Protein AF-0000000077107992 (afdb_homodimer)

Foldseek 3Di:
DADDQFFEAAEFQLFWPRQFFFPQFPTDHNDLVRRLLLLALCQVLPGAAYEYEAFQDALQFPRSGRRDGDGFLVSLLVSLLSHAHHAGETEDALLADQLLVVLQSQQVSLVSNVRRYEYEYDLDQQQCRQVVVPRHDPPADPLSSLVSVLLSLVVSLCQQQDQFDADDDPNDTGDRDGDDDHHSYPPHHFYEYEDQDPSRLLSCLVRGQEYEYADPDLVSLLVSQVVSQVSNVVVPGDHAYEYEEEEQADQWLVVSVVVQVSRQVRRRLSSLLSVVVSVPDDDPRSNVVSVVAGSRNGHYFTTHLVRSLVVVVCSCPSSVGRYYHYTYSRSNVVSVSCSVRHVVVVCVVRVPPVD/DADDQFFEAAEFQLFWPRQFFFPQFPTDHNDLVRRLLLLALCQVLPGAAYEYEAFQDALQFPRSGRRDGDGFLVSLLVSLLSHAHHAGETEDALLADQLLVVLQSQQVSLVSNVARYEYEYDLDQQQCRQVVVPRHDPPADPLSSLVSVLLSLVVSLCQLQDQFDADDDPNDTGDRDGDDDHHSYPPHHFYEYEDQDPSRLLSCLVRGQEYEYADPDLVSLLVSLVVSQVSNVVVPGDHAYEYEEEEQADQWLVVSVVVQVSRQVRRRLSSLLSVVVSVPDDDPRSNVVSVVAGSRNGHYFTTHLVRSLVVVVCSCPSSVGRYYHYTYSRSNVVSVSCSVRHVVVVCVVRVVVVD

Structure (mmCIF, N/CA/C/O backbone):
data_AF-0000000077107992-model_v1
#
loop_
_entity.id
_entity.type
_entity.pdbx_description
1 polymer 'Luciferase-like monooxygenase'
#
loop_
_atom_site.group_PDB
_atom_site.id
_atom_site.type_symbol
_atom_site.label_atom_id
_atom_site.label_alt_id
_atom_site.label_comp_id
_atom_site.label_asym_id
_atom_site.label_entity_id
_atom_site.label_seq_id
_atom_site.pdbx_PDB_ins_code
_atom_site.Cartn_x
_atom_site.Cartn_y
_atom_site.Cartn_z
_atom_site.occupancy
_atom_site.B_iso_or_equiv
_atom_site.auth_seq_id
_atom_site.auth_comp_id
_atom_site.auth_asym_id
_atom_site.auth_atom_id
_atom_site.pdbx_PDB_model_num
ATOM 1 N N . MET A 1 1 ? 20.688 -7.887 -5.141 1 56.25 1 MET A N 1
ATOM 2 C CA . MET A 1 1 ? 21.344 -9.188 -5.262 1 56.25 1 MET A CA 1
ATOM 3 C C . MET A 1 1 ? 20.719 -10.016 -6.375 1 56.25 1 MET A C 1
ATOM 5 O O . MET A 1 1 ? 19.5 -9.977 -6.57 1 56.25 1 MET A O 1
ATOM 9 N N . SER A 1 2 ? 21.516 -10.578 -7.156 1 74.06 2 SER A N 1
ATOM 10 C CA . SER A 1 2 ? 21.062 -11.414 -8.266 1 74.06 2 SER A CA 1
ATOM 11 C C . SER A 1 2 ? 20.312 -12.641 -7.766 1 74.06 2 SER A C 1
ATOM 13 O O . SER A 1 2 ? 20.531 -13.102 -6.645 1 74.06 2 SER A O 1
ATOM 15 N N . LEU A 1 3 ? 19.281 -13.055 -8.484 1 84.12 3 LEU A N 1
ATOM 16 C CA . LEU A 1 3 ? 18.516 -14.258 -8.156 1 84.12 3 LEU A CA 1
ATOM 17 C C . LEU A 1 3 ? 19.422 -15.492 -8.18 1 84.12 3 LEU A C 1
ATOM 19 O O . LEU A 1 3 ? 20.312 -15.594 -9.023 1 84.12 3 LEU A O 1
ATOM 23 N N . PRO A 1 4 ? 19.219 -16.359 -7.254 1 87.31 4 PRO A N 1
ATOM 24 C CA . PRO A 1 4 ? 20.031 -17.578 -7.258 1 87.31 4 PRO A CA 1
ATOM 25 C C . PRO A 1 4 ? 19.75 -18.453 -8.477 1 87.31 4 PRO A C 1
ATOM 27 O O . PRO A 1 4 ? 18.781 -18.234 -9.203 1 87.31 4 PRO A O 1
ATOM 30 N N . ASP A 1 5 ? 20.625 -19.391 -8.711 1 90.12 5 ASP A N 1
ATOM 31 C CA . ASP A 1 5 ? 20.516 -20.281 -9.859 1 90.12 5 ASP A CA 1
ATOM 32 C C . ASP A 1 5 ? 19.203 -21.062 -9.836 1 90.12 5 ASP A C 1
ATOM 34 O O . ASP A 1 5 ? 18.516 -21.172 -10.859 1 90.12 5 ASP A O 1
ATOM 38 N N . LYS A 1 6 ? 18.891 -21.609 -8.672 1 97 6 LYS A N 1
ATOM 39 C CA . LYS A 1 6 ? 17.594 -22.234 -8.422 1 97 6 LYS A CA 1
ATOM 40 C C . LYS A 1 6 ? 16.891 -21.594 -7.234 1 97 6 LYS A C 1
ATOM 42 O O . LYS A 1 6 ? 17.438 -21.516 -6.137 1 97 6 LYS A O 1
ATOM 47 N N . MET A 1 7 ? 15.711 -21.094 -7.492 1 97.38 7 MET A N 1
ATOM 48 C CA . MET A 1 7 ? 14.992 -20.422 -6.418 1 97.38 7 MET A CA 1
ATOM 49 C C . MET A 1 7 ? 13.75 -21.188 -6.008 1 97.38 7 MET A C 1
ATOM 51 O O . MET A 1 7 ? 13.07 -21.781 -6.855 1 97.38 7 MET A O 1
ATOM 55 N N . PHE A 1 8 ? 13.516 -21.219 -4.793 1 98.62 8 PHE A N 1
ATOM 56 C CA . PHE A 1 8 ? 12.328 -21.812 -4.191 1 98.62 8 PHE A CA 1
ATOM 57 C C . PHE A 1 8 ? 11.578 -20.797 -3.34 1 98.62 8 PHE A C 1
ATOM 59 O O . PHE A 1 8 ? 12.164 -20.172 -2.449 1 98.62 8 PHE A O 1
ATOM 66 N N . GLY A 1 9 ? 10.383 -20.547 -3.621 1 98.75 9 GLY A N 1
ATOM 67 C CA . GLY A 1 9 ? 9.531 -19.625 -2.887 1 98.75 9 GLY A CA 1
ATOM 68 C C . GLY A 1 9 ? 8.133 -20.156 -2.652 1 98.75 9 GLY A C 1
ATOM 69 O O . GLY A 1 9 ? 7.867 -21.344 -2.883 1 98.75 9 GLY A O 1
ATOM 70 N N . VAL A 1 10 ? 7.301 -19.359 -2.121 1 98.94 10 VAL A N 1
ATOM 71 C CA . VAL A 1 10 ? 5.953 -19.828 -1.793 1 98.94 10 VAL A CA 1
ATOM 72 C C . VAL A 1 10 ? 4.926 -18.812 -2.289 1 98.94 10 VAL A C 1
ATOM 74 O O . VAL A 1 10 ? 5.141 -17.594 -2.189 1 98.94 10 VAL A O 1
ATOM 77 N N . PHE A 1 11 ? 3.869 -19.25 -2.932 1 98.88 11 PHE A N 1
ATOM 78 C CA . PHE A 1 11 ? 2.697 -18.453 -3.256 1 98.88 11 PHE A CA 1
ATOM 79 C C . PHE A 1 11 ? 1.767 -18.344 -2.055 1 98.88 11 PHE A C 1
ATOM 81 O O . PHE A 1 11 ? 1.166 -19.328 -1.635 1 98.88 11 PHE A O 1
ATOM 88 N N . LEU A 1 12 ? 1.612 -17.219 -1.513 1 98.94 12 LEU A N 1
ATOM 89 C CA . LEU A 1 12 ? 0.916 -17.016 -0.247 1 98.94 12 LEU A CA 1
ATOM 90 C C . LEU A 1 12 ? -0.585 -17.234 -0.412 1 98.94 12 LEU A C 1
ATOM 92 O O . LEU A 1 12 ? -1.131 -17.016 -1.497 1 98.94 12 LEU A O 1
ATOM 96 N N . PRO A 1 13 ? -1.229 -17.641 0.627 1 98.62 13 PRO A N 1
ATOM 97 C CA . PRO A 1 13 ? -2.682 -17.812 0.597 1 98.62 13 PRO A CA 1
ATOM 98 C C . PRO A 1 13 ? -3.438 -16.516 0.888 1 98.62 13 PRO A C 1
ATOM 100 O O . PRO A 1 13 ? -4.23 -16.469 1.83 1 98.62 13 PRO A O 1
ATOM 103 N N . ILE A 1 14 ? -3.277 -15.547 0.015 1 98.69 14 ILE A N 1
ATOM 104 C CA . ILE A 1 14 ? -3.762 -14.195 0.248 1 98.69 14 ILE A CA 1
ATOM 105 C C . ILE A 1 14 ? -5.27 -14.133 0.02 1 98.69 14 ILE A C 1
ATOM 107 O O . ILE A 1 14 ? -5.91 -13.117 0.3 1 98.69 14 ILE A O 1
ATOM 111 N N . ALA A 1 15 ? -5.891 -15.203 -0.455 1 98.62 15 ALA A N 1
ATOM 112 C CA . ALA A 1 15 ? -7.332 -15.32 -0.657 1 98.62 15 ALA A CA 1
ATOM 113 C C . ALA A 1 15 ? -7.867 -16.609 -0.041 1 98.62 15 ALA A C 1
ATOM 115 O O . ALA A 1 15 ? -7.156 -17.625 0.023 1 98.62 15 ALA A O 1
ATOM 116 N N . ASN A 1 16 ? -9.109 -16.562 0.343 1 98.5 16 ASN A N 1
ATOM 117 C CA . ASN A 1 16 ? -9.703 -17.75 0.951 1 98.5 16 ASN A CA 1
ATOM 118 C C . ASN A 1 16 ? -9.703 -18.938 -0.009 1 98.5 16 ASN A C 1
ATOM 120 O O . ASN A 1 16 ? -9.914 -18.766 -1.212 1 98.5 16 ASN A O 1
ATOM 124 N N . GLY A 1 17 ? -9.508 -20.094 0.564 1 97.56 17 GLY A N 1
ATOM 125 C CA . GLY A 1 17 ? -9.477 -21.328 -0.221 1 97.56 17 GLY A CA 1
ATOM 126 C C . GLY A 1 17 ? -8.109 -21.641 -0.787 1 97.56 17 GLY A C 1
ATOM 127 O O . GLY A 1 17 ? -7.844 -22.781 -1.197 1 97.56 17 GLY A O 1
ATOM 128 N N . GLY A 1 18 ? -7.23 -20.578 -0.814 1 97.62 18 GLY A N 1
ATOM 129 C CA . GLY A 1 18 ? -5.898 -20.797 -1.356 1 97.62 18 GLY A CA 1
ATOM 130 C C . GLY A 1 18 ? -5.906 -21.172 -2.824 1 97.62 18 GLY A C 1
ATOM 131 O O . GLY A 1 18 ? -6.57 -20.531 -3.637 1 97.62 18 GLY A O 1
ATOM 132 N N . TRP A 1 19 ? -5.141 -22.172 -3.191 1 97.62 19 TRP A N 1
ATOM 133 C CA . TRP A 1 19 ? -4.918 -22.469 -4.602 1 97.62 19 TRP A CA 1
ATOM 134 C C . TRP A 1 19 ? -5.512 -23.828 -4.973 1 97.62 19 TRP A C 1
ATOM 136 O O . TRP A 1 19 ? -5.258 -24.344 -6.062 1 97.62 19 TRP A O 1
ATOM 146 N N . ILE A 1 20 ? -6.176 -24.453 -4.066 1 97.75 20 ILE A N 1
ATOM 147 C CA . ILE A 1 20 ? -6.895 -25.703 -4.281 1 97.75 20 ILE A CA 1
ATOM 148 C C . ILE A 1 20 ? -8.398 -25.469 -4.148 1 97.75 20 ILE A C 1
ATOM 150 O O . ILE A 1 20 ? -8.867 -25 -3.105 1 97.75 20 ILE A O 1
ATOM 154 N N . ILE A 1 21 ? -9.188 -25.766 -5.156 1 98.12 21 ILE A N 1
ATOM 155 C CA . ILE A 1 21 ? -10.617 -25.453 -5.223 1 98.12 21 ILE A CA 1
ATOM 156 C C . ILE A 1 21 ? -11.43 -26.641 -4.738 1 98.12 21 ILE A C 1
ATOM 158 O O . ILE A 1 21 ? -11.922 -27.438 -5.547 1 98.12 21 ILE A O 1
ATOM 162 N N . SER A 1 22 ? -11.57 -26.688 -3.477 1 98.31 22 SER A N 1
ATOM 163 C CA . SER A 1 22 ? -12.242 -27.812 -2.836 1 98.31 22 SER A CA 1
ATOM 164 C C . SER A 1 22 ? -12.828 -27.422 -1.485 1 98.31 22 SER A C 1
ATOM 166 O O . SER A 1 22 ? -12.25 -26.594 -0.771 1 98.31 22 SER A O 1
ATOM 168 N N . ASN A 1 23 ? -13.953 -28 -1.12 1 97.69 23 ASN A N 1
ATOM 169 C CA . ASN A 1 23 ? -14.57 -27.719 0.172 1 97.69 23 ASN A CA 1
ATOM 170 C C . ASN A 1 23 ? -14.062 -28.656 1.253 1 97.69 23 ASN A C 1
ATOM 172 O O . ASN A 1 23 ? -14.531 -28.625 2.393 1 97.69 23 ASN A O 1
ATOM 176 N N . THR A 1 24 ? -13.086 -29.516 0.885 1 98 24 THR A N 1
ATOM 177 C CA . THR A 1 24 ? -12.609 -30.484 1.86 1 98 24 THR A CA 1
ATOM 178 C C . THR A 1 24 ? -11.156 -30.203 2.242 1 98 24 THR A C 1
ATOM 180 O O . THR A 1 24 ? -10.539 -30.984 2.967 1 98 24 THR A O 1
ATOM 183 N N . THR A 1 25 ? -10.562 -29.125 1.701 1 96.62 25 THR A N 1
ATOM 184 C CA . THR A 1 25 ? -9.227 -28.719 2.123 1 96.62 25 THR A CA 1
ATOM 185 C C . THR A 1 25 ? -9.289 -27.984 3.461 1 96.62 25 THR A C 1
ATOM 187 O O . THR A 1 25 ? -10.352 -27.516 3.871 1 96.62 25 THR A O 1
ATOM 190 N N . PRO A 1 26 ? -8.156 -27.953 4.195 1 96.06 26 PRO A N 1
ATOM 191 C CA . PRO A 1 26 ? -8.133 -27.094 5.375 1 96.06 26 PRO A CA 1
ATOM 192 C C . PRO A 1 26 ? -8.531 -25.656 5.059 1 96.06 26 PRO A C 1
ATOM 194 O O . PRO A 1 26 ? -8.305 -25.172 3.939 1 96.06 26 PRO A O 1
ATOM 197 N N . GLU A 1 27 ? -9.047 -25.031 6.043 1 96.12 27 GLU A N 1
ATOM 198 C CA . GLU A 1 27 ? -9.539 -23.672 5.84 1 96.12 27 GLU A CA 1
ATOM 199 C C . GLU A 1 27 ? -8.391 -22.688 5.707 1 96.12 27 GLU A C 1
ATOM 201 O O . GLU A 1 27 ? -7.523 -22.609 6.582 1 96.12 27 GLU A O 1
ATOM 206 N N . LEU A 1 28 ? -8.344 -22 4.668 1 97.94 28 LEU A N 1
ATOM 207 C CA . LEU A 1 28 ? -7.539 -20.812 4.445 1 97.94 28 LEU A CA 1
ATOM 208 C C . LEU A 1 28 ? -8.422 -19.578 4.312 1 97.94 28 LEU A C 1
ATOM 210 O O . LEU A 1 28 ? -9.242 -19.484 3.396 1 97.94 28 LEU A O 1
ATOM 214 N N . ASN A 1 29 ? -8.289 -18.594 5.207 1 98.06 29 ASN A N 1
ATOM 215 C CA . ASN A 1 29 ? -9.25 -17.5 5.277 1 98.06 29 ASN A CA 1
ATOM 216 C C . ASN A 1 29 ? -8.773 -16.281 4.477 1 98.06 29 ASN A C 1
ATOM 218 O O . ASN A 1 29 ? -9.539 -15.336 4.266 1 98.06 29 ASN A O 1
ATOM 222 N N . GLY A 1 30 ? -7.453 -16.297 4.074 1 98.31 30 GLY A N 1
ATOM 223 C CA . GLY A 1 30 ? -6.953 -15.234 3.217 1 98.31 30 GLY A CA 1
ATOM 224 C C . GLY A 1 30 ? -6.562 -13.984 3.984 1 98.31 30 GLY A C 1
ATOM 225 O O . GLY A 1 30 ? -6.098 -13.008 3.393 1 98.31 30 GLY A O 1
ATOM 226 N N . LEU A 1 31 ? -6.664 -13.977 5.32 1 98.62 31 LEU A N 1
ATOM 227 C CA . LEU A 1 31 ? -6.48 -12.766 6.117 1 98.62 31 LEU A CA 1
ATOM 228 C C . LEU A 1 31 ? -5.012 -12.586 6.492 1 98.62 31 LEU A C 1
ATOM 230 O O . LEU A 1 31 ? -4.199 -13.492 6.305 1 98.62 31 LEU A O 1
ATOM 234 N N . TYR A 1 32 ? -4.645 -11.477 6.996 1 98.81 32 TYR A N 1
ATOM 235 C CA . TYR A 1 32 ? -3.266 -11.047 7.184 1 98.81 32 TYR A CA 1
ATOM 236 C C . TYR A 1 32 ? -2.521 -12 8.109 1 98.81 32 TYR A C 1
ATOM 238 O O . TYR A 1 32 ? -1.389 -12.398 7.828 1 98.81 32 TYR A O 1
ATOM 246 N N . GLU A 1 33 ? -3.125 -12.352 9.18 1 98.44 33 GLU A N 1
ATOM 247 C CA . GLU A 1 33 ? -2.426 -13.148 10.18 1 98.44 33 GLU A CA 1
ATOM 248 C C . GLU A 1 33 ? -1.991 -14.5 9.609 1 98.44 33 GLU A C 1
ATOM 250 O O . GLU A 1 33 ? -0.897 -14.984 9.906 1 98.44 33 GLU A O 1
ATOM 255 N N . GLN A 1 34 ? -2.877 -15.109 8.852 1 98.38 34 GLN A N 1
ATOM 256 C CA . GLN A 1 34 ? -2.527 -16.375 8.227 1 98.38 34 GLN A CA 1
ATOM 257 C C . GLN A 1 34 ? -1.377 -16.203 7.234 1 98.38 34 GLN A C 1
ATOM 259 O O . GLN A 1 34 ? -0.472 -17.047 7.18 1 98.38 34 GLN A O 1
ATOM 264 N N . ASN A 1 35 ? -1.378 -15.188 6.492 1 98.94 35 ASN A N 1
ATOM 265 C CA . ASN A 1 35 ? -0.303 -14.898 5.547 1 98.94 35 ASN A CA 1
ATOM 266 C C . ASN A 1 35 ? 1 -14.562 6.266 1 98.94 35 ASN A C 1
ATOM 268 O O . ASN A 1 35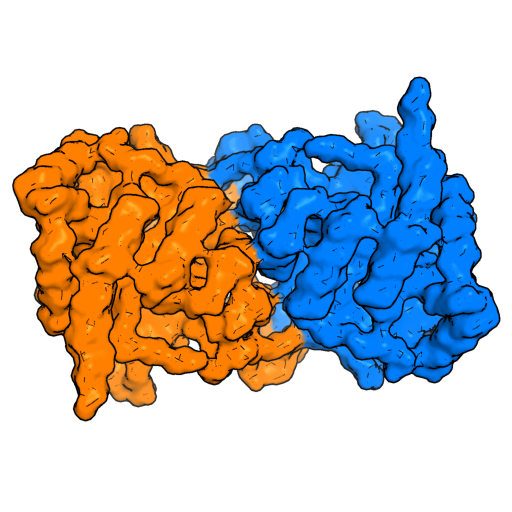 ? 2.08 -14.938 5.812 1 98.94 35 ASN A O 1
ATOM 272 N N . LYS A 1 36 ? 0.89 -13.797 7.34 1 98.94 36 LYS A N 1
ATOM 273 C CA . LYS A 1 36 ? 2.072 -13.438 8.125 1 98.94 36 LYS A CA 1
ATOM 274 C C . LYS A 1 36 ? 2.771 -14.688 8.656 1 98.94 36 LYS A C 1
ATOM 276 O O . LYS A 1 36 ? 3.992 -14.812 8.555 1 98.94 36 LYS A O 1
ATOM 281 N N . LYS A 1 37 ? 1.998 -15.633 9.203 1 98.88 37 LYS A N 1
ATOM 282 C CA . LYS A 1 37 ? 2.572 -16.875 9.711 1 98.88 37 LYS A CA 1
ATOM 283 C C . LYS A 1 37 ? 3.287 -17.641 8.594 1 98.88 37 LYS A C 1
ATOM 285 O O . LYS A 1 37 ? 4.406 -18.125 8.789 1 98.88 37 LYS A O 1
ATOM 290 N N . ALA A 1 38 ? 2.656 -17.703 7.461 1 98.94 38 ALA A N 1
ATOM 291 C CA . ALA A 1 38 ? 3.268 -18.375 6.32 1 98.94 38 ALA A CA 1
ATOM 292 C C . ALA A 1 38 ? 4.547 -17.672 5.887 1 98.94 38 ALA A C 1
ATOM 294 O O . ALA A 1 38 ? 5.559 -18.328 5.613 1 98.94 38 ALA A O 1
ATOM 295 N N . ALA A 1 39 ? 4.504 -16.375 5.824 1 99 39 ALA A N 1
ATOM 296 C CA . ALA A 1 39 ? 5.652 -15.586 5.387 1 99 39 ALA A CA 1
ATOM 297 C C . ALA A 1 39 ? 6.824 -15.734 6.355 1 99 39 ALA A C 1
ATOM 299 O O . ALA A 1 39 ? 7.969 -15.898 5.93 1 99 39 ALA A O 1
ATOM 300 N N . GLN A 1 40 ? 6.547 -15.641 7.617 1 98.94 40 GLN A N 1
ATOM 301 C CA . GLN A 1 40 ? 7.59 -15.758 8.633 1 98.94 40 GLN A CA 1
ATOM 302 C C . GLN A 1 40 ? 8.227 -17.156 8.602 1 98.94 40 GLN A C 1
ATOM 304 O O . GLN A 1 40 ? 9.438 -17.281 8.773 1 98.94 40 GLN A O 1
ATOM 309 N N . LEU A 1 41 ? 7.375 -18.188 8.43 1 98.94 41 LEU A N 1
ATOM 310 C CA . LEU A 1 41 ? 7.898 -19.547 8.336 1 98.94 41 LEU A CA 1
ATOM 311 C C . LEU A 1 41 ? 8.75 -19.703 7.082 1 98.94 41 LEU A C 1
ATOM 313 O O . LEU A 1 41 ? 9.82 -20.312 7.129 1 98.94 41 LEU A O 1
ATOM 317 N N . ALA A 1 42 ? 8.273 -19.172 5.961 1 98.94 42 ALA A N 1
ATOM 318 C CA . ALA A 1 42 ? 9.055 -19.188 4.727 1 98.94 42 ALA A CA 1
ATOM 319 C C . ALA A 1 42 ? 10.414 -18.531 4.934 1 98.94 42 ALA A C 1
ATOM 321 O O . ALA A 1 42 ? 11.438 -19.047 4.473 1 98.94 42 ALA A O 1
ATOM 322 N N . ASP A 1 43 ? 10.414 -17.422 5.605 1 98.88 43 ASP A N 1
ATOM 323 C CA . ASP A 1 43 ? 11.641 -16.703 5.934 1 98.88 43 ASP A CA 1
ATOM 324 C C . ASP A 1 43 ? 12.562 -17.547 6.809 1 98.88 43 ASP A C 1
ATOM 326 O O . ASP A 1 43 ? 13.758 -17.672 6.52 1 98.88 43 ASP A O 1
ATOM 330 N N . LYS A 1 44 ? 12.016 -18.125 7.82 1 98.75 44 LYS A N 1
ATOM 331 C CA . LYS A 1 44 ? 12.758 -18.906 8.805 1 98.75 44 LYS A CA 1
ATOM 332 C C . LYS A 1 44 ? 13.414 -20.125 8.164 1 98.75 44 LYS A C 1
ATOM 334 O O . LYS A 1 44 ? 14.57 -20.438 8.461 1 98.75 44 LYS A O 1
ATOM 339 N N . ILE A 1 45 ? 12.68 -20.812 7.258 1 98.75 45 ILE A N 1
ATOM 340 C CA . ILE A 1 45 ? 13.203 -22.062 6.727 1 98.75 45 ILE A CA 1
ATOM 341 C C . ILE A 1 45 ? 14.148 -21.766 5.566 1 98.75 45 ILE A C 1
ATOM 343 O O . ILE A 1 45 ? 14.812 -22.688 5.055 1 98.75 45 ILE A O 1
ATOM 347 N N . GLY A 1 46 ? 14.148 -20.484 5.043 1 98.31 46 GLY A N 1
ATOM 348 C CA . GLY A 1 46 ? 15.164 -20.094 4.078 1 98.31 46 GLY A CA 1
ATOM 349 C C . GLY A 1 46 ? 14.664 -20.109 2.645 1 98.31 46 GLY A C 1
ATOM 350 O O . GLY A 1 46 ? 15.445 -20.312 1.712 1 98.31 46 GLY A O 1
ATOM 351 N N . LEU A 1 47 ? 13.375 -19.953 2.428 1 98.75 47 LEU A N 1
ATOM 352 C CA . LEU A 1 47 ? 12.891 -19.797 1.061 1 98.75 47 LEU A CA 1
ATOM 353 C C . LEU A 1 47 ? 13.398 -18.5 0.45 1 98.75 47 LEU A C 1
ATOM 355 O O . LEU A 1 47 ? 13.758 -17.562 1.173 1 98.75 47 LEU A O 1
ATOM 359 N N . ASP A 1 48 ? 13.461 -18.453 -0.861 1 98.5 48 ASP A N 1
ATOM 360 C CA . ASP A 1 48 ? 14.07 -17.344 -1.571 1 98.5 48 ASP A CA 1
ATOM 361 C C . ASP A 1 48 ? 13.078 -16.188 -1.73 1 98.5 48 ASP A C 1
ATOM 363 O O . ASP A 1 48 ? 13.469 -15.023 -1.783 1 98.5 48 ASP A O 1
ATOM 367 N N . PHE A 1 49 ? 11.742 -16.516 -1.821 1 98.81 49 PHE A N 1
ATOM 368 C CA . PHE A 1 49 ? 10.773 -15.445 -2.02 1 98.81 49 PHE A CA 1
ATOM 369 C C . PHE A 1 49 ? 9.391 -15.859 -1.529 1 98.81 49 PHE A C 1
ATOM 371 O O . PHE A 1 49 ? 9.102 -17.047 -1.421 1 98.81 49 PHE A O 1
ATOM 378 N N . ILE A 1 50 ? 8.609 -14.938 -1.147 1 98.94 50 ILE A N 1
ATOM 379 C CA . ILE A 1 50 ? 7.16 -15.023 -1.005 1 98.94 50 ILE A CA 1
ATOM 380 C C . ILE A 1 50 ? 6.488 -14.141 -2.051 1 98.94 50 ILE A C 1
ATOM 382 O O . ILE A 1 50 ? 7.016 -13.078 -2.412 1 98.94 50 ILE A O 1
ATOM 386 N N . MET A 1 51 ? 5.363 -14.562 -2.582 1 98.88 51 MET A N 1
ATOM 387 C CA . MET A 1 51 ? 4.664 -13.773 -3.592 1 98.88 51 MET A CA 1
ATOM 388 C C . MET A 1 51 ? 3.16 -13.766 -3.328 1 98.88 51 MET A C 1
ATOM 390 O O . MET A 1 51 ? 2.592 -14.773 -2.914 1 98.88 51 MET A O 1
ATOM 394 N N . SER A 1 52 ? 2.58 -12.656 -3.525 1 98.75 52 SER A N 1
ATOM 395 C CA . SER A 1 52 ? 1.127 -12.539 -3.469 1 98.75 52 SER A CA 1
ATOM 396 C C . SER A 1 52 ? 0.525 -12.43 -4.867 1 98.75 52 SER A C 1
ATOM 398 O O . SER A 1 52 ? 1.183 -11.961 -5.797 1 98.75 52 SER A O 1
ATOM 400 N N . MET A 1 53 ? -0.689 -12.898 -5.016 1 97.88 53 MET A N 1
ATOM 401 C CA . MET A 1 53 ? -1.477 -12.508 -6.184 1 97.88 53 MET A CA 1
ATOM 402 C C . MET A 1 53 ? -2.213 -11.203 -5.926 1 97.88 53 MET A C 1
ATOM 404 O O . MET A 1 53 ? -2.115 -10.633 -4.84 1 97.88 53 MET A O 1
ATOM 408 N N . SER A 1 54 ? -2.836 -10.625 -6.867 1 98.06 54 SER A N 1
ATOM 409 C CA . SER A 1 54 ? -3.748 -9.492 -6.754 1 98.06 54 SER A CA 1
ATOM 410 C C . SER A 1 54 ? -5.133 -9.844 -7.285 1 98.06 54 SER A C 1
ATOM 412 O O . SER A 1 54 ? -5.277 -10.242 -8.445 1 98.06 54 SER A O 1
ATOM 414 N N . LYS A 1 55 ? -6.117 -9.766 -6.398 1 97.25 55 LYS A N 1
ATOM 415 C CA . LYS A 1 55 ? -7.48 -10.164 -6.734 1 97.25 55 LYS A CA 1
ATOM 416 C C . LYS A 1 55 ? -8.5 -9.195 -6.141 1 97.25 55 LYS A C 1
ATOM 418 O O . LYS A 1 55 ? -8.344 -8.742 -5 1 97.25 55 LYS A O 1
ATOM 423 N N . PHE A 1 56 ? -9.594 -8.945 -6.914 1 97.5 56 PHE A N 1
ATOM 424 C CA . PHE A 1 56 ? -10.609 -8.016 -6.441 1 97.5 56 PHE A CA 1
ATOM 425 C C . PHE A 1 56 ? -12 -8.641 -6.535 1 97.5 56 PHE A C 1
ATOM 427 O O . PHE A 1 56 ? -12.977 -8.078 -6.043 1 97.5 56 PHE A O 1
ATOM 434 N N . ARG A 1 57 ? -12.07 -9.812 -7.199 1 97.25 57 ARG A N 1
ATOM 435 C CA . ARG A 1 57 ? -13.328 -10.547 -7.309 1 97.25 57 ARG A CA 1
ATOM 436 C C . ARG A 1 57 ? -13.078 -12.055 -7.316 1 97.25 57 ARG A C 1
ATOM 438 O O . ARG A 1 57 ? -12.188 -12.539 -8.023 1 97.25 57 ARG A O 1
ATOM 445 N N . GLY A 1 58 ? -13.805 -12.766 -6.516 1 97 58 GLY A N 1
ATOM 446 C CA . GLY A 1 58 ? -13.68 -14.211 -6.469 1 97 58 GLY A CA 1
ATOM 447 C C . GLY A 1 58 ? -14.477 -14.914 -7.547 1 97 58 GLY A C 1
ATOM 448 O O . GLY A 1 58 ? -14.992 -14.273 -8.461 1 97 58 GLY A O 1
ATOM 449 N N . PHE A 1 59 ? -14.531 -16.234 -7.402 1 96.88 59 PHE A N 1
ATOM 450 C CA . PHE A 1 59 ? -15.195 -17.047 -8.406 1 96.88 59 PHE A CA 1
ATOM 451 C C . PHE A 1 59 ? -16.5 -17.609 -7.871 1 96.88 59 PHE A C 1
ATOM 453 O O . PHE A 1 59 ? -17.203 -18.344 -8.57 1 96.88 59 PHE A O 1
ATOM 460 N N . GLY A 1 60 ? -16.781 -17.328 -6.617 1 96.81 60 GLY A N 1
ATOM 461 C CA . GLY A 1 60 ? -18 -17.844 -6.008 1 96.81 60 GLY A CA 1
ATOM 462 C C . GLY A 1 60 ? -17.953 -19.344 -5.75 1 96.81 60 GLY A C 1
ATOM 463 O O . GLY A 1 60 ? -16.984 -19.844 -5.168 1 96.81 60 GLY A O 1
ATOM 464 N N . GLY A 1 61 ? -19.047 -20.031 -6.195 1 97.12 61 GLY A N 1
ATOM 465 C CA . GLY A 1 61 ? -19.141 -21.453 -5.902 1 97.12 61 GLY A CA 1
ATOM 466 C C . GLY A 1 61 ? -19.438 -21.75 -4.445 1 97.12 61 GLY A C 1
ATOM 467 O O . GLY A 1 61 ? -19.625 -20.828 -3.648 1 97.12 61 GLY A O 1
ATOM 468 N N . GLU A 1 62 ? -19.453 -23.062 -4.164 1 97.06 62 GLU A N 1
ATOM 469 C CA . GLU A 1 62 ? -19.797 -23.5 -2.818 1 97.06 62 GLU A CA 1
ATOM 470 C C . GLU A 1 62 ? -18.781 -23 -1.798 1 97.06 62 GLU A C 1
ATOM 472 O O . GLU A 1 62 ? -19.125 -22.719 -0.65 1 97.06 62 GLU A O 1
ATOM 477 N N . THR A 1 63 ? -17.547 -22.812 -2.188 1 97.81 63 THR A N 1
ATOM 478 C CA . THR A 1 63 ? -16.469 -22.438 -1.274 1 97.81 63 THR A CA 1
ATOM 479 C C . THR A 1 63 ? -16.281 -20.922 -1.272 1 97.81 63 THR A C 1
ATOM 481 O O . THR A 1 63 ? -15.445 -20.391 -0.534 1 97.81 63 THR A O 1
ATOM 484 N N . ASN A 1 64 ? -17.047 -20.141 -2.127 1 97.81 64 ASN A N 1
ATOM 485 C CA . ASN A 1 64 ? -16.766 -18.719 -2.336 1 97.81 64 ASN A CA 1
ATOM 486 C C . ASN A 1 64 ? -15.289 -18.484 -2.621 1 97.81 64 ASN A C 1
ATOM 488 O O . ASN A 1 64 ? -14.648 -17.656 -1.977 1 97.81 64 ASN A O 1
ATOM 492 N N . HIS A 1 65 ? -14.82 -19.281 -3.594 1 97.94 65 HIS A N 1
ATOM 493 C CA . HIS A 1 65 ? -13.383 -19.359 -3.834 1 97.94 65 HIS A CA 1
ATOM 494 C C . HIS A 1 65 ? -12.82 -17.984 -4.172 1 97.94 65 HIS A C 1
ATOM 496 O O . HIS A 1 65 ? -13.266 -17.344 -5.125 1 97.94 65 HIS A O 1
ATOM 502 N N . TRP A 1 66 ? -11.898 -17.469 -3.414 1 98.25 66 TRP A N 1
ATOM 503 C CA . TRP A 1 66 ? -11.18 -16.219 -3.553 1 98.25 66 TRP A CA 1
ATOM 504 C C . TRP A 1 66 ? -12.117 -15.023 -3.365 1 98.25 66 TRP A C 1
ATOM 506 O O . TRP A 1 66 ? -11.805 -13.906 -3.77 1 98.25 66 TRP A O 1
ATOM 516 N N . GLY A 1 67 ? -13.32 -15.219 -2.734 1 97.94 67 GLY A N 1
ATOM 517 C CA . GLY A 1 67 ? -14.25 -14.141 -2.439 1 97.94 67 GLY A CA 1
ATOM 518 C C . GLY A 1 67 ? -13.742 -13.195 -1.37 1 97.94 67 GLY A C 1
ATOM 519 O O . GLY A 1 67 ? -14.227 -12.062 -1.252 1 97.94 67 GLY A O 1
ATOM 520 N N . VAL A 1 68 ? -12.82 -13.719 -0.578 1 98.5 68 VAL A N 1
ATOM 521 C CA . VAL A 1 68 ? -12.109 -12.938 0.425 1 98.5 68 VAL A CA 1
ATOM 522 C C . VAL A 1 68 ? -10.625 -12.875 0.068 1 98.5 68 VAL A C 1
ATOM 524 O O . VAL A 1 68 ? -9.969 -13.906 -0.068 1 98.5 68 VAL A O 1
ATOM 527 N N . SER A 1 69 ? -10.148 -11.672 -0.144 1 98.62 69 SER A N 1
ATOM 528 C CA . SER A 1 69 ? -8.727 -11.531 -0.448 1 98.62 69 SER A CA 1
ATOM 529 C C . SER A 1 69 ? -8.18 -10.211 0.089 1 98.62 69 SER A C 1
ATOM 531 O O . SER A 1 69 ? -8.883 -9.195 0.097 1 98.62 69 SER A O 1
ATOM 533 N N . MET A 1 70 ? -6.973 -10.188 0.564 1 98.81 70 MET A N 1
ATOM 534 C CA . MET A 1 70 ? -6.258 -8.969 0.924 1 98.81 70 MET A CA 1
ATOM 535 C C . MET A 1 70 ? -5.734 -8.258 -0.32 1 98.81 70 MET A C 1
ATOM 537 O O . MET A 1 70 ? -5.715 -8.836 -1.407 1 98.81 70 MET A O 1
ATOM 541 N N . GLU A 1 71 ? -5.418 -6.984 -0.161 1 98.88 71 GLU A N 1
ATOM 542 C CA . GLU A 1 71 ? -4.781 -6.242 -1.245 1 98.88 71 GLU A CA 1
ATOM 543 C C . GLU A 1 71 ? -3.277 -6.5 -1.284 1 98.88 71 GLU A C 1
ATOM 545 O O . GLU A 1 71 ? -2.615 -6.504 -0.244 1 98.88 71 GLU A O 1
ATOM 550 N N . SER A 1 72 ? -2.74 -6.73 -2.385 1 98.88 72 SER A N 1
ATOM 551 C CA . SER A 1 72 ? -1.414 -7.305 -2.584 1 98.88 72 SER A CA 1
ATOM 552 C C . SER A 1 72 ? -0.323 -6.383 -2.051 1 98.88 72 SER A C 1
ATOM 554 O O . SER A 1 72 ? 0.451 -6.77 -1.173 1 98.88 72 SER A O 1
ATOM 556 N N . MET A 1 73 ? -0.208 -5.148 -2.514 1 98.94 73 MET A N 1
ATOM 557 C CA . MET A 1 73 ? 0.88 -4.242 -2.16 1 98.94 73 MET A CA 1
ATOM 558 C C . MET A 1 73 ? 0.858 -3.922 -0.67 1 98.94 73 MET A C 1
ATOM 560 O O . MET A 1 73 ? 1.89 -3.996 0.001 1 98.94 73 MET A O 1
ATOM 564 N N . THR A 1 74 ? -0.33 -3.59 -0.159 1 98.94 74 THR A N 1
ATOM 565 C CA . THR A 1 74 ? -0.471 -3.236 1.249 1 98.94 74 THR A CA 1
ATOM 566 C C . THR A 1 74 ? -0.085 -4.41 2.145 1 98.94 74 THR A C 1
ATOM 568 O O . THR A 1 74 ? 0.694 -4.25 3.086 1 98.94 74 THR A O 1
ATOM 571 N N . MET A 1 75 ? -0.55 -5.598 1.815 1 98.94 75 MET A N 1
ATOM 572 C CA . MET A 1 75 ? -0.227 -6.781 2.609 1 98.94 75 MET A CA 1
ATOM 573 C C . MET A 1 75 ? 1.268 -7.082 2.555 1 98.94 75 MET A C 1
ATOM 575 O O . MET A 1 75 ? 1.89 -7.344 3.586 1 98.94 75 MET A O 1
ATOM 579 N N . MET A 1 76 ? 1.822 -6.988 1.353 1 98.94 76 MET A N 1
ATOM 580 C CA . MET A 1 76 ? 3.229 -7.348 1.191 1 98.94 76 MET A CA 1
ATOM 581 C C . MET A 1 76 ? 4.133 -6.34 1.888 1 98.94 76 MET A C 1
ATOM 583 O O . MET A 1 76 ? 5.211 -6.691 2.369 1 98.94 76 MET A O 1
ATOM 587 N N . ALA A 1 77 ? 3.695 -5.07 1.972 1 99 77 ALA A N 1
ATOM 588 C CA . ALA A 1 77 ? 4.449 -4.09 2.748 1 99 77 ALA A CA 1
ATOM 589 C C . ALA A 1 77 ? 4.492 -4.473 4.223 1 99 77 ALA A C 1
ATOM 591 O O . ALA A 1 77 ? 5.535 -4.367 4.867 1 99 77 ALA A O 1
ATOM 592 N N . GLY A 1 78 ? 3.354 -4.871 4.797 1 98.94 78 GLY A N 1
ATOM 593 C CA . GLY A 1 78 ? 3.348 -5.398 6.152 1 98.94 78 GLY A CA 1
ATOM 594 C C . GLY A 1 78 ? 4.258 -6.602 6.328 1 98.94 78 GLY A C 1
ATOM 595 O O . GLY A 1 78 ? 5.016 -6.676 7.301 1 98.94 78 GLY A O 1
ATOM 596 N N . LEU A 1 79 ? 4.254 -7.523 5.332 1 99 79 LEU A N 1
ATOM 597 C CA . LEU A 1 79 ? 5.039 -8.75 5.43 1 99 79 LEU A CA 1
ATOM 598 C C . LEU A 1 79 ? 6.527 -8.453 5.262 1 99 79 LEU A C 1
ATOM 600 O O . LEU A 1 79 ? 7.371 -9.141 5.836 1 99 79 LEU A O 1
ATOM 604 N N . ALA A 1 80 ? 6.848 -7.418 4.434 1 98.94 80 ALA A N 1
ATOM 605 C CA . ALA A 1 80 ? 8.234 -6.988 4.324 1 98.94 80 ALA A CA 1
ATOM 606 C C . ALA A 1 80 ? 8.805 -6.609 5.688 1 98.94 80 ALA A C 1
ATOM 608 O O . ALA A 1 80 ? 9.953 -6.934 6 1 98.94 80 ALA A O 1
ATOM 609 N N . GLU A 1 81 ? 8 -5.891 6.488 1 98.94 81 GLU A N 1
ATOM 610 C CA . GLU A 1 81 ? 8.398 -5.504 7.84 1 98.94 81 GLU A CA 1
ATOM 611 C C . GLU A 1 81 ? 8.438 -6.715 8.766 1 98.94 81 GLU A C 1
ATOM 613 O O . GLU A 1 81 ? 9.25 -6.766 9.695 1 98.94 81 GLU A O 1
ATOM 618 N N . ALA A 1 82 ? 7.66 -7.762 8.516 1 98.94 82 ALA A N 1
ATOM 619 C CA . ALA A 1 82 ? 7.5 -8.914 9.398 1 98.94 82 ALA A CA 1
ATOM 620 C C . ALA A 1 82 ? 8.539 -9.992 9.086 1 98.94 82 ALA A C 1
ATOM 622 O O . ALA A 1 82 ? 8.602 -11.016 9.766 1 98.94 82 ALA A O 1
ATOM 623 N N . THR A 1 83 ? 9.32 -9.836 7.992 1 98.94 83 THR A N 1
ATOM 624 C CA . THR A 1 83 ? 10.32 -10.812 7.574 1 98.94 83 THR A CA 1
ATOM 625 C C . THR A 1 83 ? 11.688 -10.148 7.422 1 98.94 83 THR A C 1
ATOM 627 O O . THR A 1 83 ? 11.797 -8.922 7.43 1 98.94 83 THR A O 1
ATOM 630 N N . GLU A 1 84 ? 12.75 -10.984 7.207 1 98.56 84 GLU A N 1
ATOM 631 C CA . GLU A 1 84 ? 14.094 -10.422 7.27 1 98.56 84 GLU A CA 1
ATOM 632 C C . GLU A 1 84 ? 14.898 -10.773 6.023 1 98.56 84 GLU A C 1
ATOM 634 O O . GLU A 1 84 ? 15.773 -10.008 5.605 1 98.56 84 GLU A O 1
ATOM 639 N N . ASN A 1 85 ? 14.664 -11.953 5.426 1 98.25 85 ASN A N 1
ATOM 640 C CA . ASN A 1 85 ? 15.602 -12.445 4.422 1 98.25 85 ASN A CA 1
ATOM 641 C C . ASN A 1 85 ? 14.906 -12.727 3.092 1 98.25 85 ASN A C 1
ATOM 643 O O . ASN A 1 85 ? 15.461 -12.453 2.027 1 98.25 85 ASN A O 1
ATOM 647 N N . VAL A 1 86 ? 13.695 -13.25 3.156 1 98.56 86 VAL A N 1
ATOM 648 C CA . VAL A 1 86 ? 12.992 -13.688 1.961 1 98.56 86 VAL A CA 1
ATOM 649 C C . VAL A 1 86 ? 12.68 -12.492 1.064 1 98.56 86 VAL A C 1
ATOM 651 O O . VAL A 1 86 ? 12.359 -11.406 1.557 1 98.56 86 VAL A O 1
ATOM 654 N N . LYS A 1 87 ? 12.828 -12.641 -0.204 1 98.69 87 LYS A N 1
ATOM 655 C CA . LYS A 1 87 ? 12.344 -11.609 -1.119 1 98.69 87 LYS A CA 1
ATOM 656 C C . LYS A 1 87 ? 10.82 -11.484 -1.045 1 98.69 87 LYS A C 1
ATOM 658 O O . LYS A 1 87 ? 10.117 -12.484 -0.871 1 98.69 87 LYS A O 1
ATOM 663 N N . VAL A 1 88 ? 10.344 -10.297 -1.172 1 98.94 88 VAL A N 1
ATOM 664 C CA . VAL A 1 88 ? 8.922 -9.984 -1.021 1 98.94 88 VAL A CA 1
ATOM 665 C C . VAL A 1 88 ? 8.367 -9.477 -2.348 1 98.94 88 VAL A C 1
ATOM 667 O O . VAL A 1 88 ? 8.539 -8.305 -2.695 1 98.94 88 VAL A O 1
ATOM 670 N N . TRP A 1 89 ? 7.668 -10.32 -3.1 1 98.88 89 TRP A N 1
ATOM 671 C CA . TRP A 1 89 ? 7.188 -10.008 -4.438 1 98.88 89 TRP A CA 1
ATOM 672 C C . TRP A 1 89 ? 5.695 -9.688 -4.418 1 98.88 89 TRP A C 1
ATOM 674 O O . TRP A 1 89 ? 4.875 -10.539 -4.078 1 98.88 89 TRP A O 1
ATOM 684 N N . THR A 1 90 ? 5.359 -8.461 -4.75 1 98.94 90 THR A N 1
ATOM 685 C CA . THR A 1 90 ? 3.975 -8.016 -4.84 1 98.94 90 THR A CA 1
ATOM 686 C C . THR A 1 90 ? 3.467 -8.117 -6.277 1 98.94 90 THR A C 1
ATOM 688 O O . THR A 1 90 ? 4.254 -8.055 -7.223 1 98.94 90 THR A O 1
ATOM 691 N N . THR A 1 91 ? 2.17 -8.312 -6.434 1 98.88 91 THR A N 1
ATOM 692 C CA . THR A 1 91 ? 1.559 -8.367 -7.758 1 98.88 91 THR A CA 1
ATOM 693 C C . THR A 1 91 ? 0.718 -7.121 -8.023 1 98.88 91 THR A C 1
ATOM 695 O O . THR A 1 91 ? -0.046 -6.688 -7.156 1 98.88 91 THR A O 1
ATOM 698 N N . MET A 1 92 ? 0.907 -6.523 -9.141 1 98.56 92 MET A N 1
ATOM 699 C CA . MET A 1 92 ? 0.131 -5.355 -9.539 1 98.56 92 MET A CA 1
ATOM 700 C C . MET A 1 92 ? -0.409 -5.52 -10.953 1 98.56 92 MET A C 1
ATOM 702 O O . MET A 1 92 ? 0.275 -6.062 -11.828 1 98.56 92 MET A O 1
ATOM 706 N N . HIS A 1 93 ? -1.624 -5.035 -11.188 1 97.69 93 HIS A N 1
ATOM 707 C CA . HIS A 1 93 ? -2.25 -5.02 -12.508 1 97.69 93 HIS A CA 1
ATOM 708 C C . HIS A 1 93 ? -1.876 -3.762 -13.281 1 97.69 93 HIS A C 1
ATOM 710 O O . HIS A 1 93 ? -2.219 -2.65 -12.867 1 97.69 93 HIS A O 1
ATOM 716 N N . SER A 1 94 ? -1.282 -3.908 -14.438 1 96.56 94 SER A N 1
ATOM 717 C CA . SER A 1 94 ? -0.886 -2.758 -15.242 1 96.56 94 SER A CA 1
ATOM 718 C C . SER A 1 94 ? -2.104 -1.98 -15.727 1 96.56 94 SER A C 1
ATOM 720 O O . SER A 1 94 ? -2.023 -0.773 -15.961 1 96.56 94 SER A O 1
ATOM 722 N N . LEU A 1 95 ? -3.273 -2.658 -15.82 1 92.69 95 LEU A N 1
ATOM 723 C CA . LEU A 1 95 ? -4.492 -2.037 -16.328 1 92.69 95 LEU A CA 1
ATOM 724 C C . LEU A 1 95 ? -5.121 -1.139 -15.266 1 92.69 95 LEU A C 1
ATOM 726 O O . LEU A 1 95 ? -5.957 -0.288 -15.586 1 92.69 95 LEU A O 1
ATOM 730 N N . LEU A 1 96 ? -4.738 -1.325 -14.07 1 94.19 96 LEU A N 1
ATOM 731 C CA . LEU A 1 96 ? -5.5 -0.755 -12.969 1 94.19 96 LEU A CA 1
ATOM 732 C C . LEU A 1 96 ? -4.758 0.43 -12.352 1 94.19 96 LEU A C 1
ATOM 734 O O . LEU A 1 96 ? -5.383 1.344 -11.812 1 94.19 96 LEU A O 1
ATOM 738 N N . HIS A 1 97 ? -3.42 0.515 -12.477 1 96.38 97 HIS A N 1
ATOM 739 C CA . HIS A 1 97 ? -2.65 1.441 -11.648 1 96.38 97 HIS A CA 1
ATOM 740 C C . HIS A 1 97 ? -1.82 2.385 -12.516 1 96.38 97 HIS A C 1
ATOM 742 O O . HIS A 1 97 ? -1.271 1.975 -13.539 1 96.38 97 HIS A O 1
ATOM 748 N N . ASN A 1 98 ? -1.73 3.666 -12.07 1 97.81 98 ASN A N 1
ATOM 749 C CA . ASN A 1 98 ? -0.784 4.609 -12.656 1 97.81 98 ASN A CA 1
ATOM 750 C C . ASN A 1 98 ? 0.659 4.156 -12.453 1 97.81 98 ASN A C 1
ATOM 752 O O . ASN A 1 98 ? 1.069 3.873 -11.328 1 97.81 98 ASN A O 1
ATOM 756 N N . PRO A 1 99 ? 1.426 4.082 -13.555 1 98.62 99 PRO A N 1
ATOM 757 C CA . PRO A 1 99 ? 2.766 3.506 -13.406 1 98.62 99 PRO A CA 1
ATOM 758 C C . PRO A 1 99 ? 3.672 4.344 -12.508 1 98.62 99 PRO A C 1
ATOM 760 O O . PRO A 1 99 ? 4.539 3.799 -11.82 1 98.62 99 PRO A O 1
ATOM 763 N N . ALA A 1 100 ? 3.51 5.68 -12.461 1 98.69 100 ALA A N 1
ATOM 764 C CA . ALA A 1 100 ? 4.336 6.508 -11.586 1 98.69 100 ALA A CA 1
ATOM 765 C C . ALA A 1 100 ? 4.023 6.234 -10.117 1 98.69 100 ALA A C 1
ATOM 767 O O . ALA A 1 100 ? 4.93 6.207 -9.281 1 98.69 100 ALA A O 1
ATOM 768 N N . VAL A 1 101 ? 2.773 6 -9.828 1 98.69 101 VAL A N 1
ATOM 769 C CA . VAL A 1 101 ? 2.361 5.652 -8.469 1 98.69 101 VAL A CA 1
ATOM 770 C C . VAL A 1 101 ? 2.965 4.305 -8.078 1 98.69 101 VAL A C 1
ATOM 772 O O . VAL A 1 101 ? 3.545 4.172 -6.996 1 98.69 101 VAL A O 1
ATOM 775 N N . VAL A 1 102 ? 2.91 3.34 -9.008 1 98.88 102 VAL A N 1
ATOM 776 C CA . VAL A 1 102 ? 3.408 1.999 -8.711 1 98.88 102 VAL A CA 1
ATOM 777 C C . VAL A 1 102 ? 4.926 2.033 -8.555 1 98.88 102 VAL A C 1
ATOM 779 O O . VAL A 1 102 ? 5.484 1.329 -7.707 1 98.88 102 VAL A O 1
ATOM 782 N N . ALA A 1 103 ? 5.59 2.867 -9.391 1 98.88 103 ALA A N 1
ATOM 783 C CA . ALA A 1 103 ? 7.035 3.021 -9.227 1 98.88 103 ALA A CA 1
ATOM 784 C C . ALA A 1 103 ? 7.387 3.41 -7.793 1 98.88 103 ALA A C 1
ATOM 786 O O . ALA A 1 103 ? 8.312 2.85 -7.199 1 98.88 103 ALA A O 1
ATOM 787 N N . LYS A 1 104 ? 6.664 4.312 -7.219 1 98.81 104 LYS A N 1
ATOM 788 C CA . LYS A 1 104 ? 6.945 4.793 -5.867 1 98.81 104 LYS A CA 1
ATOM 789 C C . LYS A 1 104 ? 6.531 3.758 -4.824 1 98.81 104 LYS A C 1
ATOM 791 O O . LYS A 1 104 ? 7.207 3.594 -3.805 1 98.81 104 LYS A O 1
ATOM 796 N N . MET A 1 105 ? 5.418 3.066 -5.066 1 98.94 105 MET A N 1
ATOM 797 C CA . MET A 1 105 ? 4.992 2.008 -4.156 1 98.94 105 MET A CA 1
ATOM 798 C C . MET A 1 105 ? 6.059 0.924 -4.039 1 98.94 105 MET A C 1
ATOM 800 O O . MET A 1 105 ? 6.434 0.531 -2.934 1 98.94 105 MET A O 1
ATOM 804 N N . VAL A 1 106 ? 6.559 0.505 -5.168 1 98.94 106 VAL A N 1
ATOM 805 C CA . VAL A 1 106 ? 7.539 -0.575 -5.168 1 98.94 106 VAL A CA 1
ATOM 806 C C . VAL A 1 106 ? 8.859 -0.079 -4.574 1 98.94 106 VAL A C 1
ATOM 808 O O . VAL A 1 106 ? 9.547 -0.82 -3.871 1 98.94 106 VAL A O 1
ATOM 811 N N . THR A 1 107 ? 9.234 1.157 -4.871 1 98.94 107 THR A N 1
ATOM 812 C CA . THR A 1 107 ? 10.406 1.74 -4.238 1 98.94 107 THR A CA 1
ATOM 813 C C . THR A 1 107 ? 10.25 1.766 -2.721 1 98.94 107 THR A C 1
ATOM 815 O O . THR A 1 107 ? 11.18 1.427 -1.987 1 98.94 107 THR A O 1
ATOM 818 N N . THR A 1 108 ? 9.086 2.174 -2.252 1 98.94 108 THR A N 1
ATOM 819 C CA . THR A 1 108 ? 8.82 2.199 -0.818 1 98.94 108 THR A CA 1
ATOM 820 C C . THR A 1 108 ? 8.891 0.793 -0.23 1 98.94 108 THR A C 1
ATOM 822 O O . THR A 1 108 ? 9.508 0.583 0.817 1 98.94 108 THR A O 1
ATOM 825 N N . LEU A 1 109 ? 8.305 -0.193 -0.938 1 98.94 109 LEU A N 1
ATOM 826 C CA . LEU A 1 109 ? 8.398 -1.59 -0.529 1 98.94 109 LEU A CA 1
ATOM 827 C C . LEU A 1 109 ? 9.859 -2.025 -0.431 1 98.94 109 LEU A C 1
ATOM 829 O O . LEU A 1 109 ? 10.234 -2.744 0.498 1 98.94 109 LEU A O 1
ATOM 833 N N . ASP A 1 110 ? 10.648 -1.609 -1.367 1 98.94 110 ASP A N 1
ATOM 834 C CA . ASP A 1 110 ? 12.07 -1.936 -1.412 1 98.94 110 ASP A CA 1
ATOM 835 C C . ASP A 1 110 ? 12.812 -1.351 -0.209 1 98.94 110 ASP A C 1
ATOM 837 O O . ASP A 1 110 ? 13.68 -2.002 0.37 1 98.94 110 ASP A O 1
ATOM 841 N N . HIS A 1 111 ? 12.438 -0.155 0.187 1 98.94 111 HIS A N 1
ATOM 842 C CA . HIS A 1 111 ? 13.039 0.468 1.361 1 98.94 111 HIS A CA 1
ATOM 843 C C . HIS A 1 111 ? 12.578 -0.216 2.645 1 98.94 111 HIS A C 1
ATOM 845 O O . HIS A 1 111 ? 13.375 -0.427 3.561 1 98.94 111 HIS A O 1
ATOM 851 N N . ILE A 1 112 ? 11.328 -0.585 2.729 1 98.94 112 ILE A N 1
ATOM 852 C CA . ILE A 1 112 ? 10.82 -1.292 3.898 1 98.94 112 ILE A CA 1
ATOM 853 C C . ILE A 1 112 ? 11.555 -2.619 4.059 1 98.94 112 ILE A C 1
ATOM 855 O O . ILE A 1 112 ? 11.914 -3.006 5.176 1 98.94 112 ILE A O 1
ATOM 859 N N . SER A 1 113 ? 11.812 -3.316 2.953 1 98.75 113 SER A N 1
ATOM 860 C CA . SER A 1 113 ? 12.359 -4.672 2.965 1 98.75 113 SER A CA 1
ATOM 861 C C . SER A 1 113 ? 13.883 -4.652 2.914 1 98.75 113 SER A C 1
ATOM 863 O O . SER A 1 113 ? 14.523 -5.703 2.955 1 98.75 113 SER A O 1
ATOM 865 N N . ASN A 1 114 ? 14.469 -3.426 2.783 1 98.31 114 ASN A N 1
ATOM 866 C CA . ASN A 1 114 ? 15.914 -3.248 2.68 1 98.31 114 ASN A CA 1
ATOM 867 C C . ASN A 1 114 ? 16.484 -3.992 1.477 1 98.31 114 ASN A C 1
ATOM 869 O O . ASN A 1 114 ? 17.438 -4.766 1.613 1 98.31 114 ASN A O 1
ATOM 873 N N . GLY A 1 115 ? 15.805 -3.832 0.328 1 98.38 115 GLY A N 1
ATOM 874 C CA . GLY A 1 115 ? 16.344 -4.305 -0.936 1 98.38 115 GLY A CA 1
ATOM 875 C C . GLY A 1 115 ? 15.836 -5.676 -1.332 1 98.38 115 GLY A C 1
ATOM 876 O O . GLY A 1 115 ? 16.484 -6.391 -2.098 1 98.38 115 GLY A O 1
ATOM 877 N N . ARG A 1 116 ? 14.656 -6.129 -0.843 1 98.44 116 ARG A N 1
ATOM 878 C CA . ARG A 1 116 ? 14.172 -7.48 -1.108 1 98.44 116 ARG A CA 1
ATOM 879 C C . ARG A 1 116 ? 12.914 -7.457 -1.972 1 98.44 116 ARG A C 1
ATOM 881 O O . ARG A 1 116 ? 12.266 -8.484 -2.16 1 98.44 116 ARG A O 1
ATOM 888 N N . ALA A 1 117 ? 12.539 -6.289 -2.527 1 98.81 117 ALA A N 1
ATOM 889 C CA . ALA A 1 117 ? 11.25 -6.121 -3.186 1 98.81 117 ALA A CA 1
ATOM 890 C C . ALA A 1 117 ? 11.273 -6.688 -4.602 1 98.81 117 ALA A C 1
ATOM 892 O O . ALA A 1 117 ? 12.312 -6.66 -5.266 1 98.81 117 ALA A O 1
ATOM 893 N N . GLY A 1 118 ? 10.148 -7.137 -5.055 1 98.75 118 GLY A N 1
ATOM 894 C CA . GLY A 1 118 ? 9.898 -7.488 -6.445 1 98.75 118 GLY A CA 1
ATOM 895 C C . GLY A 1 118 ? 8.5 -7.137 -6.91 1 98.75 118 GLY A C 1
ATOM 896 O O . GLY A 1 118 ? 7.594 -6.961 -6.09 1 98.75 118 GLY A O 1
ATOM 897 N N . LEU A 1 119 ? 8.367 -7.004 -8.188 1 98.94 119 LEU A N 1
ATOM 898 C CA . LEU A 1 119 ? 7.098 -6.652 -8.82 1 98.94 119 LEU A CA 1
ATOM 899 C C . LEU A 1 119 ? 6.676 -7.73 -9.82 1 98.94 119 LEU A C 1
ATOM 901 O O . LEU A 1 119 ? 7.332 -7.922 -10.844 1 98.94 119 LEU A O 1
ATOM 905 N N . ASN A 1 120 ? 5.629 -8.461 -9.461 1 98.81 120 ASN A N 1
ATOM 906 C CA . ASN A 1 120 ? 4.938 -9.312 -10.422 1 98.81 120 ASN A CA 1
ATOM 907 C C . ASN A 1 120 ? 3.896 -8.539 -11.219 1 98.81 120 ASN A C 1
ATOM 909 O O . ASN A 1 120 ? 2.975 -7.957 -10.648 1 98.81 120 ASN A O 1
ATOM 913 N N . ILE A 1 121 ? 4.051 -8.523 -12.539 1 98.56 121 ILE A N 1
ATOM 914 C CA . ILE A 1 121 ? 3.176 -7.742 -13.406 1 98.56 121 ILE A CA 1
ATOM 915 C C . ILE A 1 121 ? 2.123 -8.648 -14.039 1 98.56 121 ILE A C 1
ATOM 917 O O . ILE A 1 121 ? 2.461 -9.648 -14.672 1 98.56 121 ILE A O 1
ATOM 921 N N . VAL A 1 122 ? 0.929 -8.273 -13.836 1 96.38 122 VAL A N 1
ATOM 922 C CA . VAL A 1 122 ? -0.157 -8.977 -14.508 1 96.38 122 VAL A CA 1
ATOM 923 C C . VAL A 1 122 ? -0.971 -7.992 -15.344 1 96.38 122 VAL A C 1
ATOM 925 O O . VAL A 1 122 ? -1.271 -6.887 -14.891 1 96.38 122 VAL A O 1
ATOM 928 N N . SER A 1 123 ? -1.345 -8.297 -16.547 1 91.25 123 SER A N 1
ATOM 929 C CA . SER A 1 123 ? -2.012 -7.387 -17.484 1 91.25 123 SER A CA 1
ATOM 930 C C . SER A 1 123 ? -3.518 -7.359 -17.25 1 91.25 123 SER A C 1
ATOM 932 O O . SER A 1 123 ? -4.203 -6.426 -17.656 1 91.25 123 SER A O 1
ATOM 934 N N . GLY A 1 124 ? -4.055 -8.305 -16.469 1 84.19 124 GLY A N 1
ATOM 935 C CA . GLY A 1 124 ? -5.484 -8.367 -16.234 1 84.19 124 GLY A CA 1
ATOM 936 C C . GLY A 1 124 ? -6.242 -9.109 -17.312 1 84.19 124 GLY A C 1
ATOM 937 O O . GLY A 1 124 ? -6.121 -8.789 -18.5 1 84.19 124 GLY A O 1
ATOM 938 N N . ALA A 1 125 ? -6.922 -10.258 -16.969 1 78.5 125 ALA A N 1
ATOM 939 C CA . ALA A 1 125 ? -7.641 -11.039 -17.969 1 78.5 125 ALA A CA 1
ATOM 940 C C . ALA A 1 125 ? -9.078 -11.305 -17.531 1 78.5 125 ALA A C 1
ATOM 942 O O . ALA A 1 125 ? -9.93 -11.656 -18.359 1 78.5 125 ALA A O 1
ATOM 943 N N . TYR A 1 126 ? -9.32 -11.156 -16.297 1 88.69 126 TYR A N 1
ATOM 944 C CA . TYR A 1 126 ? -10.648 -11.43 -15.766 1 88.69 126 TYR A CA 1
ATOM 945 C C . TYR A 1 126 ? -11.531 -10.188 -15.852 1 88.69 126 TYR A C 1
ATOM 947 O O . TYR A 1 126 ? -11.57 -9.383 -14.914 1 88.69 126 TYR A O 1
ATOM 955 N N . ILE A 1 127 ? -12.328 -10.078 -16.844 1 91.94 127 ILE A N 1
ATOM 956 C CA . ILE A 1 127 ? -13.07 -8.875 -17.203 1 91.94 127 ILE A CA 1
ATOM 957 C C . ILE A 1 127 ? -13.938 -8.43 -16.031 1 91.94 127 ILE A C 1
ATOM 959 O O . ILE A 1 127 ? -13.93 -7.258 -15.648 1 91.94 127 ILE A O 1
ATOM 963 N N . ASP A 1 128 ? -14.633 -9.367 -15.422 1 93.06 128 ASP A N 1
ATOM 964 C CA . ASP A 1 128 ? -15.602 -9.023 -14.383 1 93.06 128 ASP A CA 1
ATOM 965 C C . ASP A 1 128 ? -14.906 -8.406 -13.164 1 93.06 128 ASP A C 1
ATOM 967 O O . ASP A 1 128 ? -15.516 -7.625 -12.43 1 93.06 128 ASP A O 1
ATOM 971 N N . GLU A 1 129 ? -13.703 -8.797 -12.984 1 95.06 129 GLU A N 1
ATOM 972 C CA . GLU A 1 129 ? -12.914 -8.273 -11.883 1 95.06 129 GLU A CA 1
ATOM 973 C C . GLU A 1 129 ? -12.703 -6.766 -12.016 1 95.06 129 GLU A C 1
ATOM 975 O O . GLU A 1 129 ? -12.773 -6.035 -11.023 1 95.06 129 GLU A O 1
ATOM 980 N N . PHE A 1 130 ? -12.578 -6.242 -13.188 1 96.19 130 PHE A N 1
ATOM 981 C CA . PHE A 1 130 ? -12.273 -4.836 -13.422 1 96.19 130 PHE A CA 1
ATOM 982 C C . PHE A 1 130 ? -13.531 -4.062 -13.797 1 96.19 130 PHE A C 1
ATOM 984 O O . PHE A 1 130 ? -13.68 -2.896 -13.422 1 96.19 130 PHE A O 1
ATOM 991 N N . LYS A 1 131 ? -14.445 -4.719 -14.477 1 96.25 131 LYS A N 1
ATOM 992 C CA . LYS A 1 131 ? -15.695 -4.07 -14.883 1 96.25 131 LYS A CA 1
ATOM 993 C C . LYS A 1 131 ? -16.516 -3.654 -13.664 1 96.25 131 LYS A C 1
ATOM 995 O O . LYS A 1 131 ? -17.141 -2.594 -13.664 1 96.25 131 LYS A O 1
ATOM 1000 N N . GLN A 1 132 ? -16.438 -4.469 -12.625 1 97.75 132 GLN A N 1
ATOM 1001 C CA . GLN A 1 132 ? -17.266 -4.195 -11.445 1 97.75 132 GLN A CA 1
ATOM 1002 C C . GLN A 1 132 ? -16.891 -2.857 -10.812 1 97.75 132 GLN A C 1
ATOM 1004 O O . GLN A 1 132 ? -17.703 -2.256 -10.102 1 97.75 132 GLN A O 1
ATOM 1009 N N . MET A 1 133 ? -15.672 -2.373 -11.102 1 97.88 133 MET A N 1
ATOM 1010 C CA . MET A 1 133 ? -15.203 -1.148 -10.461 1 97.88 133 MET A CA 1
ATOM 1011 C C . MET A 1 133 ? -14.875 -0.08 -11.5 1 97.88 133 MET A C 1
ATOM 1013 O O . MET A 1 133 ? -14.055 0.801 -11.25 1 97.88 133 MET A O 1
ATOM 1017 N N . GLY A 1 134 ? -15.414 -0.247 -12.664 1 96 134 GLY A N 1
ATOM 1018 C CA . GLY A 1 134 ? -15.281 0.741 -13.727 1 96 134 GLY A CA 1
ATOM 1019 C C . GLY A 1 134 ? -13.867 0.831 -14.281 1 96 134 GLY A C 1
ATOM 1020 O O . GLY A 1 134 ? -13.469 1.874 -14.797 1 96 134 GLY A O 1
ATOM 1021 N N . ALA A 1 135 ? -13.117 -0.214 -14.133 1 94.81 135 ALA A N 1
ATOM 1022 C CA . ALA A 1 135 ? -11.695 -0.129 -14.445 1 94.81 135 ALA A CA 1
ATOM 1023 C C . ALA A 1 135 ? -11.359 -0.929 -15.695 1 94.81 135 ALA A C 1
ATOM 1025 O O . ALA A 1 135 ? -10.203 -0.95 -16.141 1 94.81 135 ALA A O 1
ATOM 1026 N N . TRP A 1 136 ? -12.352 -1.639 -16.25 1 93.94 136 TRP A N 1
ATOM 1027 C CA . TRP A 1 136 ? -12.086 -2.389 -17.469 1 93.94 136 TRP A CA 1
ATOM 1028 C C . TRP A 1 136 ? -11.977 -1.453 -18.672 1 93.94 136 TRP A C 1
ATOM 1030 O O . TRP A 1 136 ? -12.781 -0.53 -18.828 1 93.94 136 TRP A O 1
ATOM 1040 N N . ARG A 1 137 ? -10.938 -1.704 -19.484 1 89.94 137 ARG A N 1
ATOM 1041 C CA . ARG A 1 137 ? -10.719 -0.918 -20.703 1 89.94 137 ARG A CA 1
ATOM 1042 C C . ARG A 1 137 ? -11.266 -1.636 -21.922 1 89.94 137 ARG A C 1
ATOM 1044 O O . ARG A 1 137 ? -10.625 -2.537 -22.469 1 89.94 137 ARG A O 1
ATOM 1051 N N . GLU A 1 138 ? -12.297 -1.137 -22.391 1 88.75 138 GLU A N 1
ATOM 1052 C CA . GLU A 1 138 ? -12.938 -1.759 -23.547 1 88.75 138 GLU A CA 1
ATOM 1053 C C . GLU A 1 138 ? -12.164 -1.479 -24.828 1 88.75 138 GLU A C 1
ATOM 1055 O O . GLU A 1 138 ? -12.305 -2.201 -25.812 1 88.75 138 GLU A O 1
ATOM 1060 N N . ASP A 1 139 ? -11.328 -0.498 -24.812 1 88.44 139 ASP A N 1
ATOM 1061 C CA . ASP A 1 139 ? -10.625 -0.049 -26 1 88.44 139 ASP A CA 1
ATOM 1062 C C . ASP A 1 139 ? -9.312 -0.814 -26.188 1 88.44 139 ASP A C 1
ATOM 1064 O O . ASP A 1 139 ? -8.578 -0.575 -27.141 1 88.44 139 ASP A O 1
ATOM 1068 N N . VAL A 1 140 ? -9.008 -1.702 -25.281 1 90.06 140 VAL A N 1
ATOM 1069 C CA . VAL A 1 140 ? -7.758 -2.447 -25.344 1 90.06 140 VAL A CA 1
ATOM 1070 C C . VAL A 1 140 ? -8.047 -3.939 -25.484 1 90.06 140 VAL A C 1
ATOM 1072 O O . VAL A 1 140 ? -8.641 -4.551 -24.594 1 90.06 140 VAL A O 1
ATOM 1075 N N . ASN A 1 141 ? -7.723 -4.547 -26.578 1 88.5 141 ASN A N 1
ATOM 1076 C CA . ASN A 1 141 ? -7.918 -5.98 -26.75 1 88.5 141 ASN A CA 1
ATOM 1077 C C . ASN A 1 141 ? -6.809 -6.781 -26.062 1 88.5 141 ASN A C 1
ATOM 1079 O O . ASN A 1 141 ? -5.961 -6.211 -25.391 1 88.5 141 ASN A O 1
ATOM 1083 N N . HIS A 1 142 ? -6.797 -8.062 -26.234 1 84.94 142 HIS A N 1
ATOM 1084 C CA . HIS A 1 142 ? -5.879 -8.945 -25.516 1 84.94 142 HIS A CA 1
ATOM 1085 C C . HIS A 1 142 ? -4.43 -8.578 -25.812 1 84.94 142 HIS A C 1
ATOM 1087 O O . HIS A 1 142 ? -3.627 -8.422 -24.875 1 84.94 142 HIS A O 1
ATOM 1093 N N . ASP A 1 143 ? -4.074 -8.43 -27.016 1 86.81 143 ASP A N 1
ATOM 1094 C CA . ASP A 1 143 ? -2.709 -8.086 -27.406 1 86.81 143 ASP A CA 1
ATOM 1095 C C . ASP A 1 143 ? -2.338 -6.684 -26.938 1 86.81 143 ASP A C 1
ATOM 1097 O O . ASP A 1 143 ? -1.21 -6.449 -26.5 1 86.81 143 ASP A O 1
ATOM 1101 N N . GLU A 1 144 ? -3.293 -5.832 -26.984 1 91.31 144 GLU A N 1
ATOM 1102 C CA . GLU A 1 144 ? -3.055 -4.441 -26.609 1 91.31 144 GLU A CA 1
ATOM 1103 C C . GLU A 1 144 ? -2.84 -4.309 -25.094 1 91.31 144 GLU A C 1
ATOM 1105 O O . GLU A 1 144 ? -2.213 -3.354 -24.641 1 91.31 144 GLU A O 1
ATOM 1110 N N . ARG A 1 145 ? -3.354 -5.273 -24.391 1 92.31 145 ARG A N 1
ATOM 1111 C CA . ARG A 1 145 ? -3.088 -5.262 -22.953 1 92.31 145 ARG A CA 1
ATOM 1112 C C . ARG A 1 145 ? -1.601 -5.445 -22.672 1 92.31 145 ARG A C 1
ATOM 1114 O O . ARG A 1 145 ? -1.065 -4.859 -21.719 1 92.31 145 ARG A O 1
ATOM 1121 N N . TYR A 1 146 ? -0.947 -6.238 -23.516 1 92.62 146 TYR A N 1
ATOM 1122 C CA . TYR A 1 146 ? 0.496 -6.395 -23.375 1 92.62 146 TYR A CA 1
ATOM 1123 C C . TYR A 1 146 ? 1.23 -5.137 -23.812 1 92.62 146 TYR A C 1
ATOM 1125 O O . TYR A 1 146 ? 2.275 -4.789 -23.266 1 92.62 146 TYR A O 1
ATOM 1133 N N . ASP A 1 147 ? 0.677 -4.438 -24.859 1 95.44 147 ASP A N 1
ATOM 1134 C CA . ASP A 1 147 ? 1.258 -3.168 -25.281 1 95.44 147 ASP A CA 1
ATOM 1135 C C . ASP A 1 147 ? 1.172 -2.129 -24.156 1 95.44 147 ASP A C 1
ATOM 1137 O O . ASP A 1 147 ? 2.135 -1.4 -23.906 1 95.44 147 ASP A O 1
ATOM 1141 N N . LEU A 1 148 ? 0.053 -2.143 -23.578 1 96.75 148 LEU A N 1
ATOM 1142 C CA . LEU A 1 148 ? -0.14 -1.242 -22.438 1 96.75 148 LEU A CA 1
ATOM 1143 C C . LEU A 1 148 ? 0.825 -1.577 -21.312 1 96.75 148 LEU A C 1
ATOM 1145 O O . LEU A 1 148 ? 1.484 -0.688 -20.766 1 96.75 148 LEU A O 1
ATOM 1149 N N . ALA A 1 149 ? 0.941 -2.865 -20.984 1 97.38 149 ALA A N 1
ATOM 1150 C CA . ALA A 1 149 ? 1.849 -3.307 -19.938 1 97.38 149 ALA A CA 1
ATOM 1151 C C . ALA A 1 149 ? 3.297 -2.963 -20.281 1 97.38 149 ALA A C 1
ATOM 1153 O O . ALA A 1 149 ? 4.09 -2.635 -19.391 1 97.38 149 ALA A O 1
ATOM 1154 N N . ASP A 1 150 ? 3.631 -3.055 -21.516 1 97.69 150 ASP A N 1
ATOM 1155 C CA . ASP A 1 150 ? 4.973 -2.721 -21.969 1 97.69 150 ASP A CA 1
ATOM 1156 C C . ASP A 1 150 ? 5.309 -1.259 -21.688 1 97.69 150 ASP A C 1
ATOM 1158 O O . ASP A 1 150 ? 6.348 -0.96 -21.094 1 97.69 150 ASP A O 1
ATOM 1162 N N . GLU A 1 151 ? 4.387 -0.309 -22.078 1 98.25 151 GLU A N 1
ATOM 1163 C CA . GLU A 1 151 ? 4.594 1.102 -21.766 1 98.25 151 GLU A CA 1
ATOM 1164 C C . GLU A 1 151 ? 4.652 1.326 -20.25 1 98.25 151 GLU A C 1
ATOM 1166 O O . GLU A 1 151 ? 5.488 2.09 -19.766 1 98.25 151 GLU A O 1
ATOM 1171 N N . TRP A 1 152 ? 3.773 0.618 -19.625 1 98.62 152 TRP A N 1
ATOM 1172 C CA . TRP A 1 152 ? 3.613 0.747 -18.172 1 98.62 152 TRP A CA 1
ATOM 1173 C C . TRP A 1 152 ? 4.914 0.418 -17.453 1 98.62 152 TRP A C 1
ATOM 1175 O O . TRP A 1 152 ? 5.418 1.228 -16.672 1 98.62 152 TRP A O 1
ATOM 1185 N N . ILE A 1 153 ? 5.539 -0.67 -17.75 1 98.81 153 ILE A N 1
ATOM 1186 C CA . ILE A 1 153 ? 6.754 -1.11 -17.078 1 98.81 153 ILE A CA 1
ATOM 1187 C C . ILE A 1 153 ? 7.945 -0.299 -17.578 1 98.81 153 ILE A C 1
ATOM 1189 O O . ILE A 1 153 ? 8.875 -0.02 -16.812 1 98.81 153 ILE A O 1
ATOM 1193 N N . THR A 1 154 ? 7.93 0.164 -18.781 1 98.75 154 THR A N 1
ATOM 1194 C CA . THR A 1 154 ? 8.984 1.037 -19.297 1 98.75 154 THR A CA 1
ATOM 1195 C C . THR A 1 154 ? 9.055 2.328 -18.484 1 98.75 154 THR A C 1
ATOM 1197 O O . THR A 1 154 ? 10.141 2.756 -18.078 1 98.75 154 THR A O 1
ATOM 1200 N N . VAL A 1 155 ? 7.906 2.904 -18.219 1 98.88 155 VAL A N 1
ATOM 1201 C CA . VAL A 1 155 ? 7.832 4.117 -17.422 1 98.88 155 VAL A CA 1
ATOM 1202 C C . VAL A 1 155 ? 8.398 3.85 -16.031 1 98.88 155 VAL A C 1
ATOM 1204 O O . VAL A 1 155 ? 9.219 4.621 -15.523 1 98.88 155 VAL A O 1
ATOM 1207 N N . ILE A 1 156 ? 8.023 2.762 -15.422 1 98.94 156 ILE A N 1
ATOM 1208 C CA . ILE A 1 156 ? 8.453 2.418 -14.07 1 98.94 156 ILE A CA 1
ATOM 1209 C C . ILE A 1 156 ? 9.969 2.252 -14.031 1 98.94 156 ILE A C 1
ATOM 1211 O O . ILE A 1 156 ? 10.641 2.824 -13.172 1 98.94 156 ILE A O 1
ATOM 1215 N N . LYS A 1 157 ? 10.531 1.498 -14.961 1 98.75 157 LYS A N 1
ATOM 1216 C CA . LYS A 1 157 ? 11.977 1.266 -15 1 98.75 157 LYS A CA 1
ATOM 1217 C C . LYS A 1 157 ? 12.734 2.574 -15.188 1 98.75 157 LYS A C 1
ATOM 1219 O O . LYS A 1 157 ? 13.781 2.783 -14.578 1 98.75 157 LYS A O 1
ATOM 1224 N N . LYS A 1 158 ? 12.188 3.475 -16.031 1 98.75 158 LYS A N 1
ATOM 1225 C CA . LYS A 1 158 ? 12.82 4.777 -16.219 1 98.75 158 LYS A CA 1
ATOM 1226 C C . LYS A 1 158 ? 12.812 5.586 -14.93 1 98.75 158 LYS A C 1
ATOM 1228 O O . LYS A 1 158 ? 13.82 6.191 -14.562 1 98.75 158 LYS A O 1
ATOM 1233 N N . LEU A 1 159 ? 11.719 5.57 -14.25 1 98.81 159 LEU A N 1
ATOM 1234 C CA . LEU A 1 159 ? 11.594 6.328 -13.008 1 98.81 159 LEU A CA 1
ATOM 1235 C C . LEU A 1 159 ? 12.531 5.781 -11.938 1 98.81 159 LEU A C 1
ATOM 1237 O O . LEU A 1 159 ? 13.016 6.531 -11.086 1 98.81 159 LEU A O 1
ATOM 1241 N N . TRP A 1 160 ? 12.828 4.465 -11.961 1 98.75 160 TRP A N 1
ATOM 1242 C CA . TRP A 1 160 ? 13.719 3.842 -10.984 1 98.75 160 TRP A CA 1
ATOM 1243 C C . TRP A 1 160 ? 15.172 4.207 -11.258 1 98.75 160 TRP A C 1
ATOM 1245 O O . TRP A 1 160 ? 16.031 4.086 -10.383 1 98.75 160 TRP A O 1
ATOM 1255 N N . SER A 1 161 ? 15.5 4.652 -12.453 1 97.94 161 SER A N 1
ATOM 1256 C CA . SER A 1 161 ? 16.906 4.809 -12.805 1 97.94 161 SER A CA 1
ATOM 1257 C C . SER A 1 161 ? 17.234 6.266 -13.102 1 97.94 161 SER A C 1
ATOM 1259 O O . SER A 1 161 ? 18.406 6.672 -13 1 97.94 161 SER A O 1
ATOM 1261 N N . GLU A 1 162 ? 16.172 7.062 -13.5 1 97.88 162 GLU A N 1
ATOM 1262 C CA . GLU A 1 162 ? 16.391 8.453 -13.891 1 97.88 162 GLU A CA 1
ATOM 1263 C C . GLU A 1 162 ? 15.711 9.414 -12.914 1 97.88 162 GLU A C 1
ATOM 1265 O O . GLU A 1 162 ? 14.703 9.07 -12.297 1 97.88 162 GLU A O 1
ATOM 1270 N N . ASP A 1 163 ? 16.219 10.586 -12.781 1 95.25 163 ASP A N 1
ATOM 1271 C CA . ASP A 1 163 ? 15.68 11.555 -11.836 1 95.25 163 ASP A CA 1
ATOM 1272 C C . ASP A 1 163 ? 14.383 12.172 -12.344 1 95.25 163 ASP A C 1
ATOM 1274 O O . ASP A 1 163 ? 13.469 12.445 -11.57 1 95.25 163 ASP A O 1
ATOM 1278 N N . HIS A 1 164 ? 14.359 12.508 -13.648 1 95.62 164 HIS A N 1
ATOM 1279 C CA . HIS A 1 164 ? 13.188 13.016 -14.359 1 95.62 164 HIS A CA 1
ATOM 1280 C C . HIS A 1 164 ? 13 12.297 -15.688 1 95.62 164 HIS A C 1
ATOM 1282 O O . HIS A 1 164 ? 13.977 11.984 -16.375 1 95.62 164 HIS A O 1
ATOM 1288 N N . ILE A 1 165 ? 11.758 12.094 -15.953 1 98.38 165 ILE A N 1
ATOM 1289 C CA . ILE A 1 165 ? 11.555 11.445 -17.234 1 98.38 165 ILE A CA 1
ATOM 1290 C C . ILE A 1 165 ? 10.453 12.164 -18.016 1 98.38 165 ILE A C 1
ATOM 1292 O O . ILE A 1 165 ? 9.57 12.789 -17.422 1 98.38 165 ILE A O 1
ATOM 1296 N N . ASP A 1 166 ? 10.539 12.156 -19.312 1 98.69 166 ASP A N 1
ATOM 1297 C CA . ASP A 1 166 ? 9.445 12.383 -20.266 1 98.69 166 ASP A CA 1
ATOM 1298 C C . ASP A 1 166 ? 9.078 11.094 -20.984 1 98.69 166 ASP A C 1
ATOM 1300 O O . ASP A 1 166 ? 9.945 10.289 -21.312 1 98.69 166 ASP A O 1
ATOM 1304 N N . PHE A 1 167 ? 7.914 10.867 -21.156 1 98.69 167 PHE A N 1
ATOM 1305 C CA . PHE A 1 167 ? 7.406 9.711 -21.891 1 98.69 167 PHE A CA 1
ATOM 1306 C C . PHE A 1 167 ? 6.113 10.055 -22.609 1 98.69 167 PHE A C 1
ATOM 1308 O O . PHE A 1 167 ? 5.176 10.578 -22.016 1 98.69 167 PHE A O 1
ATOM 1315 N N . ASP A 1 168 ? 6.055 9.836 -23.844 1 98.38 168 ASP A N 1
ATOM 1316 C CA . ASP A 1 168 ? 4.883 10.109 -24.672 1 98.38 168 ASP A CA 1
ATOM 1317 C C . ASP A 1 168 ? 4.453 8.852 -25.438 1 98.38 168 ASP A C 1
ATOM 1319 O O . ASP A 1 168 ? 4.754 8.711 -26.625 1 98.38 168 ASP A O 1
ATOM 1323 N N . GLY A 1 169 ? 3.721 7.969 -24.703 1 97.94 169 GLY A N 1
ATOM 1324 C CA . GLY A 1 169 ? 3.246 6.73 -25.297 1 97.94 169 GLY A CA 1
ATOM 1325 C C . GLY A 1 169 ? 1.79 6.793 -25.719 1 97.94 169 GLY A C 1
ATOM 1326 O O . GLY A 1 169 ? 1.151 7.844 -25.609 1 97.94 169 GLY A O 1
ATOM 1327 N N . LYS A 1 170 ? 1.276 5.664 -26.25 1 96.69 170 LYS A N 1
ATOM 1328 C CA . LYS A 1 170 ? -0.128 5.539 -26.625 1 96.69 170 LYS A CA 1
ATOM 1329 C C . LYS A 1 170 ? -1.031 5.551 -25.391 1 96.69 170 LYS A C 1
ATOM 1331 O O . LYS A 1 170 ? -2.131 6.109 -25.438 1 96.69 170 LYS A O 1
ATOM 1336 N N . TYR A 1 171 ? -0.512 4.969 -24.312 1 96.56 171 TYR A N 1
ATOM 1337 C CA . TYR A 1 171 ? -1.371 4.738 -23.156 1 96.56 171 TYR A CA 1
ATOM 1338 C C . TYR A 1 171 ? -0.971 5.637 -21.984 1 96.56 171 TYR A C 1
ATOM 1340 O O . TYR A 1 171 ? -1.795 5.953 -21.125 1 96.56 171 TYR A O 1
ATOM 1348 N N . PHE A 1 172 ? 0.299 6.043 -21.938 1 97.5 172 PHE A N 1
ATOM 1349 C CA . PHE A 1 172 ? 0.794 6.824 -20.812 1 97.5 172 PHE A CA 1
ATOM 1350 C C . PHE A 1 172 ? 1.615 8.016 -21.297 1 97.5 172 PHE A C 1
ATOM 1352 O O . PHE A 1 172 ? 2.34 7.914 -22.281 1 97.5 172 PHE A O 1
ATOM 1359 N N . LYS A 1 173 ? 1.466 9.125 -20.562 1 97.88 173 LYS A N 1
ATOM 1360 C CA . LYS A 1 173 ? 2.242 10.344 -20.797 1 97.88 173 LYS A CA 1
ATOM 1361 C C . LYS A 1 173 ? 2.842 10.867 -19.5 1 97.88 173 LYS A C 1
ATOM 1363 O O . LYS A 1 173 ? 2.143 10.992 -18.484 1 97.88 173 LYS A O 1
ATOM 1368 N N . MET A 1 174 ? 4.086 11 -19.453 1 98.62 174 MET A N 1
ATOM 1369 C CA . MET A 1 174 ? 4.828 11.609 -18.359 1 98.62 174 MET A CA 1
ATOM 1370 C C . MET A 1 174 ? 5.484 12.914 -18.797 1 98.62 174 MET A C 1
ATOM 1372 O O . MET A 1 174 ? 6.043 12.992 -19.906 1 98.62 174 MET A O 1
ATOM 1376 N N . GLU A 1 175 ? 5.367 13.945 -17.969 1 98.44 175 GLU A N 1
ATOM 1377 C CA . GLU A 1 175 ? 5.98 15.242 -18.25 1 98.44 175 GLU A CA 1
ATOM 1378 C C . GLU A 1 175 ? 6.859 15.695 -17.094 1 98.44 175 GLU A C 1
ATOM 1380 O O . GLU A 1 175 ? 6.348 16.078 -16.031 1 98.44 175 GLU A O 1
ATOM 1385 N N . ASP A 1 176 ? 8.086 15.703 -17.266 1 98.19 176 ASP A N 1
ATOM 1386 C CA . ASP A 1 176 ? 9.039 16.047 -16.219 1 98.19 176 ASP A CA 1
ATOM 1387 C C . ASP A 1 176 ? 8.703 15.32 -14.922 1 98.19 176 ASP A C 1
ATOM 1389 O O . ASP A 1 176 ? 8.586 15.953 -13.867 1 98.19 176 ASP A O 1
ATOM 1393 N N . CYS A 1 177 ? 8.438 14.055 -15.102 1 98.5 177 CYS A N 1
ATOM 1394 C CA . CYS A 1 177 ? 7.988 13.273 -13.961 1 98.5 177 CYS A CA 1
ATOM 1395 C C . CYS A 1 177 ? 9.164 12.883 -13.07 1 98.5 177 CYS A C 1
ATOM 1397 O O . CYS A 1 177 ? 10.133 12.281 -13.539 1 98.5 177 CYS A O 1
ATOM 1399 N N . GLU A 1 178 ? 9.031 13.312 -11.828 1 97.69 178 GLU A N 1
ATOM 1400 C CA . GLU A 1 178 ? 10.125 13.055 -10.898 1 97.69 178 GLU A CA 1
ATOM 1401 C C . GLU A 1 178 ? 9.82 11.867 -9.992 1 97.69 178 GLU A C 1
ATOM 1403 O O . GLU A 1 178 ? 8.656 11.531 -9.773 1 97.69 178 GLU A O 1
ATOM 1408 N N . HIS A 1 179 ? 10.898 11.25 -9.531 1 97.44 179 HIS A N 1
ATOM 1409 C CA . HIS A 1 179 ? 10.789 10.109 -8.633 1 97.44 179 HIS A CA 1
ATOM 1410 C C . HIS A 1 179 ? 12.008 10.008 -7.719 1 97.44 179 HIS A C 1
ATOM 1412 O O . HIS A 1 179 ? 13.133 9.852 -8.195 1 97.44 179 HIS A O 1
ATOM 1418 N N . ALA A 1 180 ? 11.82 10.18 -6.523 1 98.31 180 ALA A N 1
ATOM 1419 C CA . ALA A 1 180 ? 12.812 9.961 -5.473 1 98.31 180 ALA A CA 1
ATOM 1420 C C . ALA A 1 180 ? 12.148 9.578 -4.156 1 98.31 180 ALA A C 1
ATOM 1422 O O . ALA A 1 180 ? 11.062 10.07 -3.832 1 98.31 180 ALA A O 1
ATOM 1423 N N . PRO A 1 181 ? 12.773 8.695 -3.441 1 98.31 181 PRO A N 1
ATOM 1424 C CA . PRO A 1 181 ? 14.102 8.117 -3.645 1 98.31 181 PRO A CA 1
ATOM 1425 C C . PRO A 1 181 ? 14.125 7.051 -4.734 1 98.31 181 PRO A C 1
ATOM 1427 O O . PRO A 1 181 ? 13.078 6.703 -5.289 1 98.31 181 PRO A O 1
ATOM 1430 N N . LYS A 1 182 ? 15.266 6.602 -5.102 1 98.5 182 LYS A N 1
ATOM 1431 C CA . LYS A 1 182 ? 15.438 5.434 -5.957 1 98.5 182 LYS A CA 1
ATOM 1432 C C . LYS A 1 182 ? 15.391 4.145 -5.141 1 98.5 182 LYS A C 1
ATOM 1434 O O . LYS A 1 182 ? 15.578 4.168 -3.922 1 98.5 182 LYS A O 1
ATOM 1439 N N . PRO A 1 183 ? 15.102 3.021 -5.777 1 98.38 183 PRO A N 1
ATOM 1440 C CA . PRO A 1 183 ? 15.18 1.751 -5.051 1 98.38 183 PRO A CA 1
ATOM 1441 C C . PRO A 1 183 ? 16.578 1.469 -4.512 1 98.38 183 PRO A C 1
ATOM 1443 O O . PRO A 1 183 ? 17.562 1.951 -5.066 1 98.38 183 PRO A O 1
ATOM 1446 N N . ILE A 1 184 ? 16.625 0.685 -3.424 1 97.44 184 ILE A N 1
ATOM 1447 C CA . ILE A 1 184 ? 17.859 0.192 -2.822 1 97.44 184 ILE A CA 1
ATOM 1448 C C . ILE A 1 184 ? 18.453 -0.913 -3.693 1 97.44 184 ILE A C 1
ATOM 1450 O O . ILE A 1 184 ? 19.672 -0.976 -3.883 1 97.44 184 ILE A O 1
ATOM 1454 N N . SER A 1 185 ? 17.578 -1.683 -4.23 1 96.88 185 SER A N 1
ATOM 1455 C CA . SER A 1 185 ? 17.984 -2.822 -5.051 1 96.88 185 SER A CA 1
ATOM 1456 C C . SER A 1 185 ? 18.734 -2.369 -6.293 1 96.88 185 SER A C 1
ATOM 1458 O O . SER A 1 185 ? 18.375 -1.363 -6.91 1 96.88 185 SER A O 1
ATOM 1460 N N . ARG A 1 186 ? 19.719 -3.119 -6.562 1 94.75 186 ARG A N 1
ATOM 1461 C CA . ARG A 1 186 ? 20.469 -2.887 -7.793 1 94.75 186 ARG A CA 1
ATOM 1462 C C . ARG A 1 186 ? 20.344 -4.078 -8.734 1 94.75 186 ARG A C 1
ATOM 1464 O O . ARG A 1 186 ? 20.5 -5.227 -8.312 1 94.75 186 ARG A O 1
ATOM 1471 N N . PRO A 1 187 ? 20.297 -3.891 -9.953 1 95.56 187 PRO A N 1
ATOM 1472 C CA . PRO A 1 187 ? 20.047 -2.602 -10.609 1 95.56 187 PRO A CA 1
ATOM 1473 C C . PRO A 1 187 ? 18.672 -2.033 -10.297 1 95.56 187 PRO A C 1
ATOM 1475 O O . PRO A 1 187 ? 18.406 -0.85 -10.547 1 95.56 187 PRO A O 1
ATOM 1478 N N . ARG A 1 188 ? 17.703 -2.811 -9.906 1 97.75 188 ARG A N 1
ATOM 1479 C CA . ARG A 1 188 ? 16.328 -2.459 -9.57 1 97.75 188 ARG A CA 1
ATOM 1480 C C . ARG A 1 188 ? 15.625 -3.613 -8.859 1 97.75 188 ARG A C 1
ATOM 1482 O O . ARG A 1 188 ? 16.156 -4.723 -8.789 1 97.75 188 ARG A O 1
ATOM 1489 N N . PRO A 1 189 ? 14.422 -3.371 -8.281 1 98.62 189 PRO A N 1
ATOM 1490 C CA . PRO A 1 189 ? 13.625 -4.496 -7.777 1 98.62 189 PRO A CA 1
ATOM 1491 C C . PRO A 1 189 ? 13.367 -5.555 -8.844 1 98.62 189 PRO A C 1
ATOM 1493 O O . PRO A 1 189 ? 13.273 -5.234 -10.031 1 98.62 189 PRO A O 1
ATOM 1496 N N . ASP A 1 190 ? 13.258 -6.832 -8.398 1 98.38 190 ASP A N 1
ATOM 1497 C CA . ASP A 1 190 ? 13.008 -7.926 -9.336 1 98.38 190 ASP A CA 1
ATOM 1498 C C . ASP A 1 190 ? 11.695 -7.723 -10.086 1 98.38 190 ASP A C 1
ATOM 1500 O O . ASP A 1 190 ? 10.711 -7.246 -9.508 1 98.38 190 ASP A O 1
ATOM 1504 N N . ILE A 1 191 ? 11.695 -8.039 -11.312 1 98.62 191 ILE A N 1
ATOM 1505 C CA . ILE A 1 191 ? 10.469 -8.016 -12.109 1 98.62 191 ILE A CA 1
ATOM 1506 C C . ILE A 1 191 ? 10.109 -9.43 -12.547 1 98.62 191 ILE A C 1
ATOM 1508 O O . ILE A 1 191 ? 10.961 -10.156 -13.07 1 98.62 191 ILE A O 1
ATOM 1512 N N . ILE A 1 192 ? 8.867 -9.812 -12.234 1 98.38 192 ILE A N 1
ATOM 1513 C CA . ILE A 1 192 ? 8.32 -11.133 -12.539 1 98.38 192 ILE A CA 1
ATOM 1514 C C . ILE A 1 192 ? 7.086 -10.984 -13.43 1 98.38 192 ILE A C 1
ATOM 1516 O O . ILE A 1 192 ? 6.344 -10.008 -13.312 1 98.38 192 ILE A O 1
ATOM 1520 N N . SER A 1 193 ? 6.898 -11.836 -14.297 1 97.56 193 SER A N 1
ATOM 1521 C CA . SER A 1 193 ? 5.68 -11.922 -15.094 1 97.56 193 SER A CA 1
ATOM 1522 C C . SER A 1 193 ? 5.375 -13.359 -15.484 1 97.56 193 SER A C 1
ATOM 1524 O O . SER A 1 193 ? 6.266 -14.211 -15.469 1 97.56 193 SER A O 1
ATOM 1526 N N . ALA A 1 194 ? 4.133 -13.625 -15.695 1 94.06 194 ALA A N 1
ATOM 1527 C CA . ALA A 1 194 ? 3.719 -14.945 -16.172 1 94.06 194 ALA A CA 1
ATOM 1528 C C . ALA A 1 194 ? 3.273 -14.898 -17.625 1 94.06 194 ALA A C 1
ATOM 1530 O O . ALA A 1 194 ? 2.744 -13.883 -18.078 1 94.06 194 ALA A O 1
ATOM 1531 N N . GLY A 1 195 ? 3.557 -15.938 -18.406 1 86.69 195 GLY A N 1
ATOM 1532 C CA . GLY A 1 195 ? 3.127 -16.031 -19.797 1 86.69 195 GLY A CA 1
ATOM 1533 C C . GLY A 1 195 ? 3.43 -17.375 -20.422 1 86.69 195 GLY A C 1
ATOM 1534 O O . GLY A 1 195 ? 4.43 -18.016 -20.078 1 86.69 195 GLY A O 1
ATOM 1535 N N . GLN A 1 196 ? 2.518 -17.75 -21.312 1 83.38 196 GLN A N 1
ATOM 1536 C CA . GLN A 1 196 ? 2.764 -18.984 -22.047 1 83.38 196 GLN A CA 1
ATOM 1537 C C . GLN A 1 196 ? 2.553 -18.781 -23.547 1 83.38 196 GLN A C 1
ATOM 1539 O O . GLN A 1 196 ? 3.008 -19.578 -24.359 1 83.38 196 GLN A O 1
ATOM 1544 N N . SER A 1 197 ? 1.873 -17.672 -23.891 1 86.75 197 SER A N 1
ATOM 1545 C CA . SER A 1 197 ? 1.766 -17.312 -25.297 1 86.75 197 SER A CA 1
ATOM 1546 C C . SER A 1 197 ? 3.035 -16.641 -25.797 1 86.75 197 SER A C 1
ATOM 1548 O O . SER A 1 197 ? 3.824 -16.125 -25 1 86.75 197 SER A O 1
ATOM 1550 N N . ASP A 1 198 ? 3.193 -16.562 -27.047 1 89 198 ASP A N 1
ATOM 1551 C CA . ASP A 1 198 ? 4.363 -15.875 -27.594 1 89 198 ASP A CA 1
ATOM 1552 C C . ASP A 1 198 ? 4.387 -14.414 -27.156 1 89 198 ASP A C 1
ATOM 1554 O O . ASP A 1 198 ? 5.449 -13.867 -26.844 1 89 198 ASP A O 1
ATOM 1558 N N . ARG A 1 199 ? 3.275 -13.82 -27.188 1 91.12 199 ARG A N 1
ATOM 1559 C CA . ARG A 1 199 ? 3.207 -12.43 -26.766 1 91.12 199 ARG A CA 1
ATOM 1560 C C . ARG A 1 199 ? 3.594 -12.281 -25.297 1 91.12 199 ARG A C 1
ATOM 1562 O O . ARG A 1 199 ? 4.328 -11.359 -24.938 1 91.12 199 ARG A O 1
ATOM 1569 N N . GLY A 1 200 ? 3.035 -13.164 -24.484 1 92.56 200 GLY A N 1
ATOM 1570 C CA . GLY A 1 200 ? 3.371 -13.148 -23.062 1 92.56 200 GLY A CA 1
ATOM 1571 C C . GLY A 1 200 ? 4.84 -13.43 -22.797 1 92.56 200 GLY A C 1
ATOM 1572 O O . GLY A 1 200 ? 5.461 -12.758 -21.969 1 92.56 200 GLY A O 1
ATOM 1573 N N . LEU A 1 201 ? 5.383 -14.383 -23.547 1 94.12 201 LEU A N 1
ATOM 1574 C CA . LEU A 1 201 ? 6.785 -14.734 -23.359 1 94.12 201 LEU A CA 1
ATOM 1575 C C . LEU A 1 201 ? 7.695 -13.609 -23.859 1 94.12 201 LEU A C 1
ATOM 1577 O O . LEU A 1 201 ? 8.734 -13.336 -23.25 1 94.12 201 LEU A O 1
ATOM 1581 N N . ASN A 1 202 ? 7.328 -12.953 -24.938 1 94.69 202 ASN A N 1
ATOM 1582 C CA . ASN A 1 202 ? 8.094 -11.805 -25.422 1 94.69 202 ASN A CA 1
ATOM 1583 C C . ASN A 1 202 ? 8.117 -10.68 -24.391 1 94.69 202 ASN A C 1
ATOM 1585 O O . ASN A 1 202 ? 9.164 -10.078 -24.156 1 94.69 202 ASN A O 1
ATOM 1589 N N . PHE A 1 203 ? 6.996 -10.438 -23.828 1 96.25 203 PHE A N 1
ATOM 1590 C CA . PHE A 1 203 ? 6.918 -9.422 -22.781 1 96.25 203 PHE A CA 1
ATOM 1591 C C . PHE A 1 203 ? 7.828 -9.789 -21.609 1 96.25 203 PHE A C 1
ATOM 1593 O O . PHE A 1 203 ? 8.617 -8.961 -21.156 1 96.25 203 PHE A O 1
ATOM 1600 N N . ALA A 1 204 ? 7.664 -10.992 -21.109 1 96.38 204 ALA A N 1
ATOM 1601 C CA . ALA A 1 204 ? 8.445 -11.445 -19.969 1 96.38 204 ALA A CA 1
ATOM 1602 C C . ALA A 1 204 ? 9.938 -11.367 -20.25 1 96.38 204 ALA A C 1
ATOM 1604 O O . ALA A 1 204 ? 10.711 -10.852 -19.438 1 96.38 204 ALA A O 1
ATOM 1605 N N . THR A 1 205 ? 10.414 -11.812 -21.391 1 95.56 205 THR A N 1
ATOM 1606 C CA . THR A 1 205 ? 11.836 -11.875 -21.719 1 95.56 205 THR A CA 1
ATOM 1607 C C . THR A 1 205 ? 12.398 -10.477 -21.938 1 95.56 205 THR A C 1
ATOM 1609 O O . THR A 1 205 ? 13.586 -10.234 -21.672 1 95.56 205 THR A O 1
ATOM 1612 N N . LYS A 1 206 ? 11.555 -9.617 -22.312 1 95.69 206 LYS A N 1
ATOM 1613 C CA . LYS A 1 206 ? 11.977 -8.234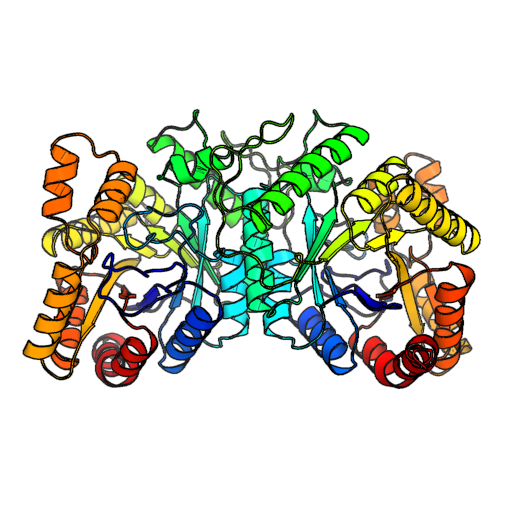 -22.547 1 95.69 206 LYS A CA 1
ATOM 1614 C C . LYS A 1 206 ? 12.133 -7.48 -21.234 1 95.69 206 LYS A C 1
ATOM 1616 O O . LYS A 1 206 ? 13.016 -6.633 -21.094 1 95.69 206 LYS A O 1
ATOM 1621 N N . HIS A 1 207 ? 11.305 -7.816 -20.25 1 96.69 207 HIS A N 1
ATOM 1622 C CA . HIS A 1 207 ? 11.211 -6.887 -19.125 1 96.69 207 HIS A CA 1
ATOM 1623 C C . HIS A 1 207 ? 11.531 -7.582 -17.812 1 96.69 207 HIS A C 1
ATOM 1625 O O . HIS A 1 207 ? 11.953 -6.934 -16.844 1 96.69 207 HIS A O 1
ATOM 1631 N N . ALA A 1 208 ? 11.305 -8.867 -17.688 1 97.19 208 ALA A N 1
ATOM 1632 C CA . ALA A 1 208 ? 11.289 -9.523 -16.391 1 97.19 208 ALA A CA 1
ATOM 1633 C C . ALA A 1 208 ? 12.602 -10.25 -16.125 1 97.19 208 ALA A C 1
ATOM 1635 O O . ALA A 1 208 ? 13.375 -10.508 -17.047 1 97.19 208 ALA A O 1
ATOM 1636 N N . ASP A 1 209 ? 12.867 -10.477 -14.883 1 97.19 209 ASP A N 1
ATOM 1637 C CA . ASP A 1 209 ? 13.992 -11.297 -14.453 1 97.19 209 ASP A CA 1
ATOM 1638 C C . ASP A 1 209 ? 13.625 -12.773 -14.445 1 97.19 209 ASP A C 1
ATOM 1640 O O . ASP A 1 209 ? 14.484 -13.641 -14.602 1 97.19 209 ASP A O 1
ATOM 1644 N N . ALA A 1 210 ? 12.344 -13.039 -14.242 1 97.56 210 ALA A N 1
ATOM 1645 C CA . ALA A 1 210 ? 11.836 -14.406 -14.242 1 97.56 210 ALA A CA 1
ATOM 1646 C C . ALA A 1 210 ? 10.445 -14.477 -14.859 1 97.56 210 ALA A C 1
ATOM 1648 O O . ALA A 1 210 ? 9.633 -13.555 -14.688 1 97.56 210 ALA A O 1
ATOM 1649 N N . CYS A 1 211 ? 10.211 -15.508 -15.547 1 97.12 211 CYS A N 1
ATOM 1650 C CA . CYS A 1 211 ? 8.914 -15.797 -16.141 1 97.12 211 CYS A CA 1
ATOM 1651 C C . CYS A 1 211 ? 8.312 -17.062 -15.539 1 97.12 211 CYS A C 1
ATOM 1653 O O . CYS A 1 211 ? 8.992 -18.078 -15.406 1 97.12 211 CYS A O 1
ATOM 1655 N N . PHE A 1 212 ? 7.117 -17 -15.148 1 97.31 212 PHE A N 1
ATOM 1656 C CA . PHE A 1 212 ? 6.402 -18.172 -14.664 1 97.31 212 PHE A CA 1
ATOM 1657 C C . PHE A 1 212 ? 5.59 -18.812 -15.781 1 97.31 212 PHE A C 1
ATOM 1659 O O . PHE A 1 212 ? 4.762 -18.156 -16.406 1 97.31 212 PHE A O 1
ATOM 1666 N N . ILE A 1 213 ? 5.809 -20.062 -15.984 1 95.75 213 ILE A N 1
ATOM 1667 C CA . ILE A 1 213 ? 5.121 -20.797 -17.047 1 95.75 213 ILE A CA 1
ATOM 1668 C C . ILE A 1 213 ? 4.156 -21.797 -16.438 1 95.75 213 ILE A C 1
ATOM 1670 O O . ILE A 1 213 ? 4.316 -22.203 -15.281 1 95.75 213 ILE A O 1
ATOM 1674 N N . ALA A 1 214 ? 3.232 -22.047 -17.219 1 89.56 214 ALA A N 1
ATOM 1675 C CA . ALA A 1 214 ? 2.311 -23.141 -16.891 1 89.56 214 ALA A CA 1
ATOM 1676 C C . ALA A 1 214 ? 2.561 -24.359 -17.766 1 89.56 214 ALA A C 1
ATOM 1678 O O . ALA A 1 214 ? 3.707 -24.656 -18.109 1 89.56 214 ALA A O 1
ATOM 1679 N N . GLY A 1 215 ? 1.637 -25.109 -18.172 1 89.88 215 GLY A N 1
ATOM 1680 C CA . GLY A 1 215 ? 1.686 -26.312 -18.984 1 89.88 215 GLY A CA 1
ATOM 1681 C C . GLY A 1 215 ? 0.817 -27.438 -18.453 1 89.88 215 GLY A C 1
ATOM 1682 O O . GLY A 1 215 ? 0.725 -27.625 -17.234 1 89.88 215 GLY A O 1
ATOM 1683 N N . ARG A 1 216 ? 0.362 -28.141 -19.297 1 89.31 216 ARG A N 1
ATOM 1684 C CA . ARG A 1 216 ? -0.56 -29.219 -18.922 1 89.31 216 ARG A CA 1
ATOM 1685 C C . ARG A 1 216 ? 0.197 -30.438 -18.422 1 89.31 216 ARG A C 1
ATOM 1687 O O . ARG A 1 216 ? -0.365 -31.266 -17.703 1 89.31 216 ARG A O 1
ATOM 1694 N N . ASP A 1 217 ? 1.38 -30.578 -18.922 1 93.5 217 ASP A N 1
ATOM 1695 C CA . ASP A 1 217 ? 2.244 -31.672 -18.531 1 93.5 217 ASP A CA 1
ATOM 1696 C C . ASP A 1 217 ? 3.717 -31.281 -18.609 1 93.5 217 ASP A C 1
ATOM 1698 O O . ASP A 1 217 ? 4.043 -30.156 -18.984 1 93.5 217 ASP A O 1
ATOM 1702 N N . MET A 1 218 ? 4.566 -32.188 -18.219 1 96.19 218 MET A N 1
ATOM 1703 C CA . MET A 1 218 ? 5.996 -31.922 -18.141 1 96.19 218 MET A CA 1
ATOM 1704 C C . MET A 1 218 ? 6.562 -31.578 -19.516 1 96.19 218 MET A C 1
ATOM 1706 O O . MET A 1 218 ? 7.434 -30.703 -19.625 1 96.19 218 MET A O 1
ATOM 1710 N N . ASP A 1 219 ? 6.062 -32.219 -20.547 1 97.19 219 ASP A N 1
ATOM 1711 C CA . ASP A 1 219 ? 6.566 -31.969 -21.891 1 97.19 219 ASP A CA 1
ATOM 1712 C C . ASP A 1 219 ? 6.223 -30.562 -22.359 1 97.19 219 ASP A C 1
ATOM 1714 O O . ASP A 1 219 ? 7.059 -29.875 -22.953 1 97.19 219 ASP A O 1
ATOM 1718 N N . GLN A 1 220 ? 5.016 -30.219 -22.125 1 96.75 220 GLN A N 1
ATOM 1719 C CA . GLN A 1 220 ? 4.617 -28.859 -22.5 1 96.75 220 GLN A CA 1
ATOM 1720 C C . GLN A 1 220 ? 5.355 -27.812 -21.672 1 96.75 220 GLN A C 1
ATOM 1722 O O . GLN A 1 220 ? 5.738 -26.766 -22.203 1 96.75 220 GLN A O 1
ATOM 1727 N N . ARG A 1 221 ? 5.547 -28.062 -20.406 1 96.88 221 ARG A N 1
ATOM 1728 C CA . ARG A 1 221 ? 6.316 -27.156 -19.562 1 96.88 221 ARG A CA 1
ATOM 1729 C C . ARG A 1 221 ? 7.746 -27 -20.078 1 96.88 221 ARG A C 1
ATOM 1731 O O . ARG A 1 221 ? 8.289 -25.906 -20.109 1 96.88 221 ARG A O 1
ATOM 1738 N N . LEU A 1 222 ? 8.328 -28.156 -20.453 1 97.94 222 LEU A N 1
ATOM 1739 C CA . LEU A 1 222 ? 9.664 -28.125 -21.047 1 97.94 222 LEU A CA 1
ATOM 1740 C C . LEU A 1 222 ? 9.672 -27.281 -22.312 1 97.94 222 LEU A C 1
ATOM 1742 O O . LEU A 1 222 ? 10.594 -26.484 -22.531 1 97.94 222 LEU A O 1
ATOM 1746 N N . SER A 1 223 ? 8.664 -27.516 -23.125 1 97.44 223 SER A N 1
ATOM 1747 C CA . SER A 1 223 ? 8.57 -26.766 -24.375 1 97.44 223 SER A CA 1
ATOM 1748 C C . SER A 1 223 ? 8.5 -25.266 -24.109 1 97.44 223 SER A C 1
ATOM 1750 O O . SER A 1 223 ? 9.133 -24.469 -24.812 1 97.44 223 SER A O 1
ATOM 1752 N N . TYR A 1 224 ? 7.68 -24.828 -23.125 1 96.94 224 TYR A N 1
ATOM 1753 C CA . TYR A 1 224 ? 7.57 -23.422 -22.781 1 96.94 224 TYR A CA 1
ATOM 1754 C C . TYR A 1 224 ? 8.883 -22.891 -22.219 1 96.94 224 TYR A C 1
ATOM 1756 O O . TYR A 1 224 ? 9.281 -21.75 -22.5 1 96.94 224 TYR A O 1
ATOM 1764 N N . SER A 1 225 ? 9.523 -23.688 -21.359 1 97.44 225 SER A N 1
ATOM 1765 C CA . SER A 1 225 ? 10.812 -23.297 -20.781 1 97.44 225 SER A CA 1
ATOM 1766 C C . SER A 1 225 ? 11.836 -23.016 -21.875 1 97.44 225 SER A C 1
ATOM 1768 O O . SER A 1 225 ? 12.484 -21.969 -21.875 1 97.44 225 SER A O 1
ATOM 1770 N N . ARG A 1 226 ? 11.938 -23.906 -22.828 1 97.5 226 ARG A N 1
ATOM 1771 C CA . ARG A 1 226 ? 12.898 -23.75 -23.922 1 97.5 226 ARG A CA 1
ATOM 1772 C C . ARG A 1 226 ? 12.516 -22.594 -24.828 1 97.5 226 ARG A C 1
ATOM 1774 O O . ARG A 1 226 ? 13.383 -21.859 -25.312 1 97.5 226 ARG A O 1
ATOM 1781 N N . ARG A 1 227 ? 11.242 -22.469 -25.078 1 97.19 227 ARG A N 1
ATOM 1782 C CA . ARG A 1 227 ? 10.781 -21.375 -25.922 1 97.19 227 ARG A CA 1
ATOM 1783 C C . ARG A 1 227 ? 11.117 -20.016 -25.297 1 97.19 227 ARG A C 1
ATOM 1785 O O . ARG A 1 227 ? 11.547 -19.109 -26 1 97.19 227 ARG A O 1
ATOM 1792 N N . ALA A 1 228 ? 10.883 -19.875 -23.984 1 96.88 228 ALA A N 1
ATOM 1793 C CA . ALA A 1 228 ? 11.219 -18.641 -23.281 1 96.88 228 ALA A CA 1
ATOM 1794 C C . ALA A 1 228 ? 12.703 -18.312 -23.438 1 96.88 228 ALA A C 1
ATOM 1796 O O . ALA A 1 228 ? 13.062 -17.156 -23.688 1 96.88 228 ALA A O 1
ATOM 1797 N N . ARG A 1 229 ? 13.531 -19.281 -23.375 1 96.69 229 ARG A N 1
ATOM 1798 C CA . ARG A 1 229 ? 14.977 -19.078 -23.469 1 96.69 229 ARG A CA 1
ATOM 1799 C C . ARG A 1 229 ? 15.391 -18.75 -24.906 1 96.69 229 ARG A C 1
ATOM 1801 O O . ARG A 1 229 ? 16.312 -17.953 -25.109 1 96.69 229 ARG A O 1
ATOM 1808 N N . GLU A 1 230 ? 14.727 -19.375 -25.812 1 97.12 230 GLU A N 1
ATOM 1809 C CA . GLU A 1 230 ? 14.977 -19.047 -27.219 1 97.12 230 GLU A CA 1
ATOM 1810 C C . GLU A 1 230 ? 14.672 -17.594 -27.5 1 97.12 230 GLU A C 1
ATOM 1812 O O . GLU A 1 230 ? 15.469 -16.891 -28.141 1 97.12 230 GLU A O 1
ATOM 1817 N N . ILE A 1 231 ? 13.562 -17.172 -27.062 1 96.38 231 ILE A N 1
ATOM 1818 C CA . ILE A 1 231 ? 13.141 -15.797 -27.281 1 96.38 231 ILE A CA 1
ATOM 1819 C C . ILE A 1 231 ? 14.109 -14.844 -26.562 1 96.38 231 ILE A C 1
ATOM 1821 O O . ILE A 1 231 ? 14.477 -13.805 -27.109 1 96.38 231 ILE A O 1
ATOM 1825 N N . ALA A 1 232 ? 14.484 -15.195 -25.328 1 95.56 232 ALA A N 1
ATOM 1826 C CA . ALA A 1 232 ? 15.445 -14.383 -24.594 1 95.56 232 ALA A CA 1
ATOM 1827 C C . ALA A 1 232 ? 16.75 -14.242 -25.359 1 95.56 232 ALA A C 1
ATOM 1829 O O . ALA A 1 232 ? 17.297 -13.148 -25.469 1 95.56 232 ALA A O 1
ATOM 1830 N N . ASP A 1 233 ? 17.188 -15.312 -25.891 1 95.31 233 ASP A N 1
ATOM 1831 C CA . ASP A 1 233 ? 18.422 -15.328 -26.656 1 95.31 233 ASP A CA 1
ATOM 1832 C C . ASP A 1 233 ? 18.312 -14.422 -27.875 1 95.31 233 ASP A C 1
ATOM 1834 O O . ASP A 1 233 ? 19.266 -13.711 -28.219 1 95.31 233 ASP A O 1
ATOM 1838 N N . GLU A 1 234 ? 17.219 -14.516 -28.484 1 94.5 234 GLU A N 1
ATOM 1839 C CA . GLU A 1 234 ? 16.969 -13.68 -29.656 1 94.5 234 GLU A CA 1
ATOM 1840 C C . GLU A 1 234 ? 17.047 -12.195 -29.312 1 94.5 234 GLU A C 1
ATOM 1842 O O . GLU A 1 234 ? 17.391 -11.367 -30.156 1 94.5 234 GLU A O 1
ATOM 1847 N N . ASN A 1 235 ? 16.797 -11.891 -28.094 1 90.62 235 ASN A N 1
ATOM 1848 C CA . ASN A 1 235 ? 16.797 -10.508 -27.656 1 90.62 235 ASN A CA 1
ATOM 1849 C C . ASN A 1 235 ? 18.047 -10.18 -26.844 1 90.62 235 ASN A C 1
ATOM 1851 O O . ASN A 1 235 ? 18.109 -9.141 -26.172 1 90.62 235 ASN A O 1
ATOM 1855 N N . GLU A 1 236 ? 19 -11.117 -26.75 1 94.44 236 GLU A N 1
ATOM 1856 C CA . GLU A 1 236 ? 20.266 -10.961 -26.047 1 94.44 236 GLU A CA 1
ATOM 1857 C C . GLU A 1 236 ? 20.047 -10.703 -24.562 1 94.44 236 GLU A C 1
ATOM 1859 O O . GLU A 1 236 ? 20.641 -9.797 -23.984 1 94.44 236 GLU A O 1
ATOM 1864 N N . ARG A 1 237 ? 19.125 -11.414 -24.078 1 94.81 237 ARG A N 1
ATOM 1865 C CA . ARG A 1 237 ? 18.781 -11.359 -22.656 1 94.81 237 ARG A CA 1
ATOM 1866 C C . ARG A 1 237 ? 18.781 -12.758 -22.031 1 94.81 237 ARG A C 1
ATOM 1868 O O . ARG A 1 237 ? 18.922 -13.75 -22.75 1 94.81 237 ARG A O 1
ATOM 1875 N N . THR A 1 238 ? 18.828 -12.781 -20.734 1 94.5 238 THR A N 1
ATOM 1876 C CA . THR A 1 238 ? 18.625 -14.016 -19.984 1 94.5 238 THR A CA 1
ATOM 1877 C C . THR A 1 238 ? 17.328 -13.945 -19.172 1 94.5 238 THR A C 1
ATOM 1879 O O . THR A 1 238 ? 16.891 -12.852 -18.812 1 94.5 238 THR A O 1
ATOM 1882 N N . ILE A 1 239 ? 16.719 -15.023 -18.969 1 96.44 239 ILE A N 1
ATOM 1883 C CA . ILE A 1 239 ? 15.5 -15.086 -18.188 1 96.44 239 ILE A CA 1
ATOM 1884 C C . ILE A 1 239 ? 15.5 -16.344 -17.328 1 96.44 239 ILE A C 1
ATOM 1886 O O . ILE A 1 239 ? 15.961 -17.406 -17.766 1 96.44 239 ILE A O 1
ATOM 1890 N N . LYS A 1 240 ? 15.109 -16.172 -16.109 1 97.5 240 LYS A N 1
ATOM 1891 C CA . LYS A 1 240 ? 14.812 -17.359 -15.305 1 97.5 240 LYS A CA 1
ATOM 1892 C C . LYS A 1 240 ? 13.398 -17.859 -15.57 1 97.5 240 LYS A C 1
ATOM 1894 O O . LYS A 1 240 ? 12.477 -17.078 -15.789 1 97.5 240 LYS A O 1
ATOM 1899 N N . VAL A 1 241 ? 13.258 -19.125 -15.594 1 97.81 241 VAL A N 1
ATOM 1900 C CA . VAL A 1 241 ? 11.953 -19.75 -15.82 1 97.81 241 VAL A CA 1
ATOM 1901 C C . VAL A 1 241 ? 11.516 -20.516 -14.57 1 97.81 241 VAL A C 1
ATOM 1903 O O . VAL A 1 241 ? 12.273 -21.312 -14.023 1 97.81 241 VAL A O 1
ATOM 1906 N N . CYS A 1 242 ? 10.328 -20.219 -14.117 1 98.06 242 CYS A N 1
ATOM 1907 C CA . CYS A 1 242 ? 9.797 -20.781 -12.883 1 98.06 242 CYS A CA 1
ATOM 1908 C C . CYS A 1 242 ? 8.453 -21.469 -13.125 1 98.06 242 CYS A C 1
ATOM 1910 O O . CYS A 1 242 ? 7.805 -21.219 -14.141 1 98.06 242 CYS A O 1
ATOM 1912 N N . SER A 1 243 ? 8.047 -22.328 -12.219 1 97.69 243 SER A N 1
ATOM 1913 C CA . SER A 1 243 ? 6.754 -23 -12.242 1 97.69 243 SER A CA 1
ATOM 1914 C C . SER A 1 243 ? 6.16 -23.109 -10.844 1 97.69 243 SER A C 1
ATOM 1916 O O . SER A 1 243 ? 6.895 -23.109 -9.852 1 97.69 243 SER A O 1
ATOM 1918 N N . MET A 1 244 ? 4.879 -23.156 -10.812 1 97.94 244 MET A N 1
ATOM 1919 C CA . MET A 1 244 ? 4.191 -23.453 -9.555 1 97.94 244 MET A CA 1
ATOM 1920 C C . MET A 1 244 ? 4.195 -24.953 -9.273 1 97.94 244 MET A C 1
ATOM 1922 O O . MET A 1 244 ? 4.238 -25.766 -10.195 1 97.94 244 MET A O 1
ATOM 1926 N N . CYS A 1 245 ? 4.117 -25.234 -8.062 1 98.62 245 CYS A N 1
ATOM 1927 C CA . CYS A 1 245 ? 4.035 -26.641 -7.637 1 98.62 245 CYS A CA 1
ATOM 1928 C C . CYS A 1 245 ? 3.23 -26.766 -6.352 1 98.62 245 CYS A C 1
ATOM 1930 O O . CYS A 1 245 ? 3.652 -26.297 -5.297 1 98.62 245 CYS A O 1
ATOM 1932 N N . THR A 1 246 ? 2.094 -27.422 -6.422 1 98.69 246 THR A N 1
ATOM 1933 C CA . THR A 1 246 ? 1.323 -27.75 -5.23 1 98.69 246 THR A CA 1
ATOM 1934 C C . THR A 1 246 ? 1.862 -29.031 -4.578 1 98.69 246 THR A C 1
ATOM 1936 O O . THR A 1 246 ? 2.062 -30.031 -5.25 1 98.69 246 THR A O 1
ATOM 1939 N N . VAL A 1 247 ? 2.111 -28.938 -3.326 1 98.88 247 VAL A N 1
ATOM 1940 C CA . VAL A 1 247 ? 2.645 -30.094 -2.59 1 98.88 247 VAL A CA 1
ATOM 1941 C C . VAL A 1 247 ? 1.577 -30.641 -1.647 1 98.88 247 VAL A C 1
ATOM 1943 O O . VAL A 1 247 ? 1.188 -29.969 -0.684 1 98.88 247 VAL A O 1
ATOM 1946 N N . ILE A 1 248 ? 1.104 -31.812 -1.917 1 98.75 248 ILE A N 1
ATOM 1947 C CA . ILE A 1 248 ? 0.207 -32.562 -1.034 1 98.75 248 ILE A CA 1
ATOM 1948 C C . ILE A 1 248 ? 0.953 -33.719 -0.409 1 98.75 248 ILE A C 1
ATOM 1950 O O . ILE A 1 248 ? 1.164 -34.75 -1.06 1 98.75 248 ILE A O 1
ATOM 1954 N N . HIS A 1 249 ? 1.344 -33.531 0.841 1 98.56 249 HIS A N 1
ATOM 1955 C CA . HIS A 1 249 ? 2.178 -34.531 1.501 1 98.56 249 HIS A CA 1
ATOM 1956 C C . HIS A 1 249 ? 1.455 -35.156 2.688 1 98.56 249 HIS A C 1
ATOM 1958 O O . HIS A 1 249 ? 0.464 -34.625 3.176 1 98.56 249 HIS A O 1
ATOM 1964 N N . ASP A 1 250 ? 1.853 -36.312 3.064 1 98.44 250 ASP A N 1
ATOM 1965 C CA . ASP A 1 250 ? 1.553 -37 4.32 1 98.44 250 ASP A CA 1
ATOM 1966 C C . ASP A 1 250 ? 2.693 -37.938 4.723 1 98.44 250 ASP A C 1
ATOM 1968 O O . ASP A 1 250 ? 3.73 -37.969 4.059 1 98.44 250 ASP A O 1
ATOM 1972 N N . ASP A 1 251 ? 2.531 -38.656 5.797 1 98.06 251 ASP A N 1
ATOM 1973 C CA . ASP A 1 251 ? 3.586 -39.531 6.324 1 98.06 251 ASP A CA 1
ATOM 1974 C C . ASP A 1 251 ? 3.994 -40.594 5.301 1 98.06 251 ASP A C 1
ATOM 1976 O O . ASP A 1 251 ? 5.148 -41 5.266 1 98.06 251 ASP A O 1
ATOM 1980 N N . THR A 1 252 ? 3.012 -41.031 4.484 1 98.56 252 THR A N 1
ATOM 1981 C CA . THR A 1 252 ? 3.275 -42.031 3.457 1 98.56 252 THR A CA 1
ATOM 1982 C C . THR A 1 252 ? 2.635 -41.625 2.133 1 98.56 252 THR A C 1
ATOM 1984 O O . THR A 1 252 ? 1.739 -40.781 2.1 1 98.56 252 THR A O 1
ATOM 1987 N N . ASP A 1 253 ? 3.143 -42.281 1.071 1 98.75 253 ASP A N 1
ATOM 1988 C CA . ASP A 1 253 ? 2.572 -42.031 -0.25 1 98.75 253 ASP A CA 1
ATOM 1989 C C . ASP A 1 253 ? 1.08 -42.375 -0.273 1 98.75 253 ASP A C 1
ATOM 1991 O O . ASP A 1 253 ? 0.286 -41.625 -0.855 1 98.75 253 ASP A O 1
ATOM 1995 N N . GLU A 1 254 ? 0.708 -43.438 0.389 1 98.69 254 GLU A N 1
ATOM 1996 C CA . GLU A 1 254 ? -0.681 -43.875 0.411 1 98.69 254 GLU A CA 1
ATOM 1997 C C . GLU A 1 254 ? -1.577 -42.875 1.114 1 98.69 254 GLU A C 1
ATOM 1999 O O . GLU A 1 254 ? -2.67 -42.562 0.635 1 98.69 254 GLU A O 1
ATOM 2004 N N . LYS A 1 255 ? -1.098 -42.406 2.238 1 98.69 255 LYS A N 1
ATOM 2005 C CA . LYS A 1 255 ? -1.873 -41.438 2.984 1 98.69 255 LYS A CA 1
ATOM 2006 C C . LYS A 1 255 ? -2.018 -40.125 2.195 1 98.69 255 LYS A C 1
ATOM 2008 O O . LYS A 1 255 ? -3.07 -39.5 2.229 1 98.69 255 LYS A O 1
ATOM 2013 N N . ALA A 1 256 ? -0.955 -39.688 1.537 1 98.75 256 ALA A N 1
ATOM 2014 C CA . ALA A 1 256 ? -0.993 -38.469 0.72 1 98.75 256 ALA A CA 1
ATOM 2015 C C . ALA A 1 256 ? -1.998 -38.625 -0.42 1 98.75 256 ALA A C 1
ATOM 2017 O O . ALA A 1 256 ? -2.723 -37.688 -0.736 1 98.75 256 ALA A O 1
ATOM 2018 N N . LEU A 1 257 ? -1.986 -39.812 -1.063 1 98.56 257 LEU A N 1
ATOM 2019 C CA . LEU A 1 257 ? -2.93 -40.062 -2.146 1 98.56 257 LEU A CA 1
ATOM 2020 C C . LEU A 1 257 ? -4.367 -40 -1.641 1 98.56 257 LEU A C 1
ATOM 2022 O O . LEU A 1 257 ? -5.258 -39.531 -2.34 1 98.56 257 LEU A O 1
ATOM 2026 N N . LYS A 1 258 ? -4.605 -40.531 -0.454 1 98.5 258 LYS A N 1
ATOM 2027 C CA . LYS A 1 258 ? -5.93 -40.469 0.158 1 98.5 258 LYS A CA 1
ATOM 2028 C C . LYS A 1 258 ? -6.344 -39.031 0.399 1 98.5 258 LYS A C 1
ATOM 2030 O O . LYS A 1 258 ? -7.512 -38.656 0.23 1 98.5 258 LYS A O 1
ATOM 2035 N N . ARG A 1 259 ? -5.395 -38.219 0.806 1 98.12 259 ARG A N 1
ATOM 2036 C CA . ARG A 1 259 ? -5.66 -36.812 1.002 1 98.12 259 ARG A CA 1
ATOM 2037 C C . ARG A 1 259 ? -6.055 -36.125 -0.31 1 98.12 259 ARG A C 1
ATOM 2039 O O . ARG A 1 259 ? -7.012 -35.375 -0.353 1 98.12 259 ARG A O 1
ATOM 2046 N N . LEU A 1 260 ? -5.309 -36.406 -1.329 1 98.31 260 LEU A N 1
ATOM 2047 C CA . LEU A 1 260 ? -5.652 -35.875 -2.637 1 98.31 260 LEU A CA 1
ATOM 2048 C C . LEU A 1 260 ? -7.055 -36.312 -3.057 1 98.31 260 LEU A C 1
ATOM 2050 O O . LEU A 1 260 ? -7.824 -35.5 -3.584 1 98.31 260 LEU A O 1
ATOM 2054 N N . GLN A 1 261 ? -7.336 -37.562 -2.848 1 98.25 261 GLN A N 1
ATOM 2055 C CA . GLN A 1 261 ? -8.648 -38.094 -3.217 1 98.25 261 GLN A CA 1
ATOM 2056 C C . GLN A 1 261 ? -9.758 -37.344 -2.471 1 98.25 261 GLN A C 1
ATOM 2058 O O . GLN A 1 261 ? -10.805 -37.031 -3.047 1 98.25 261 GLN A O 1
ATOM 2063 N N . LYS A 1 262 ? -9.492 -37.094 -1.239 1 98.31 262 LYS A N 1
ATOM 2064 C CA . LYS A 1 262 ? -10.461 -36.344 -0.44 1 98.31 262 LYS A CA 1
ATOM 2065 C C . LYS A 1 262 ? -10.68 -34.969 -1.016 1 98.31 262 LYS A C 1
ATOM 2067 O O . LYS A 1 262 ? -11.812 -34.5 -1.095 1 98.31 262 LYS A O 1
ATOM 2072 N N . TYR A 1 263 ? -9.625 -34.25 -1.377 1 98.25 263 TYR A N 1
ATOM 2073 C CA . TYR A 1 263 ? -9.727 -32.938 -1.975 1 98.25 263 TYR A CA 1
ATOM 2074 C C . TYR A 1 263 ? -10.469 -33 -3.309 1 98.25 263 TYR A C 1
ATOM 2076 O O . TYR A 1 263 ? -11.281 -32.125 -3.613 1 98.25 263 TYR A O 1
ATOM 2084 N N . GLU A 1 264 ? -10.219 -34.062 -4.105 1 97.94 264 GLU A N 1
ATOM 2085 C CA . GLU A 1 264 ? -10.875 -34.25 -5.395 1 97.94 264 GLU A CA 1
ATOM 2086 C C . GLU A 1 264 ? -12.375 -34.5 -5.223 1 97.94 264 GLU A C 1
ATOM 2088 O O . GLU A 1 264 ? -13.18 -34 -6.02 1 97.94 264 GLU A O 1
ATOM 2093 N N . GLU A 1 265 ? -12.695 -35.219 -4.227 1 97.5 265 GLU A N 1
ATOM 2094 C CA . GLU A 1 265 ? -14.102 -35.5 -3.957 1 97.5 265 GLU A CA 1
ATOM 2095 C C . GLU A 1 265 ? -14.852 -34.25 -3.559 1 97.5 265 GLU A C 1
ATOM 2097 O O . GLU A 1 265 ? -16.062 -34.125 -3.801 1 97.5 265 GLU A O 1
ATOM 2102 N N . GLY A 1 266 ? -14.141 -33.281 -3.012 1 97.81 266 GLY A N 1
ATOM 2103 C CA . GLY A 1 266 ? -14.758 -32.062 -2.561 1 97.81 266 GLY A CA 1
ATOM 2104 C C . GLY A 1 266 ? -14.609 -30.922 -3.557 1 97.81 266 GLY A C 1
ATOM 2105 O O . GLY A 1 266 ? -14.82 -29.75 -3.213 1 97.81 266 GLY A O 1
ATOM 2106 N N . ARG A 1 267 ? -14.258 -31.234 -4.762 1 97.5 267 ARG A N 1
ATOM 2107 C CA . ARG A 1 267 ? -14.047 -30.219 -5.777 1 97.5 267 ARG A CA 1
ATOM 2108 C C . ARG A 1 267 ? -15.266 -29.312 -5.902 1 97.5 267 ARG A C 1
ATOM 2110 O O . ARG A 1 267 ? -16.391 -29.781 -5.984 1 97.5 267 ARG A O 1
ATOM 2117 N N . ASP A 1 268 ? -15.039 -28.031 -5.895 1 97.69 268 ASP A N 1
ATOM 2118 C CA . ASP A 1 268 ? -16.094 -27.047 -6.105 1 97.69 268 ASP A CA 1
ATOM 2119 C C . ASP A 1 268 ? -16.297 -26.766 -7.59 1 97.69 268 ASP A C 1
ATOM 2121 O O . ASP A 1 268 ? -15.75 -25.797 -8.125 1 97.69 268 ASP A O 1
ATOM 2125 N N . MET A 1 269 ? -17.156 -27.531 -8.188 1 96.56 269 MET A N 1
ATOM 2126 C CA . MET A 1 269 ? -17.375 -27.469 -9.633 1 96.56 269 MET A CA 1
ATOM 2127 C C . MET A 1 269 ? -17.891 -26.078 -10.039 1 96.56 269 MET A C 1
ATOM 2129 O O . MET A 1 269 ? -17.578 -25.594 -11.125 1 96.56 269 MET A O 1
ATOM 2133 N N . GLY A 1 270 ? -18.703 -25.531 -9.18 1 96.81 270 GLY A N 1
ATOM 2134 C CA . GLY A 1 270 ? -19.188 -24.188 -9.469 1 96.81 270 GLY A CA 1
ATOM 2135 C C . GLY A 1 270 ? -18.062 -23.172 -9.617 1 96.81 270 GLY A C 1
ATOM 2136 O O . GLY A 1 270 ? -18.047 -22.406 -10.578 1 96.81 270 GLY A O 1
ATOM 2137 N N . ALA A 1 271 ? -17.109 -23.141 -8.688 1 97.44 271 ALA A N 1
ATOM 2138 C CA . ALA A 1 271 ? -15.977 -22.219 -8.742 1 97.44 271 ALA A CA 1
ATOM 2139 C C . ALA A 1 271 ? -15.086 -22.516 -9.945 1 97.44 271 ALA A C 1
ATOM 2141 O O . ALA A 1 271 ? -14.625 -21.594 -10.617 1 97.44 271 ALA A O 1
ATOM 2142 N N . ILE A 1 272 ? -14.852 -23.75 -10.188 1 97.19 272 ILE A N 1
ATOM 2143 C CA . ILE A 1 272 ? -14.016 -24.172 -11.305 1 97.19 272 ILE A CA 1
ATOM 2144 C C . ILE A 1 272 ? -14.617 -23.672 -12.617 1 97.19 272 ILE A C 1
ATOM 2146 O O . ILE A 1 272 ? -13.914 -23.125 -13.461 1 97.19 272 ILE A O 1
ATOM 2150 N N . MET A 1 273 ? -15.906 -23.844 -12.781 1 96.06 273 MET A N 1
ATOM 2151 C CA . MET A 1 273 ? -16.578 -23.422 -14.008 1 96.06 273 MET A CA 1
ATOM 2152 C C . MET A 1 273 ? -16.5 -21.906 -14.172 1 96.06 273 MET A C 1
ATOM 2154 O O . MET A 1 273 ? -16.25 -21.406 -15.273 1 96.06 273 MET A O 1
ATOM 2158 N N . LYS A 1 274 ? -16.688 -21.203 -13.078 1 94.88 274 LYS A N 1
ATOM 2159 C CA . LYS A 1 274 ? -16.609 -19.75 -13.133 1 94.88 274 LYS A CA 1
ATOM 2160 C C . LYS A 1 274 ? -15.195 -19.281 -13.508 1 94.88 274 LYS A C 1
ATOM 2162 O O . LYS A 1 274 ? -15.031 -18.328 -14.266 1 94.88 274 LYS A O 1
ATOM 2167 N N . GLN A 1 275 ? -14.211 -19.906 -12.906 1 94.19 275 GLN A N 1
ATOM 2168 C CA . GLN A 1 275 ? -12.82 -19.609 -13.242 1 94.19 275 GLN A CA 1
ATOM 2169 C C . GLN A 1 275 ? -12.555 -19.844 -14.727 1 94.19 275 GLN A C 1
ATOM 2171 O O . GLN A 1 275 ? -11.984 -18.984 -15.398 1 94.19 275 GLN A O 1
ATOM 2176 N N . MET A 1 276 ? -13.016 -20.938 -15.258 1 93 276 MET A N 1
ATOM 2177 C CA . MET A 1 276 ? -12.789 -21.281 -16.656 1 93 276 MET A CA 1
ATOM 2178 C C . MET A 1 276 ? -13.555 -20.328 -17.578 1 93 276 MET A C 1
ATOM 2180 O O . MET A 1 276 ? -13.078 -20 -18.672 1 93 276 MET A O 1
ATOM 2184 N N . GLU A 1 277 ? -14.711 -19.938 -17.125 1 91.81 277 GLU A N 1
ATOM 2185 C CA . GLU A 1 277 ? -15.461 -18.922 -17.859 1 91.81 277 GLU A CA 1
ATOM 2186 C C . GLU A 1 277 ? -14.656 -17.625 -17.984 1 91.81 277 GLU A C 1
ATOM 2188 O O . GLU A 1 277 ? -14.695 -16.953 -19.016 1 91.81 277 GLU A O 1
ATOM 2193 N N . SER A 1 278 ? -13.961 -17.281 -16.906 1 89 278 SER A N 1
ATOM 2194 C CA . SER A 1 278 ? -13.164 -16.062 -16.906 1 89 278 SER A CA 1
ATOM 2195 C C . SER A 1 278 ? -12.016 -16.141 -17.906 1 89 278 SER A C 1
ATOM 2197 O O . SER A 1 278 ? -11.5 -15.117 -18.344 1 89 278 SER A O 1
ATOM 2199 N N . TRP A 1 279 ? -11.664 -17.359 -18.25 1 85.06 279 TRP A N 1
ATOM 2200 C CA . TRP A 1 279 ? -10.617 -17.562 -19.25 1 85.06 279 TRP A CA 1
ATOM 2201 C C . TRP A 1 279 ? -11.195 -17.578 -20.656 1 85.06 279 TRP A C 1
ATOM 2203 O O . TRP A 1 279 ? -10.461 -17.75 -21.641 1 85.06 279 TRP A O 1
ATOM 2213 N N . GLY A 1 280 ? -12.516 -17.516 -20.766 1 84.94 280 GLY A N 1
ATOM 2214 C CA . GLY A 1 280 ? -13.117 -17.406 -22.078 1 84.94 280 GLY A CA 1
ATOM 2215 C C . GLY A 1 280 ? -13.844 -18.656 -22.516 1 84.94 280 GLY A C 1
ATOM 2216 O O . GLY A 1 280 ? -14.43 -18.703 -23.609 1 84.94 280 GLY A O 1
ATOM 2217 N N . LEU A 1 281 ? -13.82 -19.719 -21.688 1 89 281 LEU A N 1
ATOM 2218 C CA . LEU A 1 281 ? -14.516 -20.953 -22.047 1 89 281 LEU A CA 1
ATOM 2219 C C . LEU A 1 281 ? -16.016 -20.781 -21.906 1 89 281 LEU A C 1
ATOM 2221 O O . LEU A 1 281 ? -16.484 -20.047 -21.031 1 89 281 LEU A O 1
ATOM 2225 N N . GLN A 1 282 ? -16.703 -21.5 -22.891 1 89.38 282 GLN A N 1
ATOM 2226 C CA . GLN A 1 282 ? -18.156 -21.391 -22.875 1 89.38 282 GLN A CA 1
ATOM 2227 C C . GLN A 1 282 ? -18.812 -22.703 -23.312 1 89.38 282 GLN A C 1
ATOM 2229 O O . GLN A 1 282 ? -18.141 -23.594 -23.844 1 89.38 282 GLN A O 1
ATOM 2234 N N . GLY A 1 283 ? -20.094 -22.781 -23 1 88.88 283 GLY A N 1
ATOM 2235 C CA . GLY A 1 283 ? -20.938 -23.859 -23.5 1 88.88 283 GLY A CA 1
ATOM 2236 C C . GLY A 1 283 ? -20.438 -25.234 -23.109 1 88.88 283 GLY A C 1
ATOM 2237 O O . GLY A 1 283 ? -20.078 -25.469 -21.953 1 88.88 283 GLY A O 1
ATOM 2238 N N . ASP A 1 284 ? -20.484 -26.219 -23.953 1 88.88 284 ASP A N 1
ATOM 2239 C CA . ASP A 1 284 ? -20.125 -27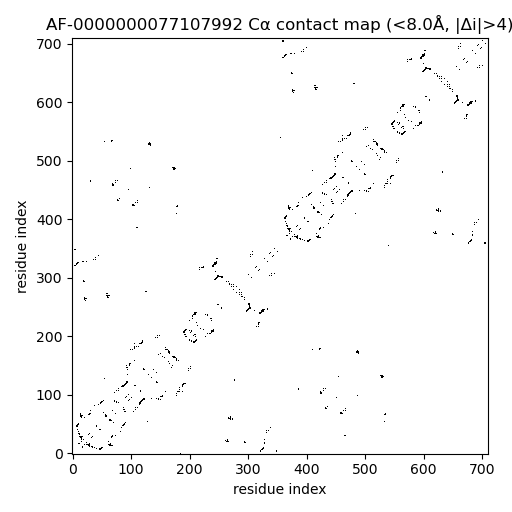.625 -23.734 1 88.88 284 ASP A CA 1
ATOM 2240 C C . ASP A 1 284 ? -18.641 -27.766 -23.406 1 88.88 284 ASP A C 1
ATOM 2242 O O . ASP A 1 284 ? -18.266 -28.609 -22.609 1 88.88 284 ASP A O 1
ATOM 2246 N N . ASN A 1 285 ? -17.906 -26.938 -23.891 1 91.62 285 ASN A N 1
ATOM 2247 C CA . ASN A 1 285 ? -16.484 -26.969 -23.641 1 91.62 285 ASN A CA 1
ATOM 2248 C C . ASN A 1 285 ? -16.172 -26.609 -22.188 1 91.62 285 ASN A C 1
ATOM 2250 O O . ASN A 1 285 ? -15.258 -27.188 -21.578 1 91.62 285 ASN A O 1
ATOM 2254 N N . LEU A 1 286 ? -17.016 -25.734 -21.625 1 92.19 286 LEU A N 1
ATOM 2255 C CA . LEU A 1 286 ? -16.844 -25.312 -20.234 1 92.19 286 LEU A CA 1
ATOM 2256 C C . LEU A 1 286 ? -17.078 -26.484 -19.297 1 92.19 286 LEU A C 1
ATOM 2258 O O . LEU A 1 286 ? -16.219 -26.797 -18.453 1 92.19 286 LEU A O 1
ATOM 2262 N N . LEU A 1 287 ? -18.141 -27.188 -19.453 1 91.44 287 LEU A N 1
ATOM 2263 C CA . LEU A 1 287 ? -18.5 -28.297 -18.578 1 91.44 287 LEU A CA 1
ATOM 2264 C C . LEU A 1 287 ? -17.5 -29.438 -18.703 1 91.44 287 LEU A C 1
ATOM 2266 O O . LEU A 1 287 ? -17.094 -30.016 -17.703 1 91.44 287 LEU A O 1
ATOM 2270 N N . GLN A 1 288 ? -17.141 -29.797 -19.906 1 93.31 288 GLN A N 1
ATOM 2271 C CA . GLN A 1 288 ? -16.219 -30.906 -20.141 1 93.31 288 GLN A CA 1
ATOM 2272 C C . GLN A 1 288 ? -14.836 -30.594 -19.562 1 93.31 288 GLN A C 1
ATOM 2274 O O . GLN A 1 288 ? -14.203 -31.453 -18.969 1 93.31 288 GLN A O 1
ATOM 2279 N N . SER A 1 289 ? -14.422 -29.359 -19.781 1 92.81 289 SER A N 1
ATOM 2280 C CA . SER A 1 289 ? -13.125 -28.953 -19.25 1 92.81 289 SER A CA 1
ATOM 2281 C C . SER A 1 289 ? -13.125 -28.922 -17.734 1 92.81 289 SER A C 1
ATOM 2283 O O . SER A 1 289 ? -12.148 -29.328 -17.094 1 92.81 289 SER A O 1
ATOM 2285 N N . ALA A 1 290 ? -14.203 -28.469 -17.203 1 93 290 ALA A N 1
ATOM 2286 C CA . ALA A 1 290 ? -14.328 -28.422 -15.742 1 93 290 ALA A CA 1
ATOM 2287 C C . ALA A 1 290 ? -14.289 -29.812 -15.141 1 93 290 ALA A C 1
ATOM 2289 O O . ALA A 1 290 ? -13.664 -30.031 -14.102 1 93 290 ALA A O 1
ATOM 2290 N N . LYS A 1 291 ? -14.922 -30.766 -15.773 1 91.81 291 LYS A N 1
ATOM 2291 C CA . LYS A 1 291 ? -14.969 -32.156 -15.297 1 91.81 291 LYS A CA 1
ATOM 2292 C C . LYS A 1 291 ? -13.57 -32.781 -15.32 1 91.81 291 LYS A C 1
ATOM 2294 O O . LYS A 1 291 ? -13.258 -33.625 -14.477 1 91.81 291 LYS A O 1
ATOM 2299 N N . LYS A 1 292 ? -12.766 -32.312 -16.203 1 92.06 292 LYS A N 1
ATOM 2300 C CA . LYS A 1 292 ? -11.422 -32.844 -16.359 1 92.06 292 LYS A CA 1
ATOM 2301 C C . LYS A 1 292 ? -10.438 -32.156 -15.422 1 92.06 292 LYS A C 1
ATOM 2303 O O . LYS A 1 292 ? -9.344 -32.656 -15.172 1 92.06 292 LYS A O 1
ATOM 2308 N N . ALA A 1 293 ? -10.906 -30.953 -15.039 1 92.06 293 ALA A N 1
ATOM 2309 C CA . ALA A 1 293 ? -10.008 -30.172 -14.203 1 92.06 293 ALA A CA 1
ATOM 2310 C C . ALA A 1 293 ? -9.914 -30.75 -12.797 1 92.06 293 ALA A C 1
ATOM 2312 O O . ALA A 1 293 ? -10.922 -31.141 -12.211 1 92.06 293 ALA A O 1
ATOM 2313 N N . GLY A 1 294 ? -8.773 -30.891 -12.258 1 92.62 294 GLY A N 1
ATOM 2314 C CA . GLY A 1 294 ? -8.586 -31.281 -10.867 1 92.62 294 GLY A CA 1
ATOM 2315 C C . GLY A 1 294 ? -8.758 -30.125 -9.898 1 92.62 294 GLY A C 1
ATOM 2316 O O . GLY A 1 294 ? -8.867 -28.969 -10.305 1 92.62 294 GLY A O 1
ATOM 2317 N N . CYS A 1 295 ? -8.844 -30.469 -8.555 1 94.81 295 CYS A N 1
ATOM 2318 C CA . CYS A 1 295 ? -8.992 -29.469 -7.512 1 94.81 295 CYS A CA 1
ATOM 2319 C C . CYS A 1 295 ? -7.785 -28.531 -7.477 1 94.81 295 CYS A C 1
ATOM 2321 O O . CYS A 1 295 ? -7.895 -27.375 -7.051 1 94.81 295 CYS A O 1
ATOM 2323 N N . SER A 1 296 ? -6.684 -29.094 -7.832 1 92.44 296 SER A N 1
ATOM 2324 C CA . SER A 1 296 ? -5.48 -28.281 -8.039 1 92.44 296 SER A CA 1
ATOM 2325 C C . SER A 1 296 ? -5.219 -28.047 -9.523 1 92.44 296 SER A C 1
ATOM 2327 O O . SER A 1 296 ? -5.23 -28.984 -10.32 1 92.44 296 SER A O 1
ATOM 2329 N N . GLN A 1 297 ? -5.066 -26.859 -9.945 1 85.81 297 GLN A N 1
ATOM 2330 C CA . GLN A 1 297 ? -4.961 -26.547 -11.367 1 85.81 297 GLN A CA 1
ATOM 2331 C C . GLN A 1 297 ? -3.52 -26.234 -11.75 1 85.81 297 GLN A C 1
ATOM 2333 O O . GLN A 1 297 ? -3.27 -25.625 -12.797 1 85.81 297 GLN A O 1
ATOM 2338 N N . ASN A 1 298 ? -2.568 -26.547 -10.914 1 92.31 298 ASN A N 1
ATOM 2339 C CA . ASN A 1 298 ? -1.145 -26.422 -11.211 1 92.31 298 ASN A CA 1
ATOM 2340 C C . ASN A 1 298 ? -0.421 -27.75 -11.016 1 92.31 298 ASN A C 1
ATOM 2342 O O . ASN A 1 298 ? -1.042 -28.75 -10.664 1 92.31 298 ASN A O 1
ATOM 2346 N N . HIS A 1 299 ? 0.815 -27.828 -11.492 1 96.44 299 HIS A N 1
ATOM 2347 C CA . HIS A 1 299 ? 1.579 -29.031 -11.242 1 96.44 299 HIS A CA 1
ATOM 2348 C C . HIS A 1 299 ? 1.49 -29.453 -9.781 1 96.44 299 HIS A C 1
ATOM 2350 O O . HIS A 1 299 ? 1.739 -28.641 -8.883 1 96.44 299 HIS A O 1
ATOM 2356 N N . THR A 1 300 ? 1.08 -30.719 -9.547 1 98.06 300 THR A N 1
ATOM 2357 C CA . THR A 1 300 ? 0.85 -31.203 -8.188 1 98.06 300 THR A CA 1
ATOM 2358 C C . THR A 1 300 ? 1.674 -32.438 -7.902 1 98.06 300 THR A C 1
ATOM 2360 O O . THR A 1 300 ? 1.632 -33.406 -8.672 1 98.06 300 THR A O 1
ATOM 2363 N N . VAL A 1 301 ? 2.43 -32.406 -6.859 1 98.62 301 VAL A N 1
ATOM 2364 C CA . VAL A 1 301 ? 3.168 -33.594 -6.398 1 98.62 301 VAL A CA 1
ATOM 2365 C C . VAL A 1 301 ? 2.533 -34.125 -5.121 1 98.62 301 VAL A C 1
ATOM 2367 O O . VAL A 1 301 ? 2.137 -33.344 -4.242 1 98.62 301 VAL A O 1
ATOM 2370 N N . VAL A 1 302 ? 2.4 -35.469 -5.035 1 98.75 302 VAL A N 1
ATOM 2371 C CA . VAL A 1 302 ? 1.681 -36.125 -3.955 1 98.75 302 VAL A CA 1
ATOM 2372 C C . VAL A 1 302 ? 2.529 -37.25 -3.393 1 98.75 302 VAL A C 1
ATOM 2374 O O . VAL A 1 302 ? 3.02 -38.094 -4.145 1 98.75 302 VAL A O 1
ATOM 2377 N N . GLY A 1 303 ? 2.719 -37.281 -2.104 1 98.88 303 GLY A N 1
ATOM 2378 C CA . GLY A 1 303 ? 3.461 -38.375 -1.51 1 98.88 303 GLY A CA 1
ATOM 2379 C C . GLY A 1 303 ? 4.047 -38.031 -0.152 1 98.88 303 GLY A C 1
ATOM 2380 O O . GLY A 1 303 ? 3.656 -37.062 0.467 1 98.88 303 GLY A O 1
ATOM 2381 N N . SER A 1 304 ? 4.922 -39 0.323 1 98.81 304 SER A N 1
ATOM 2382 C CA . SER A 1 304 ? 5.758 -38.688 1.479 1 98.81 304 SER A CA 1
ATOM 2383 C C . SER A 1 304 ? 6.691 -37.5 1.186 1 98.81 304 SER A C 1
ATOM 2385 O O . SER A 1 304 ? 6.871 -37.125 0.028 1 98.81 304 SER A O 1
ATOM 2387 N N . PRO A 1 305 ? 7.273 -36.938 2.232 1 98.62 305 PRO A N 1
ATOM 2388 C CA . PRO A 1 305 ? 8.219 -35.844 1.984 1 98.62 305 PRO A CA 1
ATOM 2389 C C . PRO A 1 305 ? 9.336 -36.219 1.019 1 98.62 305 PRO A C 1
ATOM 2391 O O . PRO A 1 305 ? 9.711 -35.438 0.149 1 98.62 305 PRO A O 1
ATOM 2394 N N . GLU A 1 306 ? 9.805 -37.438 1.135 1 98.62 306 GLU A N 1
ATOM 2395 C CA . GLU A 1 306 ? 10.859 -37.906 0.243 1 98.62 306 GLU A CA 1
ATOM 2396 C C . GLU A 1 306 ? 10.359 -38 -1.197 1 98.62 306 GLU A C 1
ATOM 2398 O O . GLU A 1 306 ? 11.055 -37.594 -2.127 1 98.62 306 GLU A O 1
ATOM 2403 N N . THR A 1 307 ? 9.18 -38.562 -1.346 1 98.81 307 THR A N 1
ATOM 2404 C CA . THR A 1 307 ? 8.586 -38.656 -2.672 1 98.81 307 THR A CA 1
ATOM 2405 C C . THR A 1 307 ? 8.359 -37.281 -3.285 1 98.81 307 THR A C 1
ATOM 2407 O O . THR A 1 307 ? 8.672 -37.062 -4.457 1 98.81 307 THR A O 1
ATOM 2410 N N . CYS A 1 308 ? 7.801 -36.375 -2.498 1 98.88 308 CYS A N 1
ATOM 2411 C CA . CYS A 1 308 ? 7.57 -35.031 -2.98 1 98.88 308 CYS A CA 1
ATOM 2412 C C . CYS A 1 308 ? 8.875 -34.344 -3.391 1 98.88 308 CYS A C 1
ATOM 2414 O O . CYS A 1 308 ? 8.945 -33.688 -4.43 1 98.88 308 CYS A O 1
ATOM 2416 N N . ARG A 1 309 ? 9.914 -34.5 -2.576 1 98.75 309 ARG A N 1
ATOM 2417 C CA . ARG A 1 309 ? 11.227 -33.969 -2.902 1 98.75 309 ARG A CA 1
ATOM 2418 C C . ARG A 1 309 ? 11.711 -34.469 -4.254 1 98.75 309 ARG A C 1
ATOM 2420 O O . ARG A 1 309 ? 12.141 -33.688 -5.102 1 98.75 309 ARG A O 1
ATOM 2427 N N . GLN A 1 310 ? 11.625 -35.75 -4.484 1 98.69 310 GLN A N 1
ATOM 2428 C CA . GLN A 1 310 ? 12.07 -36.375 -5.727 1 98.69 310 GLN A CA 1
ATOM 2429 C C . GLN A 1 310 ? 11.297 -35.844 -6.922 1 98.69 310 GLN A C 1
ATOM 2431 O O . GLN A 1 310 ? 11.867 -35.562 -7.98 1 98.69 310 GLN A O 1
ATOM 2436 N N . LYS A 1 311 ? 10.031 -35.688 -6.715 1 98.81 311 LYS A N 1
ATOM 2437 C CA . LYS A 1 311 ? 9.18 -35.219 -7.797 1 98.81 311 LYS A CA 1
ATOM 2438 C C . LYS A 1 311 ? 9.453 -33.75 -8.102 1 98.81 311 LYS A C 1
ATOM 2440 O O . LYS A 1 311 ? 9.367 -33.312 -9.25 1 98.81 311 LYS A O 1
ATOM 2445 N N . ILE A 1 312 ? 9.758 -32.938 -7.074 1 98.75 312 ILE A N 1
ATOM 2446 C CA . ILE A 1 312 ? 10.141 -31.531 -7.289 1 98.75 312 ILE A CA 1
ATOM 2447 C C . ILE A 1 312 ? 11.461 -31.484 -8.055 1 98.75 312 ILE A C 1
ATOM 2449 O O . ILE A 1 312 ? 11.617 -30.672 -8.977 1 98.75 312 ILE A O 1
ATOM 2453 N N . GLU A 1 313 ? 12.414 -32.375 -7.672 1 98.5 313 GLU A N 1
ATOM 2454 C CA . GLU A 1 313 ? 13.672 -32.469 -8.414 1 98.5 313 GLU A CA 1
ATOM 2455 C C . GLU A 1 313 ? 13.422 -32.812 -9.875 1 98.5 313 GLU A C 1
ATOM 2457 O O . GLU A 1 313 ? 14.055 -32.25 -10.773 1 98.5 313 GLU A O 1
ATOM 2462 N N . GLU A 1 314 ? 12.516 -33.75 -10.07 1 98.44 314 GLU A N 1
ATOM 2463 C CA . GLU A 1 314 ? 12.156 -34.125 -11.43 1 98.44 314 GLU A CA 1
ATOM 2464 C C . GLU A 1 314 ? 11.586 -32.969 -12.211 1 98.44 314 GLU A C 1
ATOM 2466 O O . GLU A 1 314 ? 11.922 -32.75 -13.375 1 98.44 314 GLU A O 1
ATOM 2471 N N . LEU A 1 315 ? 10.703 -32.188 -11.57 1 98.31 315 LEU A N 1
ATOM 2472 C CA . LEU A 1 315 ? 10.125 -31.016 -12.188 1 98.31 315 LEU A CA 1
ATOM 2473 C C . LEU A 1 315 ? 11.219 -30.047 -12.617 1 98.31 315 LEU A C 1
ATOM 2475 O O . LEU A 1 315 ? 11.227 -29.562 -13.75 1 98.31 315 LEU A O 1
ATOM 2479 N N . VAL A 1 316 ? 12.164 -29.781 -11.734 1 98.25 316 VAL A N 1
ATOM 2480 C CA . VAL A 1 316 ? 13.234 -28.812 -11.977 1 98.25 316 VAL A CA 1
ATOM 2481 C C . VAL A 1 316 ? 14.102 -29.297 -13.133 1 98.25 316 VAL A C 1
ATOM 2483 O O . VAL A 1 316 ? 14.406 -28.531 -14.047 1 98.25 316 VAL A O 1
ATOM 2486 N N . GLU A 1 317 ? 14.43 -30.562 -13.172 1 98.12 317 GLU A N 1
ATOM 2487 C CA . GLU A 1 317 ? 15.406 -31.078 -14.117 1 98.12 317 GLU A CA 1
ATOM 2488 C C . GLU A 1 317 ? 14.758 -31.391 -15.469 1 98.12 317 GLU A C 1
ATOM 2490 O O . GLU A 1 317 ? 15.273 -30.984 -16.516 1 98.12 317 GLU A O 1
ATOM 2495 N N . LYS A 1 318 ? 13.617 -32.031 -15.422 1 98.19 318 LYS A N 1
ATOM 2496 C CA . LYS A 1 318 ? 12.984 -32.438 -16.672 1 98.19 318 LYS A CA 1
ATOM 2497 C C . LYS A 1 318 ? 12.445 -31.219 -17.422 1 98.19 318 LYS A C 1
ATOM 2499 O O . LYS A 1 318 ? 12.469 -31.188 -18.656 1 98.19 318 LYS A O 1
ATOM 2504 N N . CYS A 1 319 ? 11.906 -30.25 -16.719 1 98.19 319 CYS A N 1
ATOM 2505 C CA . CYS A 1 319 ? 11.32 -29.094 -17.359 1 98.19 319 CYS A CA 1
ATOM 2506 C C . CYS A 1 319 ? 12.344 -27.969 -17.516 1 98.19 319 CYS A C 1
ATOM 2508 O O . CYS A 1 319 ? 12.039 -26.906 -18.062 1 98.19 319 CYS A O 1
ATOM 2510 N N . GLU A 1 320 ? 13.57 -28.172 -17.031 1 98 320 GLU A N 1
ATOM 2511 C CA . GLU A 1 320 ? 14.656 -27.203 -17.109 1 98 320 GLU A CA 1
ATOM 2512 C C . GLU A 1 320 ? 14.234 -25.844 -16.547 1 98 320 GLU A C 1
ATOM 2514 O O . GLU A 1 320 ? 14.398 -24.812 -17.188 1 98 320 GLU A O 1
ATOM 2519 N N . ILE A 1 321 ? 13.695 -25.891 -15.328 1 97.81 321 ILE A N 1
ATOM 2520 C CA . ILE A 1 321 ? 13.25 -24.625 -14.758 1 97.81 321 ILE A CA 1
ATOM 2521 C C . ILE A 1 321 ? 14.234 -24.172 -13.68 1 97.81 321 ILE A C 1
ATOM 2523 O O . ILE A 1 321 ? 15.039 -24.969 -13.188 1 97.81 321 ILE A O 1
ATOM 2527 N N . ASP A 1 322 ? 14.172 -22.859 -13.367 1 98 322 ASP A N 1
ATOM 2528 C CA . ASP A 1 322 ? 15.133 -22.203 -12.484 1 98 322 ASP A CA 1
ATOM 2529 C C . ASP A 1 322 ? 14.508 -21.891 -11.125 1 98 322 ASP A C 1
ATOM 2531 O O . ASP A 1 322 ? 15.18 -21.391 -10.219 1 98 322 ASP A O 1
ATOM 2535 N N . GLY A 1 323 ? 13.227 -22.172 -10.961 1 97.5 323 GLY A N 1
ATOM 2536 C CA . GLY A 1 323 ? 12.57 -21.875 -9.703 1 97.5 323 GLY A CA 1
ATOM 2537 C C . GLY A 1 323 ? 11.227 -22.562 -9.547 1 97.5 323 GLY A C 1
ATOM 2538 O O . GLY A 1 323 ? 10.57 -22.875 -10.539 1 97.5 323 GLY A O 1
ATOM 2539 N N . VAL A 1 324 ? 10.852 -22.828 -8.352 1 98.56 324 VAL A N 1
ATOM 2540 C CA . VAL A 1 324 ? 9.578 -23.453 -8.016 1 98.56 324 VAL A CA 1
ATOM 2541 C C . VAL A 1 324 ? 8.852 -22.609 -6.961 1 98.56 324 VAL A C 1
ATOM 2543 O O . VAL A 1 324 ? 9.43 -22.281 -5.922 1 98.56 324 VAL A O 1
ATOM 2546 N N . MET A 1 325 ? 7.691 -22.203 -7.281 1 98.75 325 MET A N 1
ATOM 2547 C CA . MET A 1 325 ? 6.812 -21.531 -6.32 1 98.75 325 MET A CA 1
ATOM 2548 C C . MET A 1 325 ? 5.855 -22.547 -5.684 1 98.75 325 MET A C 1
ATOM 2550 O O . MET A 1 325 ? 4.949 -23.047 -6.344 1 98.75 325 MET A O 1
ATOM 2554 N N . LEU A 1 326 ? 6.027 -22.766 -4.465 1 98.88 326 LEU A N 1
ATOM 2555 C CA . LEU A 1 326 ? 5.363 -23.844 -3.75 1 98.88 326 LEU A CA 1
ATOM 2556 C C . LEU A 1 326 ? 4.016 -23.391 -3.199 1 98.88 326 LEU A C 1
ATOM 2558 O O . LEU A 1 326 ? 3.861 -22.219 -2.816 1 98.88 326 LEU A O 1
ATOM 2562 N N . ILE A 1 327 ? 3.102 -24.297 -3.162 1 98.75 327 ILE A N 1
ATOM 2563 C CA . ILE A 1 327 ? 1.738 -24.109 -2.674 1 98.75 327 ILE A CA 1
ATOM 2564 C C . ILE A 1 327 ? 1.353 -25.281 -1.771 1 98.75 327 ILE A C 1
ATOM 2566 O O . ILE A 1 327 ? 1.747 -26.422 -2.021 1 98.75 327 ILE A O 1
ATOM 2570 N N . TYR A 1 328 ? 0.546 -25 -0.751 1 98.69 328 TYR A N 1
ATOM 2571 C CA . TYR A 1 328 ? 0.162 -26.062 0.186 1 98.69 328 TYR A CA 1
ATOM 2572 C C . TYR A 1 328 ? -1.326 -25.984 0.51 1 98.69 328 TYR A C 1
ATOM 2574 O O . TYR A 1 328 ? -1.91 -24.891 0.522 1 98.69 328 TYR A O 1
ATOM 2582 N N . PRO A 1 329 ? -1.936 -27.172 0.803 1 97.88 329 PRO A N 1
ATOM 2583 C CA . PRO A 1 329 ? -3.281 -27.109 1.379 1 97.88 329 PRO A CA 1
ATOM 2584 C C . PRO A 1 329 ? -3.309 -26.453 2.758 1 97.88 329 PRO A C 1
ATOM 2586 O O . PRO A 1 329 ? -4.246 -25.719 3.078 1 97.88 329 PRO A O 1
ATOM 2589 N N . GLU A 1 330 ? -2.369 -26.797 3.547 1 97.25 330 GLU A N 1
ATOM 2590 C CA . GLU A 1 330 ? -2.121 -26.188 4.852 1 97.25 330 GLU A CA 1
ATOM 2591 C C . GLU A 1 330 ? -0.703 -25.625 4.941 1 97.25 330 GLU A C 1
ATOM 2593 O O . GLU A 1 330 ? 0.269 -26.391 4.957 1 97.25 330 GLU A O 1
ATOM 2598 N N . TYR A 1 331 ? -0.554 -24.375 5.117 1 98.62 331 TYR A N 1
ATOM 2599 C CA . TYR A 1 331 ? 0.721 -23.719 4.867 1 98.62 331 TYR A CA 1
ATOM 2600 C C . TYR A 1 331 ? 1.693 -23.953 6.016 1 98.62 331 TYR A C 1
ATOM 2602 O O . TYR A 1 331 ? 2.881 -24.203 5.793 1 98.62 331 TYR A O 1
ATOM 2610 N N . GLU A 1 332 ? 1.231 -23.875 7.246 1 98.25 332 GLU A N 1
ATOM 2611 C CA . GLU A 1 332 ? 2.158 -24.078 8.359 1 98.25 332 GLU A CA 1
ATOM 2612 C C . GLU A 1 332 ? 2.762 -25.469 8.328 1 98.25 332 GLU A C 1
ATOM 2614 O O . GLU A 1 332 ? 3.98 -25.641 8.406 1 98.25 332 GLU A O 1
ATOM 2619 N N . GLU A 1 333 ? 1.885 -26.453 8.164 1 97.94 333 GLU A N 1
ATOM 2620 C CA . GLU A 1 333 ? 2.332 -27.844 8.094 1 97.94 333 GLU A CA 1
ATOM 2621 C C . GLU A 1 333 ? 3.232 -28.078 6.883 1 97.94 333 GLU A C 1
ATOM 2623 O O . GLU A 1 333 ? 4.277 -28.719 6.996 1 97.94 333 GLU A O 1
ATOM 2628 N N . GLY A 1 334 ? 2.832 -27.578 5.75 1 98.69 334 GLY A N 1
ATOM 2629 C CA . GLY A 1 334 ? 3.592 -27.734 4.52 1 98.69 334 GLY A CA 1
ATOM 2630 C C . GLY A 1 334 ? 4.957 -27.078 4.566 1 98.69 334 GLY A C 1
ATOM 2631 O O . GLY A 1 334 ? 5.953 -27.672 4.152 1 98.69 334 GLY A O 1
ATOM 2632 N N . LEU A 1 335 ? 5.027 -25.891 5.074 1 98.94 335 LEU A N 1
ATOM 2633 C CA . LEU A 1 335 ? 6.281 -25.141 5.137 1 98.94 335 LEU A CA 1
ATOM 2634 C C . LEU A 1 335 ? 7.23 -25.766 6.152 1 98.94 335 LEU A C 1
ATOM 2636 O O . LEU A 1 335 ? 8.438 -25.859 5.906 1 98.94 335 LEU A O 1
ATOM 2640 N N . GLU A 1 336 ? 6.688 -26.172 7.293 1 98.75 336 GLU A N 1
ATOM 2641 C CA . GLU A 1 336 ? 7.527 -26.828 8.281 1 98.75 336 GLU A CA 1
ATOM 2642 C C . GLU A 1 336 ? 8.141 -28.109 7.707 1 98.75 336 GLU A C 1
ATOM 2644 O O . GLU A 1 336 ? 9.336 -28.359 7.855 1 98.75 336 GLU A O 1
ATOM 2649 N N . MET A 1 337 ? 7.301 -28.922 7.07 1 98.75 337 MET A N 1
ATOM 2650 C CA . MET A 1 337 ? 7.77 -30.156 6.441 1 98.75 337 MET A CA 1
ATOM 2651 C C . MET A 1 337 ? 8.812 -29.844 5.371 1 98.75 337 MET A C 1
ATOM 2653 O O . MET A 1 337 ? 9.852 -30.5 5.312 1 98.75 337 MET A O 1
ATOM 2657 N N . THR A 1 338 ? 8.57 -28.859 4.531 1 98.88 338 THR A N 1
ATOM 2658 C CA . THR A 1 338 ? 9.5 -28.469 3.475 1 98.88 338 THR A CA 1
ATOM 2659 C C . THR A 1 338 ? 10.844 -28.031 4.062 1 98.88 338 THR A C 1
ATOM 2661 O O . THR A 1 338 ? 11.898 -28.422 3.559 1 98.88 338 THR A O 1
ATOM 2664 N N . GLY A 1 339 ? 10.805 -27.188 5.105 1 98.81 339 GLY A N 1
ATOM 2665 C CA . GLY A 1 339 ? 12.023 -26.734 5.746 1 98.81 339 GLY A CA 1
ATOM 2666 C C . GLY A 1 339 ? 12.844 -27.859 6.34 1 98.81 339 GLY A C 1
ATOM 2667 O O . GLY A 1 339 ? 14.078 -27.828 6.309 1 98.81 339 GLY A O 1
ATOM 2668 N N . ALA A 1 340 ? 12.18 -28.906 6.82 1 98.44 340 ALA A N 1
ATOM 2669 C CA . ALA A 1 340 ? 12.844 -30 7.523 1 98.44 340 ALA A CA 1
ATOM 2670 C C . ALA A 1 340 ? 13.305 -31.078 6.551 1 98.44 340 ALA A C 1
ATOM 2672 O O . ALA A 1 340 ? 14.375 -31.672 6.734 1 98.44 340 ALA A O 1
ATOM 2673 N N . GLU A 1 341 ? 12.484 -31.281 5.488 1 98.31 341 GLU A N 1
ATOM 2674 C CA . GLU A 1 341 ? 12.656 -32.562 4.812 1 98.31 341 GLU A CA 1
ATOM 2675 C C . GLU A 1 341 ? 12.922 -32.375 3.32 1 98.31 341 GLU A C 1
ATOM 2677 O O . GLU A 1 341 ? 13.352 -33.312 2.637 1 98.31 341 GLU A O 1
ATOM 2682 N N . ILE A 1 342 ? 12.648 -31.234 2.789 1 98.62 342 ILE A N 1
ATOM 2683 C CA . ILE A 1 342 ? 12.719 -31.078 1.341 1 98.62 342 ILE A CA 1
ATOM 2684 C C . ILE A 1 342 ? 13.789 -30.047 0.983 1 98.62 342 ILE A C 1
ATOM 2686 O O . ILE A 1 342 ? 14.781 -30.391 0.332 1 98.62 342 ILE A O 1
ATOM 2690 N N . LEU A 1 343 ? 13.727 -28.844 1.53 1 98.44 343 LEU A N 1
ATOM 2691 C CA . LEU A 1 343 ? 14.523 -27.719 1.099 1 98.44 343 LEU A CA 1
ATOM 2692 C C . LEU A 1 343 ? 16.016 -27.984 1.32 1 98.44 343 LEU A C 1
ATOM 2694 O O . LEU A 1 343 ? 16.844 -27.656 0.465 1 98.44 343 LEU A O 1
ATOM 2698 N N . PRO A 1 344 ? 16.422 -28.609 2.467 1 97.88 344 PRO A N 1
ATOM 2699 C CA . PRO A 1 344 ? 17.844 -28.859 2.662 1 97.88 344 PRO A CA 1
ATOM 2700 C C . PRO A 1 344 ? 18.438 -29.75 1.575 1 97.88 344 PRO A C 1
ATOM 2702 O O . PRO A 1 344 ? 19.578 -29.531 1.142 1 97.88 344 PRO A O 1
ATOM 2705 N N . HIS A 1 345 ? 17.688 -30.703 1.108 1 97.31 345 HIS A N 1
ATOM 2706 C CA . HIS A 1 345 ? 18.156 -31.609 0.064 1 97.31 345 HIS A CA 1
ATOM 2707 C C . HIS A 1 345 ? 18.234 -30.891 -1.282 1 97.31 345 HIS A C 1
ATOM 2709 O O . HIS A 1 345 ? 19.156 -31.141 -2.059 1 97.31 345 HIS A O 1
ATOM 2715 N N . LEU A 1 346 ? 17.234 -30.062 -1.542 1 97.62 346 LEU A N 1
ATOM 2716 C CA . LEU A 1 346 ? 17.25 -29.281 -2.781 1 97.62 346 LEU A CA 1
ATOM 2717 C C . LEU A 1 346 ? 18.453 -28.344 -2.807 1 97.62 346 LEU A C 1
ATOM 2719 O O . LEU A 1 346 ? 19.109 -28.188 -3.84 1 97.62 346 LEU A O 1
ATOM 2723 N N . ARG A 1 347 ? 18.734 -27.688 -1.687 1 96.25 347 ARG A N 1
ATOM 2724 C CA . ARG A 1 347 ? 19.859 -26.781 -1.584 1 96.25 347 ARG A CA 1
ATOM 2725 C C . ARG A 1 347 ? 21.172 -27.5 -1.791 1 96.25 347 ARG A C 1
ATOM 2727 O O . ARG A 1 347 ? 22.094 -26.984 -2.439 1 96.25 347 ARG A O 1
ATOM 2734 N N . GLN A 1 348 ? 21.266 -28.625 -1.217 1 95.19 348 GLN A N 1
ATOM 2735 C CA . GLN A 1 348 ? 22.469 -29.438 -1.394 1 95.19 348 GLN A CA 1
ATOM 2736 C C . GLN A 1 348 ? 22.672 -29.828 -2.857 1 95.19 348 GLN A C 1
ATOM 2738 O O . GLN A 1 348 ? 23.781 -29.781 -3.371 1 95.19 348 GLN A O 1
ATOM 2743 N N . ARG A 1 349 ? 21.609 -30.141 -3.48 1 94.5 349 ARG A N 1
ATOM 2744 C CA . ARG A 1 349 ? 21.672 -30.625 -4.859 1 94.5 349 ARG A CA 1
ATOM 2745 C C . ARG A 1 349 ? 21.969 -29.484 -5.824 1 94.5 349 ARG A C 1
ATOM 2747 O O . ARG A 1 349 ? 22.719 -29.672 -6.793 1 94.5 349 ARG A O 1
ATOM 2754 N N . TYR A 1 350 ? 21.438 -28.312 -5.473 1 93 350 TYR A N 1
ATOM 2755 C CA . TYR A 1 350 ? 21.516 -27.266 -6.477 1 93 350 TYR A CA 1
ATOM 2756 C C . TYR A 1 350 ? 22.453 -26.156 -6.023 1 93 350 TYR A C 1
ATOM 2758 O O . TYR A 1 350 ? 22.75 -25.234 -6.793 1 93 350 TYR A O 1
ATOM 2766 N N . SER A 1 351 ? 22.844 -26 -4.625 1 73.69 351 SER A N 1
ATOM 2767 C CA . SER A 1 351 ? 23.812 -25 -4.191 1 73.69 351 SER A CA 1
ATOM 2768 C C . SER A 1 351 ? 25.234 -25.438 -4.543 1 73.69 351 SER A C 1
ATOM 2770 O O . SER A 1 351 ? 26.156 -24.609 -4.562 1 73.69 351 SER A O 1
ATOM 2772 N N . ALA A 1 352 ? 25.703 -26.906 -4.531 1 53.16 352 ALA A N 1
ATOM 2773 C CA . ALA A 1 352 ? 27.062 -27.422 -4.516 1 53.16 352 ALA A CA 1
ATOM 2774 C C . ALA A 1 352 ? 27.875 -26.859 -5.672 1 53.16 352 ALA A C 1
ATOM 2776 O O . ALA A 1 352 ? 29.109 -26.969 -5.688 1 53.16 352 ALA A O 1
ATOM 2777 N N . LEU A 1 353 ? 27.562 -26.75 -6.98 1 39.97 353 LEU A N 1
ATOM 2778 C CA . LEU A 1 353 ? 28.578 -26.797 -8.023 1 39.97 353 LEU A CA 1
ATOM 2779 C C . LEU A 1 353 ? 29.438 -25.547 -8.016 1 39.97 353 LEU A C 1
ATOM 2781 O O . LEU A 1 353 ? 30.047 -25.188 -9.023 1 39.97 353 LEU A O 1
ATOM 2785 N N . VAL A 1 354 ? 29.25 -24.703 -7.094 1 41.28 354 VAL A N 1
ATOM 2786 C CA . VAL A 1 354 ? 30.328 -23.734 -7.117 1 41.28 354 VAL A CA 1
ATOM 2787 C C . VAL A 1 354 ? 31.641 -24.391 -6.695 1 41.28 354 VAL A C 1
ATOM 2789 O O . VAL A 1 354 ? 31.891 -24.578 -5.504 1 41.28 354 VAL A O 1
ATOM 2792 N N . SER A 1 355 ? 31.844 -25.625 -6.848 1 26.78 355 SER A N 1
ATOM 2793 C CA . SER A 1 355 ? 33.25 -25.969 -6.676 1 26.78 355 SER A CA 1
ATOM 2794 C C . SER A 1 355 ? 34.125 -25.25 -7.703 1 26.78 355 SER A C 1
ATOM 2796 O O . SER A 1 355 ? 33.75 -25.141 -8.875 1 26.78 355 SER A O 1
ATOM 2798 N N . MET B 1 1 ? -12.719 1.342 17.797 1 56.12 1 MET B N 1
ATOM 2799 C CA . MET B 1 1 ? -12.734 2.131 19.031 1 56.12 1 MET B CA 1
ATOM 2800 C C . MET B 1 1 ? -12.914 3.613 18.719 1 56.12 1 MET B C 1
ATOM 2802 O O . MET B 1 1 ? -12.367 4.117 17.734 1 56.12 1 MET B O 1
ATOM 2806 N N . SER B 1 2 ? -13.75 4.23 19.406 1 74.69 2 SER B N 1
ATOM 2807 C CA . SER B 1 2 ? -14.031 5.648 19.234 1 74.69 2 SER B CA 1
ATOM 2808 C C . SER B 1 2 ? -12.812 6.5 19.562 1 74.69 2 SER B C 1
ATOM 2810 O O . SER B 1 2 ? -11.953 6.094 20.344 1 74.69 2 SER B O 1
ATOM 2812 N N . LEU B 1 3 ? -12.609 7.582 18.812 1 84.31 3 LEU B N 1
ATOM 2813 C CA . LEU B 1 3 ? -11.516 8.516 19.078 1 84.31 3 LEU B CA 1
ATOM 2814 C C . LEU B 1 3 ? -11.633 9.125 20.469 1 84.31 3 LEU B C 1
ATOM 2816 O O . LEU B 1 3 ? -12.742 9.398 20.938 1 84.31 3 LEU B O 1
ATOM 2820 N N . PRO B 1 4 ? -10.547 9.266 21.125 1 87.75 4 PRO B N 1
ATOM 2821 C CA . PRO B 1 4 ? -10.602 9.891 22.438 1 87.75 4 PRO B CA 1
ATOM 2822 C C . PRO B 1 4 ? -11.047 11.352 22.391 1 87.75 4 PRO B C 1
ATOM 2824 O O . PRO B 1 4 ? -11.094 11.945 21.312 1 87.75 4 PRO B O 1
ATOM 2827 N N . ASP B 1 5 ? -11.391 11.875 23.5 1 90.31 5 ASP B N 1
ATOM 2828 C CA . ASP B 1 5 ? -11.891 13.242 23.594 1 90.31 5 ASP B CA 1
ATOM 2829 C C . ASP B 1 5 ? -10.844 14.234 23.094 1 90.31 5 ASP B C 1
ATOM 2831 O O . ASP B 1 5 ? -11.164 15.156 22.344 1 90.31 5 ASP B O 1
ATOM 2835 N N . LYS B 1 6 ? -9.617 14.07 23.578 1 97 6 LYS B N 1
ATOM 2836 C CA . LYS B 1 6 ? -8.469 14.812 23.062 1 97 6 LYS B CA 1
ATOM 2837 C C . LYS B 1 6 ? -7.398 13.875 22.531 1 97 6 LYS B C 1
ATOM 2839 O O . LYS B 1 6 ? -6.93 12.984 23.234 1 97 6 LYS B O 1
ATOM 2844 N N . MET B 1 7 ? -7.062 14.078 21.281 1 97.44 7 MET B N 1
ATOM 2845 C CA . MET B 1 7 ? -6.086 13.18 20.672 1 97.44 7 MET B CA 1
ATOM 2846 C C . MET B 1 7 ? -4.793 13.922 20.359 1 97.44 7 MET B C 1
ATOM 2848 O O . MET B 1 7 ? -4.82 15.078 19.938 1 97.44 7 MET B O 1
ATOM 2852 N N . PHE B 1 8 ? -3.756 13.289 20.578 1 98.62 8 PHE B N 1
ATOM 2853 C CA . PHE B 1 8 ? -2.418 13.766 20.25 1 98.62 8 PHE B CA 1
ATOM 2854 C C . PHE B 1 8 ? -1.695 12.773 19.344 1 98.62 8 PHE B C 1
ATOM 2856 O O . PHE B 1 8 ? -1.59 11.594 19.688 1 98.62 8 PHE B O 1
ATOM 2863 N N . GLY B 1 9 ? -1.291 13.172 18.219 1 98.75 9 GLY B N 1
ATOM 2864 C CA . GLY B 1 9 ? -0.567 12.344 17.266 1 98.75 9 GLY B CA 1
ATOM 2865 C C . GLY B 1 9 ? 0.604 13.062 16.625 1 98.75 9 GLY B C 1
ATOM 2866 O O . GLY B 1 9 ? 0.988 14.148 17.062 1 98.75 9 GLY B O 1
ATOM 2867 N N . VAL B 1 10 ? 1.209 12.453 15.711 1 98.94 10 VAL B N 1
ATOM 2868 C CA . VAL B 1 10 ? 2.391 13.039 15.086 1 98.94 10 VAL B CA 1
ATOM 2869 C C . VAL B 1 10 ? 2.285 12.938 13.57 1 98.94 10 VAL B C 1
ATOM 2871 O O . VAL B 1 10 ? 1.826 11.922 13.039 1 98.94 10 VAL B O 1
ATOM 2874 N N . PHE B 1 11 ? 2.582 14 12.852 1 98.81 11 PHE B N 1
ATOM 2875 C CA . PHE B 1 11 ? 2.756 13.992 11.406 1 98.81 11 PHE B CA 1
ATOM 2876 C C . PHE B 1 11 ? 4.152 13.508 11.031 1 98.81 11 PHE B C 1
ATOM 2878 O O . PHE B 1 11 ? 5.145 14.18 11.305 1 98.81 11 PHE B O 1
ATOM 2885 N N . LEU B 1 12 ? 4.258 12.422 10.414 1 98.94 12 LEU B N 1
ATOM 2886 C CA . LEU B 1 12 ? 5.535 11.758 10.18 1 98.94 12 LEU B CA 1
ATOM 2887 C C . LEU B 1 12 ? 6.359 12.516 9.141 1 98.94 12 LEU B C 1
ATOM 2889 O O . LEU B 1 12 ? 5.805 13.188 8.273 1 98.94 12 LEU B O 1
ATOM 2893 N N . PRO B 1 13 ? 7.645 12.406 9.242 1 98.62 13 PRO B N 1
ATOM 2894 C CA . PRO B 1 13 ? 8.531 13.039 8.266 1 98.62 13 PRO B CA 1
ATOM 2895 C C . PRO B 1 13 ? 8.75 12.172 7.023 1 98.62 13 PRO B C 1
ATOM 2897 O O . PRO B 1 13 ? 9.891 11.836 6.695 1 98.62 13 PRO B O 1
ATOM 2900 N N . ILE B 1 14 ? 7.68 11.922 6.297 1 98.69 14 ILE B N 1
ATOM 2901 C CA . ILE B 1 14 ? 7.676 10.961 5.203 1 98.69 14 ILE B CA 1
ATOM 2902 C C . ILE B 1 14 ? 8.367 11.555 3.982 1 98.69 14 ILE B C 1
ATOM 2904 O O . ILE B 1 14 ? 8.617 10.859 2.996 1 98.69 14 ILE B O 1
ATOM 2908 N N . ALA B 1 15 ? 8.734 12.836 4.008 1 98.62 15 ALA B N 1
ATOM 2909 C CA . ALA B 1 15 ? 9.469 13.523 2.949 1 98.62 15 ALA B CA 1
ATOM 2910 C C . ALA B 1 15 ? 10.664 14.281 3.516 1 98.62 15 ALA B C 1
ATOM 2912 O O . ALA B 1 15 ? 10.633 14.734 4.66 1 98.62 15 ALA B O 1
ATOM 2913 N N . ASN B 1 16 ? 11.656 14.43 2.688 1 98.5 16 ASN B N 1
ATOM 2914 C CA . ASN B 1 16 ? 12.852 15.125 3.141 1 98.5 16 ASN B CA 1
ATOM 2915 C C .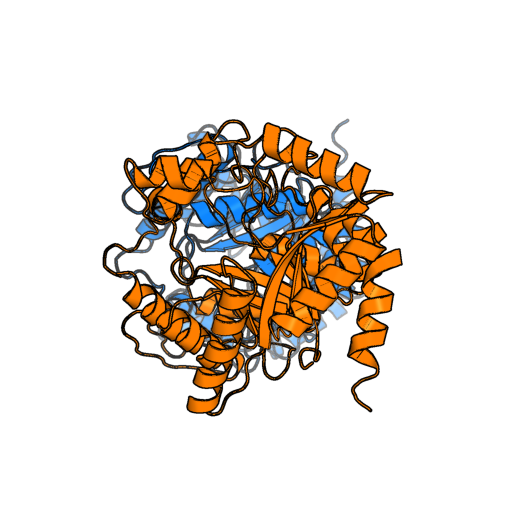 ASN B 1 16 ? 12.539 16.562 3.543 1 98.5 16 ASN B C 1
ATOM 2917 O O . ASN B 1 16 ? 11.719 17.234 2.906 1 98.5 16 ASN B O 1
ATOM 2921 N N . GLY B 1 17 ? 13.242 17.016 4.578 1 97.5 17 GLY B N 1
ATOM 2922 C CA . GLY B 1 17 ? 13.055 18.359 5.078 1 97.5 17 GLY B CA 1
ATOM 2923 C C . GLY B 1 17 ? 11.945 18.469 6.105 1 97.5 17 GLY B C 1
ATOM 2924 O O . GLY B 1 17 ? 11.867 19.453 6.844 1 97.5 17 GLY B O 1
ATOM 2925 N N . GLY B 1 18 ? 11.055 17.422 6.109 1 97.56 18 GLY B N 1
ATOM 2926 C CA . GLY B 1 18 ? 9.953 17.453 7.055 1 97.56 18 GLY B CA 1
ATOM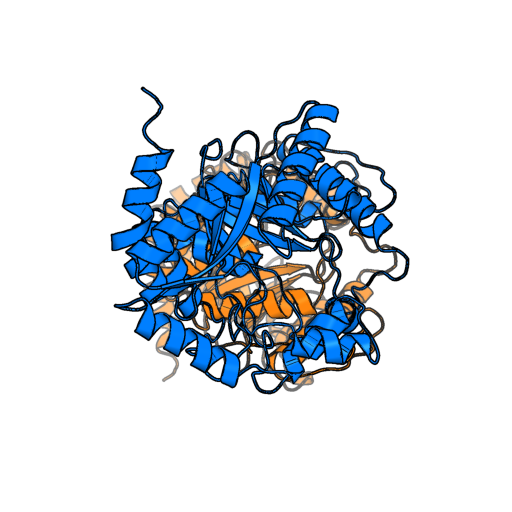 2927 C C . GLY B 1 18 ? 9 18.609 6.816 1 97.56 18 GLY B C 1
ATOM 2928 O O . GLY B 1 18 ? 8.562 18.828 5.688 1 97.56 18 GLY B O 1
ATOM 2929 N N . TRP B 1 19 ? 8.617 19.312 7.863 1 97.56 19 TRP B N 1
ATOM 2930 C CA . TRP B 1 19 ? 7.543 20.281 7.766 1 97.56 19 TRP B CA 1
ATOM 2931 C C . TRP B 1 19 ? 8.062 21.688 8.023 1 97.56 19 TRP B C 1
ATOM 2933 O O . TRP B 1 19 ? 7.281 22.641 8.188 1 97.56 19 TRP B O 1
ATOM 2943 N N . ILE B 1 20 ? 9.336 21.828 8.188 1 97.62 20 ILE B N 1
ATOM 2944 C CA . ILE B 1 20 ? 10.016 23.109 8.328 1 97.62 20 ILE B CA 1
ATOM 2945 C C . ILE B 1 20 ? 10.906 23.359 7.117 1 97.62 20 ILE B C 1
ATOM 2947 O O . ILE B 1 20 ? 11.797 22.562 6.82 1 97.62 20 ILE B O 1
ATOM 2951 N N . ILE B 1 21 ? 10.727 24.438 6.387 1 98.06 21 ILE B N 1
ATOM 2952 C CA . ILE B 1 21 ? 11.398 24.734 5.129 1 98.06 21 ILE B CA 1
ATOM 2953 C C . ILE B 1 21 ? 12.633 25.594 5.391 1 98.06 21 ILE B C 1
ATOM 2955 O O . ILE B 1 21 ? 12.586 26.812 5.238 1 98.06 21 ILE B O 1
ATOM 2959 N N . SER B 1 22 ? 13.664 24.938 5.707 1 98.25 22 SER B N 1
ATOM 2960 C CA . SER B 1 22 ? 14.906 25.594 6.086 1 98.25 22 SER B CA 1
ATOM 2961 C C . SER B 1 22 ? 16.109 24.703 5.836 1 98.25 22 SER B C 1
ATOM 2963 O O . SER B 1 22 ? 16.031 23.484 6 1 98.25 22 SER B O 1
ATOM 2965 N N . ASN B 1 23 ? 17.234 25.281 5.449 1 97.62 23 ASN B N 1
ATOM 2966 C CA . ASN B 1 23 ? 18.453 24.5 5.23 1 97.62 23 ASN B CA 1
ATOM 2967 C C . ASN B 1 23 ? 19.266 24.391 6.508 1 97.62 23 ASN B C 1
ATOM 2969 O O . ASN B 1 23 ? 20.375 23.828 6.492 1 97.62 23 ASN B O 1
ATOM 2973 N N . THR B 1 24 ? 18.719 24.891 7.625 1 97.88 24 THR B N 1
ATOM 2974 C CA . THR B 1 24 ? 19.5 24.859 8.859 1 97.88 24 THR B CA 1
ATOM 2975 C C . THR B 1 24 ? 18.844 23.922 9.883 1 97.88 24 THR B C 1
ATOM 2977 O O . THR B 1 24 ? 19.281 23.844 11.031 1 97.88 24 THR B O 1
ATOM 2980 N N . THR B 1 25 ? 17.719 23.266 9.523 1 96.5 25 THR B N 1
ATOM 2981 C CA . THR B 1 25 ? 17.109 22.266 10.391 1 96.5 25 THR B CA 1
ATOM 2982 C C . THR B 1 25 ? 17.891 20.953 10.336 1 96.5 25 THR B C 1
ATOM 2984 O O . THR B 1 25 ? 18.656 20.734 9.398 1 96.5 25 THR B O 1
ATOM 2987 N N . PRO B 1 26 ? 17.766 20.125 11.383 1 96.06 26 PRO B N 1
ATOM 2988 C CA . PRO B 1 26 ? 18.344 18.781 11.25 1 96.06 26 PRO B CA 1
ATOM 2989 C C . PRO B 1 26 ? 17.844 18.062 10.008 1 96.06 26 PRO B C 1
ATOM 2991 O O . PRO B 1 26 ? 16.734 18.312 9.531 1 96.06 26 PRO B O 1
ATOM 2994 N N . GLU B 1 27 ? 18.672 17.172 9.562 1 96.12 27 GLU B N 1
ATOM 2995 C CA . GLU B 1 27 ? 18.359 16.469 8.328 1 96.12 27 GLU B CA 1
ATOM 2996 C C . GLU B 1 27 ? 17.25 15.445 8.555 1 96.12 27 GLU B C 1
ATOM 2998 O O . GLU B 1 27 ? 17.359 14.578 9.422 1 96.12 27 GLU B O 1
ATOM 3003 N N . LEU B 1 28 ? 16.219 15.555 7.855 1 97.88 28 LEU B N 1
ATOM 3004 C CA . LEU B 1 28 ? 15.188 14.555 7.664 1 97.88 28 LEU B CA 1
ATOM 3005 C C . LEU B 1 28 ? 15.188 14.031 6.23 1 97.88 28 LEU B C 1
ATOM 3007 O O . LEU B 1 28 ? 14.961 14.789 5.289 1 97.88 28 LEU B O 1
ATOM 3011 N N . ASN B 1 29 ? 15.445 12.734 6.031 1 98.06 29 ASN B N 1
ATOM 3012 C CA . ASN B 1 29 ? 15.695 12.219 4.691 1 98.06 29 ASN B CA 1
ATOM 3013 C C . ASN B 1 29 ? 14.43 11.648 4.066 1 98.06 29 ASN B C 1
ATOM 3015 O O . ASN B 1 29 ? 14.398 11.336 2.873 1 98.06 29 ASN B O 1
ATOM 3019 N N . GLY B 1 30 ? 13.367 11.461 4.926 1 98.31 30 GLY B N 1
ATOM 3020 C CA . GLY B 1 30 ? 12.086 11.023 4.395 1 98.31 30 GLY B CA 1
ATOM 3021 C C . GLY B 1 30 ? 12.008 9.523 4.18 1 98.31 30 GLY B C 1
ATOM 3022 O O . GLY B 1 30 ? 10.977 9 3.756 1 98.31 30 GLY B O 1
ATOM 3023 N N . LEU B 1 31 ? 13.047 8.758 4.516 1 98.62 31 LEU B N 1
ATOM 3024 C CA . LEU B 1 31 ? 13.125 7.336 4.184 1 98.62 31 LEU B CA 1
ATOM 3025 C C . LEU B 1 31 ? 12.492 6.484 5.277 1 98.62 31 LEU B C 1
ATOM 3027 O O . LEU B 1 31 ? 12.18 6.988 6.359 1 98.62 31 LEU B O 1
ATOM 3031 N N . TYR B 1 32 ? 12.289 5.25 5.043 1 98.81 32 TYR B N 1
ATOM 3032 C CA . TYR B 1 32 ? 11.477 4.359 5.871 1 98.81 32 TYR B CA 1
ATOM 3033 C C . TYR B 1 32 ? 12.055 4.25 7.277 1 98.81 32 TYR B C 1
ATOM 3035 O O . TYR B 1 32 ? 11.312 4.332 8.266 1 98.81 32 TYR B O 1
ATOM 3043 N N . GLU B 1 33 ? 13.305 4.09 7.383 1 98.38 33 GLU B N 1
ATOM 3044 C CA . GLU B 1 33 ? 13.906 3.84 8.688 1 98.38 33 GLU B CA 1
ATOM 3045 C C . GLU B 1 33 ? 13.68 5.02 9.633 1 98.38 33 GLU B C 1
ATOM 3047 O O . GLU B 1 33 ? 13.422 4.824 10.828 1 98.38 33 GLU B O 1
ATOM 3052 N N . GLN B 1 34 ? 13.844 6.215 9.102 1 98.31 34 GLN B N 1
ATOM 3053 C CA . GLN B 1 34 ? 13.602 7.395 9.922 1 98.31 34 GLN B CA 1
ATOM 3054 C C . GLN B 1 34 ? 12.141 7.477 10.359 1 98.31 34 GLN B C 1
ATOM 3056 O O . GLN B 1 34 ? 11.852 7.816 11.508 1 98.31 34 GLN B O 1
ATOM 3061 N N . ASN B 1 35 ? 11.25 7.168 9.516 1 98.94 35 ASN B N 1
ATOM 3062 C CA . ASN B 1 35 ? 9.828 7.16 9.844 1 98.94 35 ASN B CA 1
ATOM 3063 C C . ASN B 1 35 ? 9.484 6.051 10.828 1 98.94 35 ASN B C 1
ATOM 3065 O O . ASN B 1 35 ? 8.648 6.234 11.711 1 98.94 35 ASN B O 1
ATOM 3069 N N . LYS B 1 36 ? 10.086 4.887 10.625 1 98.94 36 LYS B N 1
ATOM 3070 C CA . LYS B 1 36 ? 9.859 3.768 11.531 1 98.94 36 LYS B CA 1
ATOM 3071 C C . LYS B 1 36 ? 10.266 4.121 12.961 1 98.94 36 LYS B C 1
ATOM 3073 O O . LYS B 1 36 ? 9.516 3.869 13.906 1 98.94 36 LYS B O 1
ATOM 3078 N N . LYS B 1 37 ? 11.43 4.75 13.133 1 98.88 37 LYS B N 1
ATOM 3079 C CA . LYS B 1 37 ? 11.883 5.164 14.453 1 98.88 37 LYS B CA 1
ATOM 3080 C C . LYS B 1 37 ? 10.906 6.145 15.086 1 98.88 37 LYS B C 1
ATOM 3082 O O . LYS B 1 37 ? 10.555 6.008 16.266 1 98.88 37 LYS B O 1
ATOM 3087 N N . ALA B 1 38 ? 10.453 7.082 14.305 1 98.94 38 ALA B N 1
ATOM 3088 C CA . ALA B 1 38 ? 9.484 8.047 14.805 1 98.94 38 ALA B CA 1
ATOM 3089 C C . ALA B 1 38 ? 8.18 7.363 15.195 1 98.94 38 ALA B C 1
ATOM 3091 O O . ALA B 1 38 ? 7.605 7.66 16.25 1 98.94 38 ALA B O 1
ATOM 3092 N N . ALA B 1 39 ? 7.73 6.465 14.367 1 98.94 39 ALA B N 1
ATOM 3093 C CA . ALA B 1 39 ? 6.469 5.762 14.602 1 98.94 39 ALA B CA 1
ATOM 3094 C C . ALA B 1 39 ? 6.555 4.902 15.859 1 98.94 39 ALA B C 1
ATOM 3096 O O . ALA B 1 39 ? 5.629 4.891 16.672 1 98.94 39 ALA B O 1
ATOM 3097 N N . GLN B 1 40 ? 7.613 4.172 16 1 98.94 40 GLN B N 1
ATOM 3098 C CA . GLN B 1 40 ? 7.793 3.311 17.156 1 98.94 40 GLN B CA 1
ATOM 3099 C C . GLN B 1 40 ? 7.867 4.129 18.438 1 98.94 40 GLN B C 1
ATOM 3101 O O . GLN B 1 40 ? 7.332 3.725 19.484 1 98.94 40 GLN B O 1
ATOM 3106 N N . LEU B 1 41 ? 8.586 5.262 18.375 1 98.94 41 LEU B N 1
ATOM 3107 C CA . LEU B 1 41 ? 8.664 6.137 19.547 1 98.94 41 LEU B CA 1
ATOM 3108 C C . LEU B 1 41 ? 7.293 6.715 19.875 1 98.94 41 LEU B C 1
ATOM 3110 O O . LEU B 1 41 ? 6.91 6.773 21.047 1 98.94 41 LEU B O 1
ATOM 3114 N N . ALA B 1 42 ? 6.559 7.156 18.844 1 98.94 42 ALA B N 1
ATOM 3115 C CA . ALA B 1 42 ? 5.199 7.641 19.062 1 98.94 42 ALA B CA 1
ATOM 3116 C C . ALA B 1 42 ? 4.336 6.582 19.734 1 98.94 42 ALA B C 1
ATOM 3118 O O . ALA B 1 42 ? 3.574 6.891 20.656 1 98.94 42 ALA B O 1
ATOM 3119 N N . ASP B 1 43 ? 4.461 5.375 19.297 1 98.88 43 ASP B N 1
ATOM 3120 C CA . ASP B 1 43 ? 3.746 4.238 19.875 1 98.88 43 ASP B CA 1
ATOM 3121 C C . ASP B 1 43 ? 4.141 4.023 21.328 1 98.88 43 ASP B C 1
ATOM 3123 O O . ASP B 1 43 ? 3.277 3.889 22.203 1 98.88 43 ASP B O 1
ATOM 3127 N N . LYS B 1 44 ? 5.414 4.043 21.578 1 98.75 44 LYS B N 1
ATOM 3128 C CA . LYS B 1 44 ? 5.973 3.775 22.906 1 98.75 44 LYS B CA 1
ATOM 3129 C C . LYS B 1 44 ? 5.52 4.824 23.922 1 98.75 44 LYS B C 1
ATOM 3131 O O . LYS B 1 44 ? 5.172 4.488 25.047 1 98.75 44 LYS B O 1
ATOM 3136 N N . ILE B 1 45 ? 5.504 6.113 23.484 1 98.75 45 ILE B N 1
ATOM 3137 C CA . ILE B 1 45 ? 5.227 7.168 24.453 1 98.75 45 ILE B CA 1
ATOM 3138 C C . ILE B 1 45 ? 3.715 7.328 24.625 1 98.75 45 ILE B C 1
ATOM 3140 O O . ILE B 1 45 ? 3.256 8.07 25.5 1 98.75 45 ILE B O 1
ATOM 3144 N N . GLY B 1 46 ? 2.9 6.695 23.688 1 98.31 46 GLY B N 1
ATOM 3145 C CA . GLY B 1 46 ? 1.463 6.637 23.891 1 98.31 46 GLY B CA 1
ATOM 3146 C C . GLY B 1 46 ? 0.701 7.676 23.094 1 98.31 46 GLY B C 1
ATOM 3147 O O . GLY B 1 46 ? -0.379 8.109 23.5 1 98.31 46 GLY B O 1
ATOM 3148 N N . LEU B 1 47 ? 1.245 8.125 21.984 1 98.75 47 LEU B N 1
ATOM 3149 C CA . LEU B 1 47 ? 0.46 8.984 21.094 1 98.75 47 LEU B CA 1
ATOM 3150 C C . LEU B 1 47 ? -0.728 8.227 20.516 1 98.75 47 LEU B C 1
ATOM 3152 O O . LEU B 1 47 ? -0.713 6.996 20.453 1 98.75 47 LEU B O 1
ATOM 3156 N N . ASP B 1 48 ? -1.748 8.953 20.125 1 98.5 48 ASP B N 1
ATOM 3157 C CA . ASP B 1 48 ? -3.004 8.359 19.688 1 98.5 48 ASP B CA 1
ATOM 3158 C C . ASP B 1 48 ? -2.93 7.945 18.219 1 98.5 48 ASP B C 1
ATOM 3160 O O . ASP B 1 48 ? -3.588 6.992 17.812 1 98.5 48 ASP B O 1
ATOM 3164 N N . PHE B 1 49 ? -2.105 8.688 17.391 1 98.75 49 PHE B N 1
ATOM 3165 C CA . PHE B 1 49 ? -2.049 8.352 15.977 1 98.75 49 PHE B CA 1
ATOM 3166 C C . PHE B 1 49 ? -0.742 8.828 15.359 1 98.75 49 PHE B C 1
ATOM 3168 O O . PHE B 1 49 ? -0.094 9.734 15.883 1 98.75 49 PHE B O 1
ATOM 3175 N N . ILE B 1 50 ? -0.312 8.188 14.359 1 98.94 50 ILE B N 1
ATOM 3176 C CA . ILE B 1 50 ? 0.667 8.648 13.383 1 98.94 50 ILE B CA 1
ATOM 3177 C C . ILE B 1 50 ? -0.01 8.852 12.031 1 98.94 50 ILE B C 1
ATOM 3179 O O . ILE B 1 50 ? -0.937 8.117 11.672 1 98.94 50 ILE B O 1
ATOM 3183 N N . MET B 1 51 ? 0.394 9.852 11.273 1 98.88 51 MET B N 1
ATOM 3184 C CA . MET B 1 51 ? -0.208 10.117 9.969 1 98.88 51 MET B CA 1
ATOM 3185 C C . MET B 1 51 ? 0.859 10.453 8.938 1 98.88 51 MET B C 1
ATOM 3187 O O . MET B 1 51 ? 1.836 11.141 9.25 1 98.88 51 MET B O 1
ATOM 3191 N N . SER B 1 52 ? 0.677 9.953 7.789 1 98.75 52 SER B N 1
ATOM 3192 C CA . SER B 1 52 ? 1.528 10.32 6.66 1 98.75 52 SER B CA 1
ATOM 3193 C C . SER B 1 52 ? 0.813 11.273 5.715 1 98.75 52 SER B C 1
ATOM 3195 O O . SER B 1 52 ? -0.417 11.273 5.629 1 98.75 52 SER B O 1
ATOM 3197 N N . MET B 1 53 ? 1.573 12.117 5.047 1 97.88 53 MET B N 1
ATOM 3198 C CA . MET B 1 53 ? 1.042 12.797 3.869 1 97.88 53 MET B CA 1
ATOM 3199 C C . MET B 1 53 ? 1.221 11.938 2.621 1 97.88 53 MET B C 1
ATOM 3201 O O . MET B 1 53 ? 1.787 10.844 2.689 1 97.88 53 MET B O 1
ATOM 3205 N N . SER B 1 54 ? 0.683 12.273 1.521 1 98.06 54 SER B N 1
ATOM 3206 C CA . SER B 1 54 ? 0.916 11.695 0.204 1 98.06 54 SER B CA 1
ATOM 3207 C C . SER B 1 54 ? 1.448 12.734 -0.775 1 98.06 54 SER B C 1
ATOM 3209 O O . SER B 1 54 ? 0.812 13.766 -0.999 1 98.06 54 SER B O 1
ATOM 3211 N N . LYS B 1 55 ? 2.658 12.477 -1.272 1 97.31 55 LYS B N 1
ATOM 3212 C CA . LYS B 1 55 ? 3.338 13.43 -2.148 1 97.31 55 LYS B CA 1
ATOM 3213 C C . LYS B 1 55 ? 4.047 12.711 -3.293 1 97.31 55 LYS B C 1
ATOM 3215 O O . LYS B 1 55 ? 4.656 11.656 -3.088 1 97.31 55 LYS B O 1
ATOM 3220 N N . PHE B 1 56 ? 4.023 13.344 -4.496 1 97.56 56 PHE B N 1
ATOM 3221 C CA . PHE B 1 56 ? 4.656 12.734 -5.656 1 97.56 56 PHE B CA 1
ATOM 3222 C C . PHE B 1 56 ? 5.605 13.719 -6.336 1 97.56 56 PHE B C 1
ATOM 3224 O O . PHE B 1 56 ? 6.344 13.344 -7.25 1 97.56 56 PHE B O 1
ATOM 3231 N N . ARG B 1 57 ? 5.555 14.984 -5.898 1 97.25 57 ARG B N 1
ATOM 3232 C CA . ARG B 1 57 ? 6.453 16.016 -6.418 1 97.25 57 ARG B CA 1
ATOM 3233 C C . ARG B 1 57 ? 6.809 17.031 -5.34 1 97.25 57 ARG B C 1
ATOM 3235 O O . ARG B 1 57 ? 5.934 17.484 -4.602 1 97.25 57 ARG B O 1
ATOM 3242 N N . GLY B 1 58 ? 8.055 17.312 -5.203 1 97.06 58 GLY B N 1
ATOM 3243 C CA . GLY B 1 58 ? 8.508 18.297 -4.23 1 97.06 58 GLY B CA 1
ATOM 3244 C C . GLY B 1 58 ? 8.414 19.734 -4.738 1 97.06 58 GLY B C 1
ATOM 3245 O O . GLY B 1 58 ? 7.82 19.984 -5.793 1 97.06 58 GLY B O 1
ATOM 3246 N N . PHE B 1 59 ? 9 20.609 -3.949 1 96.88 59 PHE B N 1
ATOM 3247 C CA . PHE B 1 59 ? 8.914 22.031 -4.27 1 96.88 59 PHE B CA 1
ATOM 3248 C C . PHE B 1 59 ? 10.266 22.562 -4.723 1 96.88 59 PHE B C 1
ATOM 3250 O O . PHE B 1 59 ? 10.398 23.75 -5.023 1 96.88 59 PHE B O 1
ATOM 3257 N N . GLY B 1 60 ? 11.25 21.703 -4.707 1 96.81 60 GLY B N 1
ATOM 3258 C CA . GLY B 1 60 ? 12.586 22.125 -5.113 1 96.81 60 GLY B CA 1
ATOM 3259 C C . GLY B 1 60 ? 13.242 23.047 -4.105 1 96.81 60 GLY B C 1
ATOM 3260 O O . GLY B 1 60 ? 13.281 22.75 -2.91 1 96.81 60 GLY B O 1
ATOM 3261 N N . GLY B 1 61 ? 13.797 24.188 -4.633 1 97.06 61 GLY B N 1
ATOM 3262 C CA . GLY B 1 61 ? 14.547 25.078 -3.768 1 97.06 61 GLY B CA 1
ATOM 3263 C C . GLY B 1 61 ? 15.891 24.531 -3.352 1 97.06 61 GLY B C 1
ATOM 3264 O O . GLY B 1 61 ? 16.297 23.453 -3.807 1 97.06 61 GLY B O 1
ATOM 3265 N N . GLU B 1 62 ? 16.547 25.312 -2.5 1 97.06 62 GLU B N 1
ATOM 3266 C CA . GLU B 1 62 ? 17.891 24.953 -2.061 1 97.06 62 GLU B CA 1
ATOM 3267 C C . GLU B 1 62 ? 17.875 23.641 -1.285 1 97.06 62 GLU B C 1
ATOM 3269 O O . GLU B 1 62 ? 18.844 22.859 -1.35 1 97.06 62 GLU B O 1
ATOM 3274 N N . THR B 1 63 ? 16.812 23.312 -0.606 1 97.81 63 THR B N 1
ATOM 3275 C CA . THR B 1 63 ? 16.719 22.125 0.241 1 97.81 63 THR B CA 1
ATOM 3276 C C . THR B 1 63 ? 16.109 20.953 -0.521 1 97.81 63 THR B C 1
ATOM 3278 O O . THR B 1 63 ? 15.992 19.859 0.014 1 97.81 63 THR B O 1
ATOM 3281 N N . ASN B 1 64 ? 15.664 21.172 -1.822 1 97.81 64 ASN B N 1
ATOM 3282 C CA . ASN B 1 64 ? 14.867 20.172 -2.523 1 97.81 64 ASN B CA 1
ATOM 3283 C C . ASN B 1 64 ? 13.719 19.656 -1.661 1 97.81 64 ASN B C 1
ATOM 3285 O O . ASN B 1 64 ? 13.547 18.453 -1.486 1 97.81 64 ASN B O 1
ATOM 3289 N N . HIS B 1 65 ? 13 20.672 -1.146 1 97.94 65 HIS B N 1
ATOM 3290 C CA . HIS B 1 65 ? 12.008 20.375 -0.118 1 97.94 65 HIS B CA 1
ATOM 3291 C C . HIS B 1 65 ? 10.969 19.391 -0.625 1 97.94 65 HIS B C 1
ATOM 3293 O O . HIS B 1 65 ? 10.305 19.641 -1.636 1 97.94 65 HIS B O 1
ATOM 3299 N N . TRP B 1 66 ? 10.82 18.25 -0.013 1 98.25 66 TRP B N 1
ATOM 3300 C CA . TRP B 1 66 ? 9.867 17.172 -0.278 1 98.25 66 TRP B CA 1
ATOM 3301 C C . TRP B 1 66 ? 10.156 16.516 -1.621 1 98.25 66 TRP B C 1
ATOM 3303 O O . TRP B 1 66 ? 9.297 15.836 -2.184 1 98.25 66 TRP B O 1
ATOM 3313 N N . GLY B 1 67 ? 11.391 16.688 -2.184 1 97.94 67 GLY B N 1
ATOM 3314 C CA . GLY B 1 67 ? 11.789 16.031 -3.42 1 97.94 67 GLY B CA 1
ATOM 3315 C C . GLY B 1 67 ? 11.961 14.531 -3.273 1 97.94 67 GLY B C 1
ATOM 3316 O O . GLY B 1 67 ? 11.953 13.805 -4.266 1 97.94 67 GLY B O 1
ATOM 3317 N N . VAL B 1 68 ? 12.188 14.141 -2.037 1 98.5 68 VAL B N 1
ATOM 3318 C CA . VAL B 1 68 ? 12.25 12.727 -1.661 1 98.5 68 VAL B CA 1
ATOM 3319 C C . VAL B 1 68 ? 11.102 12.398 -0.714 1 98.5 68 VAL B C 1
ATOM 3321 O O . VAL B 1 68 ? 10.969 13.008 0.348 1 98.5 68 VAL B O 1
ATOM 3324 N N . SER B 1 69 ? 10.266 11.5 -1.146 1 98.62 69 SER B N 1
ATOM 3325 C CA . SER B 1 69 ? 9.164 11.094 -0.278 1 98.62 69 SER B CA 1
ATOM 3326 C C . SER B 1 69 ? 8.797 9.633 -0.493 1 98.62 69 SER B C 1
ATOM 3328 O O . SER B 1 69 ? 8.859 9.125 -1.616 1 98.62 69 SER B O 1
ATOM 3330 N N . MET B 1 70 ? 8.453 8.922 0.537 1 98.81 70 MET B N 1
ATOM 3331 C CA . MET B 1 70 ? 7.887 7.582 0.446 1 98.81 70 MET B CA 1
ATOM 3332 C C . MET B 1 70 ? 6.426 7.629 0.021 1 98.81 70 MET B C 1
ATOM 3334 O O . MET B 1 70 ? 5.801 8.695 0.046 1 98.81 70 MET B O 1
ATOM 3338 N N . GLU B 1 71 ? 5.93 6.496 -0.462 1 98.88 71 GLU B N 1
ATOM 3339 C CA . GLU B 1 71 ? 4.508 6.387 -0.772 1 98.88 71 GLU B CA 1
ATOM 3340 C C . GLU B 1 71 ? 3.691 6.09 0.482 1 98.88 71 GLU B C 1
ATOM 3342 O O . GLU B 1 71 ? 4.078 5.25 1.299 1 98.88 71 GLU B O 1
ATOM 3347 N N . SER B 1 72 ? 2.641 6.734 0.672 1 98.88 72 SER B N 1
ATOM 3348 C CA . SER B 1 72 ? 1.916 6.828 1.936 1 98.88 72 SER B CA 1
ATOM 3349 C C . SER B 1 72 ? 1.365 5.473 2.359 1 98.88 72 SER B C 1
ATOM 3351 O O . SER B 1 72 ? 1.7 4.969 3.434 1 98.88 72 SER B O 1
ATOM 3353 N N . MET B 1 73 ? 0.537 4.805 1.57 1 98.94 73 MET B N 1
ATOM 3354 C CA . MET B 1 73 ? -0.139 3.566 1.949 1 98.94 73 MET B CA 1
ATOM 3355 C C . MET B 1 73 ? 0.87 2.451 2.207 1 98.94 73 MET B C 1
ATOM 3357 O O . MET B 1 73 ? 0.792 1.763 3.227 1 98.94 73 MET B O 1
ATOM 3361 N N . THR B 1 74 ? 1.828 2.303 1.293 1 98.94 74 THR B N 1
ATOM 3362 C CA . THR B 1 74 ? 2.836 1.256 1.42 1 98.94 74 THR B CA 1
ATOM 3363 C C . THR B 1 74 ? 3.664 1.453 2.686 1 98.94 74 THR B C 1
ATOM 3365 O O . THR B 1 74 ? 3.852 0.515 3.463 1 98.94 74 THR B O 1
ATOM 3368 N N . MET B 1 75 ? 4.094 2.674 2.941 1 98.94 75 MET B N 1
ATOM 3369 C CA . MET B 1 75 ? 4.887 2.959 4.133 1 98.94 75 MET B CA 1
ATOM 3370 C C . MET B 1 75 ? 4.078 2.705 5.398 1 98.94 75 MET B C 1
ATOM 3372 O O . MET B 1 75 ? 4.57 2.076 6.34 1 98.94 75 MET B O 1
ATOM 3376 N N . MET B 1 76 ? 2.83 3.164 5.375 1 98.94 76 MET B N 1
ATOM 3377 C CA . MET B 1 76 ? 2.012 3.053 6.578 1 98.94 76 MET B CA 1
ATOM 3378 C C . MET B 1 76 ? 1.664 1.596 6.867 1 98.94 76 MET B C 1
ATOM 3380 O O . MET B 1 76 ? 1.51 1.206 8.023 1 98.94 76 MET B O 1
ATOM 3384 N N . ALA B 1 77 ? 1.562 0.762 5.816 1 99 77 ALA B N 1
ATOM 3385 C CA . ALA B 1 77 ? 1.371 -0.67 6.035 1 99 77 ALA B CA 1
ATOM 3386 C C . ALA B 1 77 ? 2.568 -1.279 6.758 1 99 77 ALA B C 1
ATOM 3388 O O . ALA B 1 77 ? 2.402 -2.092 7.672 1 99 77 ALA B O 1
ATOM 3389 N N . GLY B 1 78 ? 3.793 -0.943 6.332 1 98.94 78 GLY B N 1
ATOM 3390 C CA . GLY B 1 78 ? 4.977 -1.358 7.066 1 98.94 78 GLY B CA 1
ATOM 3391 C C . GLY B 1 78 ? 4.977 -0.893 8.508 1 98.94 78 GLY B C 1
ATOM 3392 O O . GLY B 1 78 ? 5.281 -1.669 9.422 1 98.94 78 GLY B O 1
ATOM 3393 N N . LEU B 1 79 ? 4.547 0.377 8.75 1 99 79 LEU B N 1
ATOM 3394 C CA . LEU B 1 79 ? 4.562 0.949 10.094 1 99 79 LEU B CA 1
ATOM 3395 C C . LEU B 1 79 ? 3.477 0.33 10.961 1 99 79 LEU B C 1
ATOM 3397 O O . LEU B 1 79 ? 3.641 0.208 12.18 1 99 79 LEU B O 1
ATOM 3401 N N . ALA B 1 80 ? 2.334 -0.036 10.32 1 98.94 80 ALA B N 1
ATOM 3402 C CA . ALA B 1 80 ? 1.296 -0.752 11.062 1 98.94 80 ALA B CA 1
ATOM 3403 C C . ALA B 1 80 ? 1.849 -2.033 11.68 1 98.94 80 ALA B C 1
ATOM 3405 O O . ALA B 1 80 ? 1.519 -2.371 12.82 1 98.94 80 ALA B O 1
ATOM 3406 N N . GLU B 1 81 ? 2.672 -2.764 10.906 1 98.94 81 GLU B N 1
ATOM 3407 C CA . GLU B 1 81 ? 3.309 -3.982 11.398 1 98.94 81 GLU B CA 1
ATOM 3408 C C . GLU B 1 81 ? 4.379 -3.668 12.438 1 98.94 81 GLU B C 1
ATOM 3410 O O . GLU B 1 81 ? 4.613 -4.457 13.359 1 98.94 81 GLU B O 1
ATOM 3415 N N . ALA B 1 82 ? 5 -2.488 12.406 1 98.94 82 ALA B N 1
ATOM 3416 C CA . ALA B 1 82 ? 6.133 -2.121 13.25 1 98.94 82 ALA B CA 1
ATOM 3417 C C . ALA B 1 82 ? 5.656 -1.498 14.562 1 98.94 82 ALA B C 1
ATOM 3419 O O . ALA B 1 82 ? 6.469 -1.184 15.438 1 98.94 82 ALA B O 1
ATOM 3420 N N . THR B 1 83 ? 4.344 -1.222 14.711 1 98.94 83 THR B N 1
ATOM 3421 C CA . THR B 1 83 ? 3.775 -0.6 15.906 1 98.94 83 THR B CA 1
ATOM 3422 C C . THR B 1 83 ? 2.645 -1.453 16.469 1 98.94 83 THR B C 1
ATOM 3424 O O . THR B 1 83 ? 2.178 -2.391 15.82 1 98.94 83 THR B O 1
ATOM 3427 N N . GLU B 1 84 ? 2.146 -1.072 17.688 1 98.56 84 GLU B N 1
ATOM 3428 C CA . GLU B 1 84 ? 1.223 -1.979 18.359 1 98.56 84 GLU B CA 1
ATOM 3429 C C . GLU B 1 84 ? -0.057 -1.255 18.766 1 98.56 84 GLU B C 1
ATOM 3431 O O . GLU B 1 84 ? -1.128 -1.862 18.828 1 98.56 84 GLU B O 1
ATOM 3436 N N . ASN B 1 85 ? 0.029 0.047 19.125 1 98.25 85 ASN B N 1
ATOM 3437 C CA . ASN B 1 85 ? -1.1 0.686 19.781 1 98.25 85 ASN B CA 1
ATOM 3438 C C . ASN B 1 85 ? -1.582 1.915 19.016 1 98.25 85 ASN B C 1
ATOM 3440 O O . ASN B 1 85 ? -2.785 2.162 18.938 1 98.25 85 ASN B O 1
ATOM 3444 N N . VAL B 1 86 ? -0.648 2.668 18.469 1 98.56 86 VAL B N 1
ATOM 3445 C CA . VAL B 1 86 ? -0.965 3.947 17.844 1 98.56 86 VAL B CA 1
ATOM 3446 C C . VAL B 1 86 ? -1.849 3.717 16.625 1 98.56 86 VAL B C 1
ATOM 3448 O O . VAL B 1 86 ? -1.66 2.744 15.883 1 98.56 86 VAL B O 1
ATOM 3451 N N . LYS B 1 87 ? -2.832 4.523 16.406 1 98.69 87 LYS B N 1
ATOM 3452 C CA . LYS B 1 87 ? -3.57 4.484 15.156 1 98.69 87 LYS B CA 1
ATOM 3453 C C . LYS B 1 87 ? -2.674 4.859 13.977 1 98.69 87 LYS B C 1
ATOM 3455 O O . LYS B 1 87 ? -1.803 5.723 14.109 1 98.69 87 LYS B O 1
ATOM 3460 N N . VAL B 1 88 ? -2.889 4.223 12.867 1 98.94 88 VAL B N 1
ATOM 3461 C CA . VAL B 1 88 ? -2.059 4.383 11.68 1 98.94 88 VAL B CA 1
ATOM 3462 C C . VAL B 1 88 ? -2.885 4.988 10.547 1 98.94 88 VAL B C 1
ATOM 3464 O O . VAL B 1 88 ? -3.635 4.281 9.867 1 98.94 88 VAL B O 1
ATOM 3467 N N . TRP B 1 89 ? -2.75 6.289 10.305 1 98.88 89 TRP B N 1
ATOM 3468 C CA . TRP B 1 89 ? -3.566 7.016 9.336 1 98.88 89 TRP B CA 1
ATOM 3469 C C . TRP B 1 89 ? -2.789 7.273 8.047 1 98.88 89 TRP B C 1
ATOM 3471 O O . TRP B 1 89 ? -1.772 7.973 8.062 1 98.88 89 TRP B O 1
ATOM 3481 N N . THR B 1 90 ? -3.258 6.684 6.969 1 98.94 90 THR B N 1
ATOM 3482 C CA . THR B 1 90 ? -2.664 6.879 5.648 1 98.94 90 THR B CA 1
ATOM 3483 C C . THR B 1 90 ? -3.396 7.977 4.883 1 98.94 90 THR B C 1
ATOM 3485 O O . THR B 1 90 ? -4.578 8.227 5.125 1 98.94 90 THR B O 1
ATOM 3488 N N . THR B 1 91 ? -2.689 8.656 3.988 1 98.88 91 THR B N 1
ATOM 3489 C CA . THR B 1 91 ? -3.293 9.688 3.156 1 98.88 91 THR B CA 1
ATOM 3490 C C . THR B 1 91 ? -3.414 9.211 1.709 1 98.88 91 THR B C 1
ATOM 3492 O O . THR B 1 91 ? -2.473 8.641 1.157 1 98.88 91 THR B O 1
ATOM 3495 N N . MET B 1 92 ? -4.559 9.375 1.144 1 98.62 92 MET B N 1
ATOM 3496 C CA . MET B 1 92 ? -4.793 9.016 -0.252 1 98.62 92 MET B CA 1
ATOM 3497 C C . MET B 1 92 ? -5.477 10.164 -0.998 1 98.62 92 MET B C 1
ATOM 3499 O O . MET B 1 92 ? -6.344 10.844 -0.445 1 98.62 92 MET B O 1
ATOM 3503 N N . HIS B 1 93 ? -5.094 10.352 -2.254 1 97.75 93 HIS B N 1
ATOM 3504 C CA . HIS B 1 93 ? -5.711 11.336 -3.141 1 97.75 93 HIS B CA 1
ATOM 3505 C C . HIS B 1 93 ? -6.926 10.75 -3.854 1 97.75 93 HIS B C 1
ATOM 3507 O O . HIS B 1 93 ? -6.797 9.805 -4.637 1 97.75 93 HIS B O 1
ATOM 3513 N N . SER B 1 94 ? -8.078 11.344 -3.693 1 96.69 94 SER B N 1
ATOM 3514 C CA . SER B 1 94 ? -9.289 10.852 -4.336 1 96.69 94 SER B CA 1
ATOM 3515 C C . SER B 1 94 ? -9.203 10.977 -5.852 1 96.69 94 SER B C 1
ATOM 3517 O O . SER B 1 94 ? -9.836 10.203 -6.578 1 96.69 94 SER B O 1
ATOM 3519 N N . LEU B 1 95 ? -8.367 11.922 -6.344 1 92.75 95 LEU B N 1
ATOM 3520 C CA . LEU B 1 95 ? -8.25 12.172 -7.777 1 92.75 95 LEU B CA 1
ATOM 3521 C C . LEU B 1 95 ? -7.387 11.109 -8.445 1 92.75 95 LEU B C 1
ATOM 3523 O O . LEU B 1 95 ? -7.418 10.953 -9.664 1 92.75 95 LEU B O 1
ATOM 3527 N N . LEU B 1 96 ? -6.652 10.406 -7.676 1 94.38 96 LEU B N 1
ATOM 3528 C CA . LEU B 1 96 ? -5.582 9.594 -8.227 1 94.38 96 LEU B CA 1
ATOM 3529 C C . LEU B 1 96 ? -5.953 8.109 -8.195 1 94.38 96 LEU B C 1
ATOM 3531 O O . LEU B 1 96 ? -5.492 7.332 -9.031 1 94.38 96 LEU B O 1
ATOM 3535 N N . HIS B 1 97 ? -6.863 7.676 -7.285 1 96.56 97 HIS B N 1
ATOM 3536 C CA . HIS B 1 97 ? -7.012 6.254 -7.012 1 96.56 97 HIS B CA 1
ATOM 3537 C C . HIS B 1 97 ? -8.453 5.801 -7.23 1 96.56 97 HIS B C 1
ATOM 3539 O O . HIS B 1 97 ? -9.391 6.523 -6.898 1 96.56 97 HIS B O 1
ATOM 3545 N N . ASN B 1 98 ? -8.602 4.57 -7.785 1 97.81 98 ASN B N 1
ATOM 3546 C CA . ASN B 1 98 ? -9.906 3.912 -7.828 1 97.81 98 ASN B CA 1
ATOM 3547 C C . ASN B 1 98 ? -10.438 3.635 -6.426 1 97.81 98 ASN B C 1
ATOM 3549 O O . ASN B 1 98 ? -9.75 3.037 -5.602 1 97.81 98 ASN B O 1
ATOM 3553 N N . PRO B 1 99 ? -11.68 4.086 -6.16 1 98.62 99 PRO B N 1
ATOM 3554 C CA . PRO B 1 99 ? -12.156 3.971 -4.781 1 98.62 99 PRO B CA 1
ATOM 3555 C C . PRO B 1 99 ? -12.305 2.521 -4.324 1 98.62 99 PRO B C 1
ATOM 3557 O O . PRO B 1 99 ? -12.117 2.221 -3.143 1 98.62 99 PRO B O 1
ATOM 3560 N N . ALA B 1 100 ? -12.625 1.572 -5.223 1 98.69 100 ALA B N 1
ATOM 3561 C CA . ALA B 1 100 ? -12.734 0.17 -4.828 1 98.69 100 ALA B CA 1
ATOM 3562 C C . ALA B 1 100 ? -11.375 -0.401 -4.438 1 98.69 100 ALA B C 1
ATOM 3564 O O . ALA B 1 100 ? -11.273 -1.183 -3.488 1 98.69 100 ALA B O 1
ATOM 3565 N N . VAL B 1 101 ? -10.359 0.013 -5.133 1 98.69 101 VAL B N 1
ATOM 3566 C CA . VAL B 1 101 ? -8.992 -0.402 -4.809 1 98.69 101 VAL B CA 1
ATOM 3567 C C . VAL B 1 101 ? -8.602 0.144 -3.438 1 98.69 101 VAL B C 1
ATOM 3569 O O . VAL B 1 101 ? -8.094 -0.595 -2.59 1 98.69 101 VAL B O 1
ATOM 3572 N N . VAL B 1 102 ? -8.93 1.424 -3.197 1 98.88 102 VAL B N 1
ATOM 3573 C CA . VAL B 1 102 ? -8.555 2.061 -1.939 1 98.88 102 VAL B CA 1
ATOM 3574 C C . VAL B 1 102 ? -9.328 1.43 -0.787 1 98.88 102 VAL B C 1
ATOM 3576 O O . VAL B 1 102 ? -8.797 1.254 0.309 1 98.88 102 VAL B O 1
ATOM 3579 N N . ALA B 1 103 ? -10.609 1.099 -1.052 1 98.88 103 ALA B N 1
ATOM 3580 C CA . ALA B 1 103 ? -11.391 0.407 -0.025 1 98.88 103 ALA B CA 1
ATOM 3581 C C . ALA B 1 103 ? -10.664 -0.849 0.454 1 98.88 103 ALA B C 1
ATOM 3583 O O . ALA B 1 103 ? -10.578 -1.103 1.658 1 98.88 103 ALA B O 1
ATOM 3584 N N . LYS B 1 104 ? -10.125 -1.611 -0.435 1 98.81 104 LYS B N 1
ATOM 3585 C CA . LYS B 1 104 ? -9.445 -2.857 -0.088 1 98.81 104 LYS B CA 1
ATOM 3586 C C . LYS B 1 104 ? -8.086 -2.586 0.549 1 98.81 104 LYS B C 1
ATOM 3588 O O . LYS B 1 104 ? -7.672 -3.299 1.466 1 98.81 104 LYS B O 1
ATOM 3593 N N . MET B 1 105 ? -7.387 -1.566 0.058 1 98.94 105 MET B N 1
ATOM 3594 C CA . MET B 1 105 ? -6.105 -1.192 0.656 1 98.94 105 MET B CA 1
ATOM 3595 C C . MET B 1 105 ? -6.281 -0.828 2.127 1 98.94 105 MET B C 1
ATOM 3597 O O . MET B 1 105 ? -5.547 -1.326 2.984 1 98.94 105 MET B O 1
ATOM 3601 N N . VAL B 1 106 ? -7.266 -0.017 2.396 1 98.94 106 VAL B N 1
ATOM 3602 C CA . VAL B 1 106 ? -7.477 0.445 3.764 1 98.94 106 VAL B CA 1
ATOM 3603 C C . VAL B 1 106 ? -7.973 -0.711 4.629 1 98.94 106 VAL B C 1
ATOM 3605 O O . VAL B 1 106 ? -7.605 -0.82 5.801 1 98.94 106 VAL B O 1
ATOM 3608 N N . THR B 1 107 ? -8.82 -1.564 4.078 1 98.94 107 THR B N 1
ATOM 3609 C CA . THR B 1 107 ? -9.234 -2.762 4.805 1 98.94 107 THR B CA 1
ATOM 3610 C C . THR B 1 107 ? -8.023 -3.631 5.141 1 98.94 107 THR B C 1
ATOM 3612 O O . THR B 1 107 ? -7.91 -4.133 6.262 1 98.94 107 THR B O 1
ATOM 3615 N N . THR B 1 108 ? -7.141 -3.822 4.188 1 98.94 108 THR B N 1
ATOM 3616 C CA . THR B 1 108 ? -5.93 -4.605 4.422 1 98.94 108 THR B CA 1
ATOM 3617 C C . THR B 1 108 ? -5.066 -3.951 5.496 1 98.94 108 THR B C 1
ATOM 3619 O O . THR B 1 108 ? -4.578 -4.629 6.406 1 98.94 108 THR B O 1
ATOM 3622 N N . LEU B 1 109 ? -4.914 -2.611 5.426 1 98.94 109 LEU B N 1
ATOM 3623 C CA . LEU B 1 109 ? -4.199 -1.868 6.457 1 98.94 109 LEU B CA 1
ATOM 3624 C C . LEU B 1 109 ? -4.828 -2.1 7.828 1 98.94 109 LEU B C 1
ATOM 3626 O O . LEU B 1 109 ? -4.117 -2.254 8.82 1 98.94 109 LEU B O 1
ATOM 3630 N N . ASP B 1 110 ? -6.125 -2.113 7.867 1 98.94 110 ASP B N 1
ATOM 3631 C CA . ASP B 1 110 ? -6.879 -2.326 9.102 1 98.94 110 ASP B CA 1
ATOM 3632 C C . ASP B 1 110 ? -6.609 -3.715 9.672 1 98.94 110 ASP B C 1
ATOM 3634 O O . ASP B 1 110 ? -6.473 -3.877 10.891 1 98.94 110 ASP B O 1
ATOM 3638 N N . HIS B 1 111 ? -6.5 -4.703 8.812 1 98.94 111 HIS B N 1
ATOM 3639 C CA . HIS B 1 111 ? -6.188 -6.059 9.25 1 98.94 111 HIS B CA 1
ATOM 3640 C C . HIS B 1 111 ? -4.742 -6.164 9.719 1 98.94 111 HIS B C 1
ATOM 3642 O O . HIS B 1 111 ? -4.457 -6.832 10.719 1 98.94 111 HIS B O 1
ATOM 3648 N N . ILE B 1 112 ? -3.824 -5.516 9.047 1 98.94 112 ILE B N 1
ATOM 3649 C CA . ILE B 1 112 ? -2.424 -5.523 9.453 1 98.94 112 ILE B CA 1
ATOM 3650 C C . ILE B 1 112 ? -2.291 -4.895 10.844 1 98.94 112 ILE B C 1
ATOM 3652 O O . ILE B 1 112 ? -1.544 -5.395 11.688 1 98.94 112 ILE B O 1
ATOM 3656 N N . SER B 1 113 ? -3.029 -3.814 11.102 1 98.75 113 SER B N 1
ATOM 3657 C CA . SER B 1 113 ? -2.889 -3.018 12.32 1 98.75 113 SER B CA 1
ATOM 3658 C C . SER B 1 113 ? -3.822 -3.514 13.422 1 98.75 113 SER B C 1
ATOM 3660 O O . SER B 1 113 ? -3.814 -2.984 14.531 1 98.75 113 SER B O 1
ATOM 3662 N N . ASN B 1 114 ? -4.664 -4.52 13.078 1 98.31 114 ASN B N 1
ATOM 3663 C CA . ASN B 1 114 ? -5.645 -5.078 14.008 1 98.31 114 ASN B CA 1
ATOM 3664 C C . ASN B 1 114 ? -6.621 -4.012 14.492 1 98.31 114 ASN B C 1
ATOM 3666 O O . ASN B 1 114 ? -6.816 -3.846 15.695 1 98.31 114 ASN B O 1
ATOM 3670 N N . GLY B 1 115 ? -7.133 -3.219 13.539 1 98.38 115 GLY B N 1
ATOM 3671 C CA . GLY B 1 115 ? -8.227 -2.307 13.82 1 98.38 115 GLY B CA 1
ATOM 3672 C C . GLY B 1 115 ? -7.766 -0.895 14.133 1 98.38 115 GLY B C 1
ATOM 3673 O O . GLY B 1 115 ? -8.477 -0.132 14.789 1 98.38 115 GLY B O 1
ATOM 3674 N N . ARG B 1 116 ? -6.559 -0.458 13.68 1 98.44 116 ARG B N 1
ATOM 3675 C CA . ARG B 1 116 ? -6.023 0.849 14.047 1 98.44 116 ARG B CA 1
ATOM 3676 C C . ARG B 1 116 ? -5.938 1.765 12.836 1 98.44 116 ARG B C 1
ATOM 3678 O O . ARG B 1 116 ? -5.359 2.852 12.906 1 98.44 116 ARG B O 1
ATOM 3685 N N . ALA B 1 117 ? -6.52 1.363 11.68 1 98.81 117 ALA B N 1
ATOM 3686 C CA . ALA B 1 117 ? -6.312 2.066 10.414 1 98.81 117 ALA B CA 1
ATOM 3687 C C . ALA B 1 117 ? -7.191 3.312 10.336 1 98.81 117 ALA B C 1
ATOM 3689 O O . ALA B 1 117 ? -8.297 3.34 10.883 1 98.81 117 ALA B O 1
ATOM 3690 N N . GLY B 1 118 ? -6.723 4.285 9.617 1 98.75 118 GLY B N 1
ATOM 3691 C CA . GLY B 1 118 ? -7.488 5.453 9.211 1 98.75 118 GLY B CA 1
ATOM 3692 C C . GLY B 1 118 ? -7.133 5.945 7.82 1 98.75 118 GLY B C 1
ATOM 3693 O O . GLY B 1 118 ? -6.059 5.637 7.305 1 98.75 118 GLY B O 1
ATOM 3694 N N . LEU B 1 119 ? -8.039 6.664 7.246 1 98.94 119 LEU B N 1
ATOM 3695 C CA . LEU B 1 119 ? -7.891 7.211 5.902 1 98.94 119 LEU B CA 1
ATOM 3696 C C . LEU B 1 119 ? -8.016 8.734 5.918 1 98.94 119 LEU B C 1
ATOM 3698 O O . LEU B 1 119 ? -9.094 9.266 6.203 1 98.94 119 LEU B O 1
ATOM 3702 N N . ASN B 1 120 ? -6.895 9.406 5.695 1 98.81 120 ASN B N 1
ATOM 3703 C CA . ASN B 1 120 ? -6.91 10.828 5.395 1 98.81 120 ASN B CA 1
ATOM 3704 C C . ASN B 1 120 ? -7.156 11.086 3.912 1 98.81 120 ASN B C 1
ATOM 3706 O O . ASN B 1 120 ? -6.387 10.633 3.062 1 98.81 120 ASN B O 1
ATOM 3710 N N . ILE B 1 121 ? -8.234 11.812 3.602 1 98.56 121 ILE B N 1
ATOM 3711 C CA . ILE B 1 121 ? -8.625 12.047 2.217 1 98.56 121 ILE B CA 1
ATOM 3712 C C . ILE B 1 121 ? -8.172 13.438 1.777 1 98.56 121 ILE B C 1
ATOM 3714 O O . ILE B 1 121 ? -8.492 14.43 2.426 1 98.56 121 ILE B O 1
ATOM 3718 N N . VAL B 1 122 ? -7.457 13.445 0.731 1 96.38 122 VAL B N 1
ATOM 3719 C CA . VAL B 1 122 ? -7.086 14.727 0.134 1 96.38 122 VAL B CA 1
ATOM 3720 C C . VAL B 1 122 ? -7.562 14.773 -1.316 1 96.38 122 VAL B C 1
ATOM 3722 O O . VAL B 1 122 ? -7.43 13.797 -2.055 1 96.38 122 VAL B O 1
ATOM 3725 N N . SER B 1 123 ? -8.125 15.852 -1.791 1 91.44 123 SER B N 1
ATOM 3726 C CA . SER B 1 123 ? -8.727 15.969 -3.113 1 91.44 123 SER B CA 1
ATOM 3727 C C . SER B 1 123 ? -7.688 16.312 -4.172 1 91.44 123 SER B C 1
ATOM 3729 O O . SER B 1 123 ? -7.918 16.125 -5.367 1 91.44 123 SER B O 1
ATOM 3731 N N . GLY B 1 124 ? -6.484 16.688 -3.768 1 84.88 124 GLY B N 1
ATOM 3732 C CA . GLY B 1 124 ? -5.449 17.078 -4.715 1 84.88 124 GLY B CA 1
ATOM 3733 C C . GLY B 1 124 ? -5.559 18.516 -5.172 1 84.88 124 GLY B C 1
ATOM 3734 O O . GLY B 1 124 ? -6.609 18.938 -5.664 1 84.88 124 GLY B O 1
ATOM 3735 N N . ALA B 1 125 ? -4.52 19.375 -4.871 1 78.88 125 ALA B N 1
ATOM 3736 C CA . ALA B 1 125 ? -4.586 20.781 -5.258 1 78.88 125 ALA B CA 1
ATOM 3737 C C . ALA B 1 125 ? -3.332 21.203 -6.027 1 78.88 125 ALA B C 1
ATOM 3739 O O . ALA B 1 125 ? -3.334 22.219 -6.727 1 78.88 125 ALA B O 1
ATOM 3740 N N . TYR B 1 126 ? -2.32 20.453 -5.895 1 89.25 126 TYR B N 1
ATOM 3741 C CA . TYR B 1 126 ? -1.062 20.797 -6.555 1 89.25 126 TYR B CA 1
ATOM 3742 C C . TYR B 1 126 ? -1.028 20.234 -7.973 1 89.25 126 TYR B C 1
ATOM 3744 O O . TYR B 1 126 ? -0.585 19.109 -8.195 1 89.25 126 TYR B O 1
ATOM 3752 N N . ILE B 1 127 ? -1.338 21.016 -8.938 1 92.12 127 ILE B N 1
ATOM 3753 C CA . ILE B 1 127 ? -1.582 20.609 -10.312 1 92.12 127 ILE B CA 1
ATOM 3754 C C . ILE B 1 127 ? -0.356 19.875 -10.859 1 92.12 127 ILE B C 1
ATOM 3756 O O . ILE B 1 127 ? -0.477 18.781 -11.43 1 92.12 127 ILE B O 1
ATOM 3760 N N . ASP B 1 128 ? 0.814 20.406 -10.625 1 93.31 128 ASP B N 1
ATOM 3761 C CA . ASP B 1 128 ? 2.027 19.875 -11.234 1 93.31 128 ASP B CA 1
ATOM 3762 C C . ASP B 1 128 ? 2.324 18.469 -10.703 1 93.31 128 ASP B C 1
ATOM 3764 O O . ASP B 1 128 ? 2.959 17.656 -11.391 1 93.31 128 ASP B O 1
ATOM 3768 N N . GLU B 1 129 ? 1.886 18.234 -9.531 1 95.12 129 GLU B N 1
ATOM 3769 C CA . GLU B 1 129 ? 2.066 16.938 -8.906 1 95.12 129 GLU B CA 1
ATOM 3770 C C . GLU B 1 129 ? 1.342 15.844 -9.695 1 95.12 129 GLU B C 1
ATOM 3772 O O . GLU B 1 129 ? 1.872 14.742 -9.875 1 95.12 129 GLU B O 1
ATOM 3777 N N . PHE B 1 130 ? 0.228 16.125 -10.266 1 96.31 130 PHE B N 1
ATOM 3778 C CA . PHE B 1 130 ? -0.596 15.125 -10.953 1 96.31 130 PHE B CA 1
ATOM 3779 C C . PHE B 1 130 ? -0.401 15.203 -12.461 1 96.31 130 PHE B C 1
ATOM 3781 O O . PHE B 1 130 ? -0.433 14.188 -13.148 1 96.31 130 PHE B O 1
ATOM 3788 N N . LYS B 1 131 ? -0.155 16.406 -12.961 1 96.38 131 LYS B N 1
ATOM 3789 C CA . LYS B 1 131 ? 0.058 16.594 -14.398 1 96.38 131 LYS B CA 1
ATOM 3790 C C . LYS B 1 131 ? 1.298 15.836 -14.867 1 96.38 131 LYS B C 1
ATOM 3792 O O . LYS B 1 131 ? 1.309 15.273 -15.969 1 96.38 131 LYS B O 1
ATOM 3797 N N . GLN B 1 132 ? 2.291 15.773 -14.008 1 97.81 132 GLN B N 1
ATOM 3798 C CA . GLN B 1 132 ? 3.549 15.148 -14.406 1 97.81 132 GLN B CA 1
ATOM 3799 C C . GLN B 1 132 ? 3.35 13.672 -14.734 1 97.81 132 GLN B C 1
ATOM 3801 O O . GLN B 1 132 ? 4.145 13.086 -15.469 1 97.81 132 GLN B O 1
ATOM 3806 N N . MET B 1 133 ? 2.268 13.078 -14.219 1 97.94 133 MET B N 1
ATOM 3807 C CA . MET B 1 133 ? 2.059 11.648 -14.406 1 97.94 133 MET B CA 1
ATOM 3808 C C . MET B 1 133 ? 0.741 11.383 -15.125 1 97.94 133 MET B C 1
ATOM 3810 O O . MET B 1 133 ? 0.148 10.312 -14.961 1 97.94 133 MET B O 1
ATOM 3814 N N . GLY B 1 134 ? 0.238 12.383 -15.773 1 96.19 134 GLY B N 1
ATOM 3815 C CA . GLY B 1 134 ? -0.958 12.25 -16.594 1 96.19 134 GLY B CA 1
ATOM 3816 C C . GLY B 1 134 ? -2.219 12.039 -15.773 1 96.19 134 GLY B C 1
ATOM 3817 O O . GLY B 1 134 ? -3.188 11.453 -16.266 1 96.19 134 GLY B O 1
ATOM 3818 N N . ALA B 1 135 ? -2.191 12.453 -14.547 1 95 135 ALA B N 1
ATOM 3819 C CA . ALA B 1 135 ? -3.279 12.102 -13.641 1 95 135 ALA B CA 1
ATOM 3820 C C . ALA B 1 135 ? -4.137 13.32 -13.312 1 95 135 ALA B C 1
ATOM 3822 O O . ALA B 1 135 ? -5.125 13.211 -12.586 1 95 135 ALA B O 1
ATOM 3823 N N . TRP B 1 136 ? -3.725 14.5 -13.797 1 94.06 136 TRP B N 1
ATOM 3824 C CA . TRP B 1 136 ? -4.535 15.688 -13.539 1 94.06 136 TRP B CA 1
ATOM 3825 C C . TRP B 1 136 ? -5.801 15.68 -14.383 1 94.06 136 TRP B C 1
ATOM 3827 O O . TRP B 1 136 ? -5.758 15.359 -15.578 1 94.06 136 TRP B O 1
ATOM 3837 N N . ARG B 1 137 ? -6.934 16 -13.727 1 90 137 ARG B N 1
ATOM 3838 C CA . ARG B 1 137 ? -8.227 16.078 -14.406 1 90 137 ARG B CA 1
ATOM 3839 C C . ARG B 1 137 ? -8.578 17.516 -14.773 1 90 137 ARG B C 1
ATOM 3841 O O . ARG B 1 137 ? -9.062 18.266 -13.93 1 90 137 ARG B O 1
ATOM 3848 N N . GLU B 1 138 ? -8.492 17.766 -15.977 1 88.88 138 GLU B N 1
ATOM 3849 C CA . GLU B 1 138 ? -8.766 19.125 -16.438 1 88.88 138 GLU B CA 1
ATOM 3850 C C . GLU B 1 138 ? -10.266 19.422 -16.438 1 88.88 138 GLU B C 1
ATOM 3852 O O . GLU B 1 138 ? -10.68 20.578 -16.438 1 88.88 138 GLU B O 1
ATOM 3857 N N . ASP B 1 139 ? -11.047 18.406 -16.406 1 88.69 139 ASP B N 1
ATOM 3858 C CA . ASP B 1 139 ? -12.5 18.531 -16.516 1 88.69 139 ASP B CA 1
ATOM 3859 C C . ASP B 1 139 ? -13.141 18.766 -15.156 1 88.69 139 ASP B C 1
ATOM 3861 O O . ASP B 1 139 ? -14.367 18.891 -15.047 1 88.69 139 ASP B O 1
ATOM 3865 N N . VAL B 1 140 ? -12.352 18.781 -14.125 1 90.06 140 VAL B N 1
ATOM 3866 C CA . VAL B 1 140 ? -12.867 18.922 -12.766 1 90.06 140 VAL B CA 1
ATOM 3867 C C . VAL B 1 140 ? -12.305 20.203 -12.141 1 90.06 140 VAL B C 1
ATOM 3869 O O . VAL B 1 140 ? -11.094 20.312 -11.93 1 90.06 140 VAL B O 1
ATOM 3872 N N . ASN B 1 141 ? -13.109 21.203 -11.891 1 88.56 141 ASN B N 1
ATOM 3873 C CA . ASN B 1 141 ? -12.633 22.406 -11.234 1 88.56 141 ASN B CA 1
ATOM 3874 C C . ASN B 1 141 ? -12.508 22.234 -9.727 1 88.56 141 ASN B C 1
ATOM 3876 O O . ASN B 1 141 ? -12.688 21.125 -9.219 1 88.56 141 ASN B O 1
ATOM 3880 N N . HIS B 1 142 ? -12.203 23.25 -9.008 1 84.81 142 HIS B N 1
ATOM 3881 C CA . HIS B 1 142 ? -11.914 23.172 -7.582 1 84.81 142 HIS B CA 1
ATOM 3882 C C . HIS B 1 142 ? -13.102 22.594 -6.812 1 84.81 142 HIS B C 1
ATOM 3884 O O . HIS B 1 142 ? -12.938 21.656 -6.027 1 84.81 142 HIS B O 1
ATOM 3890 N N . ASP B 1 143 ? -14.25 23.094 -7.023 1 86.62 143 ASP B N 1
ATOM 3891 C CA . ASP B 1 143 ? -15.445 22.625 -6.332 1 86.62 143 ASP B CA 1
ATOM 3892 C C . ASP B 1 143 ? -15.789 21.188 -6.742 1 86.62 143 ASP B C 1
ATOM 3894 O O . ASP B 1 143 ? -16.203 20.375 -5.906 1 86.62 143 ASP B O 1
ATOM 3898 N N . GLU B 1 144 ? -15.555 20.906 -7.973 1 91.38 144 GLU B N 1
ATOM 3899 C CA . GLU B 1 144 ? -15.875 19.578 -8.5 1 91.38 144 GLU B CA 1
ATOM 3900 C C . GLU B 1 144 ? -14.93 18.516 -7.941 1 91.38 144 GLU B C 1
ATOM 3902 O O . GLU B 1 144 ? -15.273 17.328 -7.906 1 91.38 144 GLU B O 1
ATOM 3907 N N . ARG B 1 145 ? -13.789 18.969 -7.523 1 92.38 145 ARG B N 1
ATOM 3908 C CA . ARG B 1 145 ? -12.883 18.016 -6.883 1 92.38 145 ARG B CA 1
ATOM 3909 C C . ARG B 1 145 ? -13.484 17.484 -5.586 1 92.38 145 ARG B C 1
ATOM 3911 O O . ARG B 1 145 ? -13.289 16.312 -5.246 1 92.38 145 ARG B O 1
ATOM 3918 N N . TYR B 1 146 ? -14.219 18.344 -4.891 1 92.62 146 TYR B N 1
ATOM 3919 C CA . TYR B 1 146 ? -14.898 17.891 -3.686 1 92.62 146 TYR B CA 1
ATOM 3920 C C . TYR B 1 146 ? -16.078 16.984 -4.035 1 92.62 146 TYR B C 1
ATOM 3922 O O . TYR B 1 146 ? -16.391 16.047 -3.295 1 92.62 146 TYR B O 1
ATOM 3930 N N . ASP B 1 147 ? -16.766 17.297 -5.184 1 95.5 147 ASP B N 1
ATOM 3931 C CA . ASP B 1 147 ? -17.844 16.422 -5.641 1 95.5 147 ASP B CA 1
ATOM 3932 C C . ASP B 1 147 ? -17.312 15.023 -5.973 1 95.5 147 ASP B C 1
ATOM 3934 O O . ASP B 1 147 ? -17.922 14.016 -5.621 1 95.5 147 ASP B O 1
ATOM 3938 N N . LEU B 1 148 ? -16.219 15.062 -6.605 1 96.81 148 LEU B N 1
ATOM 3939 C CA . LEU B 1 148 ? -15.562 13.797 -6.93 1 96.81 148 LEU B CA 1
ATOM 3940 C C . LEU B 1 148 ? -15.18 13.047 -5.66 1 96.81 148 LEU B C 1
ATOM 3942 O O . LEU B 1 148 ? -15.461 11.852 -5.531 1 96.81 148 LEU B O 1
ATOM 3946 N N . ALA B 1 149 ? -14.578 13.75 -4.715 1 97.44 149 ALA B N 1
ATOM 3947 C CA . ALA B 1 149 ? -14.18 13.141 -3.449 1 97.44 149 ALA B CA 1
ATOM 3948 C C . ALA B 1 149 ? -15.391 12.609 -2.693 1 97.44 149 ALA B C 1
ATOM 3950 O O . ALA B 1 149 ? -15.305 11.57 -2.023 1 97.44 149 ALA B O 1
ATOM 3951 N N . ASP B 1 150 ? -16.469 13.305 -2.771 1 97.69 150 ASP B N 1
ATOM 3952 C CA . ASP B 1 150 ? -17.703 12.883 -2.125 1 97.69 150 ASP B CA 1
ATOM 3953 C C . ASP B 1 150 ? -18.172 11.531 -2.658 1 97.69 150 ASP B C 1
ATOM 3955 O O . ASP B 1 150 ? -18.453 10.609 -1.882 1 97.69 150 ASP B O 1
ATOM 3959 N N . GLU B 1 151 ? -18.25 11.375 -4.02 1 98.31 151 GLU B N 1
ATOM 3960 C CA . GLU B 1 151 ? -18.609 10.086 -4.609 1 98.31 151 GLU B CA 1
ATOM 3961 C C . GLU B 1 151 ? -17.594 9.008 -4.227 1 98.31 151 GLU B C 1
ATOM 3963 O O . GLU B 1 151 ? -17.984 7.875 -3.91 1 98.31 151 GLU B O 1
ATOM 3968 N N . TRP B 1 152 ? -16.375 9.445 -4.262 1 98.62 152 TRP B N 1
ATOM 3969 C CA . TRP B 1 152 ? -15.266 8.547 -4.004 1 98.62 152 TRP B CA 1
ATOM 3970 C C . TRP B 1 152 ? -15.375 7.914 -2.619 1 98.62 152 TRP B C 1
ATOM 3972 O O . TRP B 1 152 ? -15.359 6.691 -2.484 1 98.62 152 TRP B O 1
ATOM 3982 N N . ILE B 1 153 ? -15.586 8.68 -1.603 1 98.81 153 ILE B N 1
ATOM 3983 C CA . ILE B 1 153 ? -15.648 8.188 -0.23 1 98.81 153 ILE B CA 1
ATOM 3984 C C . ILE B 1 153 ? -16.984 7.488 0.011 1 98.81 153 ILE B C 1
ATOM 3986 O O . ILE B 1 153 ? -17.062 6.52 0.771 1 98.81 153 ILE B O 1
ATOM 3990 N N . THR B 1 154 ? -18.031 7.879 -0.652 1 98.75 154 THR B N 1
ATOM 3991 C CA . THR B 1 154 ? -19.312 7.188 -0.552 1 98.75 154 THR B CA 1
ATOM 3992 C C . THR B 1 154 ? -19.188 5.742 -1.017 1 98.75 154 THR B C 1
ATOM 3994 O O . THR B 1 154 ? -19.656 4.824 -0.345 1 98.75 154 THR B O 1
ATOM 3997 N N . VAL B 1 155 ? -18.516 5.551 -2.127 1 98.88 155 VAL B N 1
ATOM 3998 C CA . VAL B 1 155 ? -18.281 4.211 -2.652 1 98.88 155 VAL B CA 1
ATOM 3999 C C . VAL B 1 155 ? -17.5 3.387 -1.636 1 98.88 155 VAL B C 1
ATOM 4001 O O . VAL B 1 155 ? -17.859 2.248 -1.332 1 98.88 155 VAL B O 1
ATOM 4004 N N . ILE B 1 156 ? -16.469 3.945 -1.072 1 98.94 156 ILE B N 1
ATOM 4005 C CA . ILE B 1 156 ? -15.602 3.246 -0.13 1 98.94 156 ILE B CA 1
ATOM 4006 C C . ILE B 1 156 ? -16.406 2.836 1.103 1 98.94 156 ILE B C 1
ATOM 4008 O O . ILE B 1 156 ? -16.344 1.68 1.528 1 98.94 156 ILE B O 1
ATOM 4012 N N . LYS B 1 157 ? -17.156 3.75 1.682 1 98.75 157 LYS B N 1
ATOM 4013 C CA . LYS B 1 157 ? -17.953 3.461 2.871 1 98.75 157 LYS B CA 1
ATOM 4014 C C . LYS B 1 157 ? -18.984 2.363 2.596 1 98.75 157 LYS B C 1
ATOM 4016 O O . LYS B 1 157 ? -19.203 1.49 3.438 1 98.75 157 LYS B O 1
ATOM 4021 N N . LYS B 1 158 ? -19.594 2.393 1.4 1 98.75 158 LYS B N 1
ATOM 4022 C CA . LYS B 1 158 ? -20.531 1.343 1.035 1 98.75 158 LYS B CA 1
ATOM 4023 C C . LYS B 1 158 ? -19.844 -0.015 0.949 1 98.75 158 LYS B C 1
ATOM 4025 O O . LYS B 1 158 ? -20.359 -1.013 1.457 1 98.75 158 LYS B O 1
ATOM 4030 N N . LEU B 1 159 ? -18.703 -0.044 0.36 1 98.81 159 LEU B N 1
ATOM 4031 C CA . LEU B 1 159 ? -17.969 -1.295 0.203 1 98.81 159 LEU B CA 1
ATOM 4032 C C . LEU B 1 159 ? -17.531 -1.846 1.559 1 98.81 159 LEU B C 1
ATOM 4034 O O . LEU B 1 159 ? -17.438 -3.062 1.736 1 98.81 159 LEU B O 1
ATOM 4038 N N . TRP B 1 160 ? -17.281 -0.969 2.555 1 98.75 160 TRP B N 1
ATOM 4039 C CA . TRP B 1 160 ? -16.859 -1.395 3.887 1 98.75 160 TRP B CA 1
ATOM 4040 C C . TRP B 1 160 ? -18.031 -1.987 4.66 1 98.75 160 TRP B C 1
ATOM 4042 O O . TRP B 1 160 ? -17.844 -2.711 5.641 1 98.75 160 TRP B O 1
ATOM 4052 N N . SER B 1 161 ? -19.266 -1.701 4.262 1 97.94 161 SER B N 1
ATOM 4053 C CA . SER B 1 161 ? -20.391 -2.076 5.098 1 97.94 161 SER B CA 1
ATOM 4054 C C . SER B 1 161 ? -21.297 -3.078 4.387 1 97.94 161 SER B C 1
ATOM 4056 O O . SER B 1 161 ? -22.047 -3.818 5.035 1 97.94 161 SER B O 1
ATOM 4058 N N . GLU B 1 162 ? -21.234 -3.072 3.004 1 97.88 162 GLU B N 1
ATOM 4059 C CA . GLU B 1 162 ? -22.109 -3.922 2.205 1 97.88 162 GLU B CA 1
ATOM 4060 C C . GLU B 1 162 ? -21.312 -4.977 1.443 1 97.88 162 GLU B C 1
ATOM 4062 O O . GLU B 1 162 ? -20.156 -4.754 1.092 1 97.88 162 GLU B O 1
ATOM 4067 N N . ASP B 1 163 ? -21.906 -6.09 1.16 1 95.25 163 ASP B N 1
ATOM 4068 C CA . ASP B 1 163 ? -21.219 -7.184 0.483 1 95.25 163 ASP B CA 1
ATOM 4069 C C . ASP B 1 163 ? -21.047 -6.891 -1.006 1 95.25 163 ASP B C 1
ATOM 4071 O O . ASP B 1 163 ? -20.031 -7.25 -1.604 1 95.25 163 ASP B O 1
ATOM 4075 N N . HIS B 1 164 ? -22.125 -6.348 -1.635 1 95.69 164 HIS B N 1
ATOM 4076 C CA . HIS B 1 164 ? -22.125 -5.898 -3.021 1 95.69 164 HIS B CA 1
ATOM 4077 C C . HIS B 1 164 ? -22.766 -4.516 -3.148 1 95.69 164 HIS B C 1
ATOM 4079 O O . HIS B 1 164 ? -23.734 -4.211 -2.457 1 95.69 164 HIS B O 1
ATOM 4085 N N . ILE B 1 165 ? -22.172 -3.797 -4.023 1 98.38 165 ILE B N 1
ATOM 4086 C CA . ILE B 1 165 ? -22.797 -2.486 -4.195 1 98.38 165 ILE B CA 1
ATOM 4087 C C . ILE B 1 165 ? -22.969 -2.186 -5.684 1 98.38 165 ILE B C 1
ATOM 4089 O O . ILE B 1 165 ? -22.219 -2.707 -6.516 1 98.38 165 ILE B O 1
ATOM 4093 N N . ASP B 1 166 ? -23.969 -1.426 -6.031 1 98.69 166 ASP B N 1
ATOM 4094 C CA . ASP B 1 166 ? -24.094 -0.661 -7.27 1 98.69 166 ASP B CA 1
ATOM 4095 C C . ASP B 1 166 ? -23.984 0.838 -7 1 98.69 166 ASP B C 1
ATOM 4097 O O . ASP B 1 166 ? -24.469 1.327 -5.977 1 98.69 166 ASP B O 1
ATOM 4101 N N . PHE B 1 167 ? -23.344 1.483 -7.773 1 98.69 167 PHE B N 1
ATOM 4102 C CA . PHE B 1 167 ? -23.203 2.932 -7.688 1 98.69 167 PHE B CA 1
ATOM 4103 C C . PHE B 1 167 ? -23.109 3.549 -9.078 1 98.69 167 PHE B C 1
ATOM 4105 O O . PHE B 1 167 ? -22.297 3.115 -9.898 1 98.69 167 PHE B O 1
ATOM 4112 N N . ASP B 1 168 ? -23.906 4.457 -9.375 1 98.38 168 ASP B N 1
ATOM 4113 C CA . ASP B 1 168 ? -23.938 5.148 -10.664 1 98.38 168 ASP B CA 1
ATOM 4114 C C . ASP B 1 168 ? -23.828 6.66 -10.477 1 98.38 168 ASP B C 1
ATOM 4116 O O . ASP B 1 168 ? -24.828 7.367 -10.547 1 98.38 168 ASP B O 1
ATOM 4120 N N . GLY B 1 169 ? -22.562 7.109 -10.25 1 97.94 169 GLY B N 1
ATOM 4121 C CA . GLY B 1 169 ? -22.312 8.531 -10.055 1 97.94 169 GLY B CA 1
ATOM 4122 C C . GLY B 1 169 ? -21.781 9.219 -11.305 1 97.94 169 GLY B C 1
ATOM 4123 O O . GLY B 1 169 ? -21.688 8.602 -12.367 1 97.94 169 GLY B O 1
ATOM 4124 N N . LYS B 1 170 ? -21.516 10.547 -11.188 1 96.69 170 LYS B N 1
ATOM 4125 C CA . LYS B 1 170 ? -20.922 11.328 -12.273 1 96.69 170 LYS B CA 1
ATOM 4126 C C . LYS B 1 170 ? -19.5 10.891 -12.562 1 96.69 170 LYS B C 1
ATOM 4128 O O . LYS B 1 170 ? -19.062 10.867 -13.719 1 96.69 170 LYS B O 1
ATOM 4133 N N . TYR B 1 171 ? -18.797 10.492 -11.492 1 96.62 171 TYR B N 1
ATOM 4134 C CA . TYR B 1 171 ? -17.359 10.266 -11.633 1 96.62 171 TYR B CA 1
ATOM 4135 C C . TYR B 1 171 ? -17.047 8.781 -11.5 1 96.62 171 TYR B C 1
ATOM 4137 O O . TYR B 1 171 ? -16.031 8.312 -12.023 1 96.62 171 TYR B O 1
ATOM 4145 N N . PHE B 1 172 ? -17.875 8.023 -10.781 1 97.5 172 PHE B N 1
ATOM 4146 C CA . PHE B 1 172 ? -17.594 6.613 -10.523 1 97.5 172 PHE B CA 1
ATOM 4147 C C . PHE B 1 172 ? -18.844 5.758 -10.781 1 97.5 172 PHE B C 1
ATOM 4149 O O . PHE B 1 172 ? -19.953 6.18 -10.492 1 97.5 172 PHE B O 1
ATOM 4156 N N . LYS B 1 173 ? -18.578 4.57 -11.328 1 97.81 173 LYS B N 1
ATOM 4157 C CA . LYS B 1 173 ? -19.609 3.562 -11.547 1 97.81 173 LYS B CA 1
ATOM 4158 C C . LYS B 1 173 ? -19.172 2.201 -11.016 1 97.81 173 LYS B C 1
ATOM 4160 O O . LYS B 1 173 ? -18.062 1.743 -11.297 1 97.81 173 LYS B O 1
ATOM 4165 N N . MET B 1 174 ? -19.922 1.665 -10.164 1 98.56 174 MET B N 1
ATOM 4166 C CA . MET B 1 174 ? -19.734 0.316 -9.633 1 98.56 174 MET B CA 1
ATOM 4167 C C . MET B 1 174 ? -20.891 -0.591 -10.062 1 98.56 174 MET B C 1
ATOM 4169 O O . MET B 1 174 ? -22.047 -0.182 -10.031 1 98.56 174 MET B O 1
ATOM 4173 N N . GLU B 1 175 ? -20.547 -1.797 -10.508 1 98.44 175 GLU B N 1
ATOM 4174 C CA . GLU B 1 175 ? -21.547 -2.785 -10.906 1 98.44 175 GLU B CA 1
ATOM 4175 C C . GLU B 1 175 ? -21.344 -4.102 -10.164 1 98.44 175 GLU B C 1
ATOM 4177 O O . GLU B 1 175 ? -20.406 -4.84 -10.438 1 98.44 175 GLU B O 1
ATOM 4182 N N . ASP B 1 176 ? -22.203 -4.398 -9.32 1 98.19 176 ASP B N 1
ATOM 4183 C CA . ASP B 1 176 ? -22.094 -5.594 -8.484 1 98.19 176 ASP B CA 1
ATOM 4184 C C . ASP B 1 176 ? -20.703 -5.73 -7.895 1 98.19 176 ASP B C 1
ATOM 4186 O O . ASP B 1 176 ? -20.062 -6.781 -8.023 1 98.19 176 ASP B O 1
ATOM 4190 N N . CYS B 1 177 ? -20.266 -4.613 -7.398 1 98.5 177 CYS B N 1
ATOM 4191 C CA . CYS B 1 177 ? -18.891 -4.578 -6.902 1 98.5 177 CYS B CA 1
ATOM 4192 C C . CYS B 1 177 ? -18.797 -5.219 -5.523 1 98.5 177 CYS B C 1
ATOM 4194 O O . CYS B 1 177 ? -19.516 -4.836 -4.602 1 98.5 177 CYS B O 1
ATOM 4196 N N . GLU B 1 178 ? -17.938 -6.215 -5.473 1 97.69 178 GLU B N 1
ATOM 4197 C CA . GLU B 1 178 ? -17.812 -6.949 -4.215 1 97.69 178 GLU B CA 1
ATOM 4198 C C . GLU B 1 178 ? -16.562 -6.523 -3.453 1 97.69 178 GLU B C 1
ATOM 4200 O O . GLU B 1 178 ? -15.602 -6.02 -4.047 1 97.69 178 GLU B O 1
ATOM 4205 N N . HIS B 1 179 ? -16.641 -6.727 -2.148 1 97.44 179 HIS B N 1
ATOM 4206 C CA . HIS B 1 179 ? -15.523 -6.395 -1.271 1 97.44 179 HIS B CA 1
ATOM 4207 C C . HIS B 1 179 ? -15.523 -7.273 -0.024 1 97.44 179 HIS B C 1
ATOM 4209 O O . HIS B 1 179 ? -16.484 -7.258 0.75 1 97.44 179 HIS B O 1
ATOM 4215 N N . ALA B 1 180 ? -14.586 -8.039 0.119 1 98.25 180 ALA B N 1
ATOM 4216 C CA . ALA B 1 180 ? -14.32 -8.844 1.309 1 98.25 180 ALA B CA 1
ATOM 4217 C C . ALA B 1 180 ? -12.828 -9.125 1.456 1 98.25 180 ALA B C 1
ATOM 4219 O O . ALA B 1 180 ? -12.125 -9.312 0.462 1 98.25 180 ALA B O 1
ATOM 4220 N N . PRO B 1 181 ? -12.359 -9.117 2.67 1 98.31 181 PRO B N 1
ATOM 4221 C CA . PRO B 1 181 ? -13.102 -9.023 3.934 1 98.31 181 PRO B CA 1
ATOM 4222 C C . PRO B 1 181 ? -13.562 -7.605 4.246 1 98.31 181 PRO B C 1
ATOM 4224 O O . PRO B 1 181 ? -13.25 -6.672 3.502 1 98.31 181 PRO B O 1
ATOM 4227 N N . LYS B 1 182 ? -14.344 -7.441 5.238 1 98.56 182 LYS B N 1
ATOM 4228 C CA . LYS B 1 182 ? -14.688 -6.133 5.793 1 98.56 182 LYS B CA 1
ATOM 4229 C C . LYS B 1 182 ? -13.625 -5.66 6.781 1 98.56 182 LYS B C 1
ATOM 4231 O O . LYS B 1 182 ? -12.836 -6.465 7.285 1 98.56 182 LYS B O 1
ATOM 4236 N N . PRO B 1 183 ? -13.547 -4.371 7.027 1 98.38 183 PRO B N 1
ATOM 4237 C CA . PRO B 1 183 ? -12.633 -3.9 8.07 1 98.38 183 PRO B CA 1
ATOM 4238 C C . PRO B 1 183 ? -12.953 -4.488 9.445 1 98.38 183 PRO B C 1
ATOM 4240 O O . PRO B 1 183 ? -14.102 -4.844 9.711 1 98.38 183 PRO B O 1
ATOM 4243 N N . ILE B 1 184 ? -11.914 -4.57 10.281 1 97.44 184 ILE B N 1
ATOM 4244 C CA . ILE B 1 184 ? -12.016 -4.984 11.68 1 97.44 184 ILE B CA 1
ATOM 4245 C C . ILE B 1 184 ? -12.633 -3.861 12.508 1 97.44 184 ILE B C 1
ATOM 4247 O O . ILE B 1 184 ? -13.461 -4.109 13.383 1 97.44 184 ILE B O 1
ATOM 4251 N N . SER B 1 185 ? -12.266 -2.682 12.148 1 96.75 185 SER B N 1
ATOM 4252 C CA . SER B 1 185 ? -12.719 -1.495 12.875 1 96.75 185 SER B CA 1
ATOM 4253 C C . SER B 1 185 ? -14.227 -1.335 12.773 1 96.75 185 SER B C 1
ATOM 4255 O O . SER B 1 185 ? -14.82 -1.58 11.719 1 96.75 185 SER B O 1
ATOM 4257 N N . ARG B 1 186 ? -14.742 -0.951 13.852 1 94.88 186 ARG B N 1
ATOM 4258 C CA . ARG B 1 186 ? -16.172 -0.642 13.891 1 94.88 186 ARG B CA 1
ATOM 4259 C C . ARG B 1 186 ? -16.406 0.83 14.219 1 94.88 186 ARG B C 1
ATOM 4261 O O . ARG B 1 186 ? -15.797 1.368 15.141 1 94.88 186 ARG B O 1
ATOM 4268 N N . PRO B 1 187 ? -17.328 1.438 13.672 1 95.5 187 PRO B N 1
ATOM 4269 C CA . PRO B 1 187 ? -18.109 0.959 12.523 1 95.5 187 PRO B CA 1
ATOM 4270 C C . PRO B 1 187 ? -17.266 0.824 11.258 1 95.5 187 PRO B C 1
ATOM 4272 O O . PRO B 1 187 ? -17.703 0.194 10.289 1 95.5 187 PRO B O 1
ATOM 4275 N N . ARG B 1 188 ? -16.156 1.476 11.133 1 97.75 188 ARG B N 1
ATOM 4276 C CA . ARG B 1 188 ? -15.219 1.481 10.008 1 97.75 188 ARG B CA 1
ATOM 4277 C C . ARG B 1 188 ? -13.898 2.143 10.391 1 97.75 188 ARG B C 1
ATOM 4279 O O . ARG B 1 188 ? -13.781 2.727 11.477 1 97.75 188 ARG B O 1
ATOM 4286 N N . PRO B 1 189 ? -12.844 2.021 9.539 1 98.62 189 PRO B N 1
ATOM 4287 C CA . PRO B 1 189 ? -11.633 2.811 9.773 1 98.62 189 PRO B CA 1
ATOM 4288 C C . PRO B 1 189 ? -11.914 4.309 9.875 1 98.62 189 PRO B C 1
ATOM 4290 O O . PRO B 1 189 ? -12.852 4.809 9.242 1 98.62 189 PRO B O 1
ATOM 4293 N N . ASP B 1 190 ? -11.102 5.016 10.695 1 98.31 190 ASP B N 1
ATOM 4294 C CA . ASP B 1 190 ? -11.281 6.457 10.867 1 98.31 190 ASP B CA 1
ATOM 4295 C C . ASP B 1 190 ? -11.141 7.195 9.539 1 98.31 190 ASP B C 1
ATOM 4297 O O . ASP B 1 190 ? -10.297 6.836 8.711 1 98.31 190 ASP B O 1
ATOM 4301 N N . ILE B 1 191 ? -11.938 8.148 9.344 1 98.62 191 ILE B N 1
ATOM 4302 C CA . ILE B 1 191 ? -11.82 9.016 8.18 1 98.62 191 ILE B CA 1
ATOM 4303 C C . ILE B 1 191 ? -11.461 10.438 8.617 1 98.62 191 ILE B C 1
ATOM 4305 O O . ILE B 1 191 ? -12.102 10.992 9.516 1 98.62 191 ILE B O 1
ATOM 4309 N N . ILE B 1 192 ? -10.383 10.953 8.023 1 98.31 192 ILE B N 1
ATOM 4310 C CA . ILE B 1 192 ? -9.844 12.281 8.305 1 98.31 192 ILE B CA 1
ATOM 4311 C C . ILE B 1 192 ? -9.836 13.117 7.027 1 98.31 192 ILE B C 1
ATOM 4313 O O . ILE B 1 192 ? -9.656 12.586 5.93 1 98.31 192 ILE B O 1
ATOM 4317 N N . SER B 1 193 ? -10.102 14.312 7.125 1 97.56 193 SER B N 1
ATOM 4318 C CA . SER B 1 193 ? -9.953 15.266 6.023 1 97.56 193 SER B CA 1
ATOM 4319 C C . SER B 1 193 ? -9.586 16.656 6.535 1 97.56 193 SER B C 1
ATOM 4321 O O . SER B 1 193 ? -9.828 16.969 7.703 1 97.56 193 SER B O 1
ATOM 4323 N N . ALA B 1 194 ? -8.922 17.391 5.715 1 93.88 194 ALA B N 1
ATOM 4324 C CA . ALA B 1 194 ? -8.586 18.766 6.055 1 93.88 194 ALA B CA 1
ATOM 4325 C C . ALA B 1 194 ? -9.414 19.75 5.238 1 93.88 194 ALA B C 1
ATOM 4327 O O . ALA B 1 194 ? -9.789 19.469 4.098 1 93.88 194 ALA B O 1
ATOM 4328 N N . GLY B 1 195 ? -9.805 20.875 5.809 1 86.62 195 GLY B N 1
ATOM 4329 C CA . GLY B 1 195 ? -10.547 21.922 5.109 1 86.62 195 GLY B CA 1
ATOM 4330 C C . GLY B 1 195 ? -10.734 23.172 5.941 1 86.62 195 GLY B C 1
ATOM 4331 O O . GLY B 1 195 ? -10.852 23.094 7.164 1 86.62 195 GLY B O 1
ATOM 4332 N N . GLN B 1 196 ? -10.734 24.281 5.215 1 83.25 196 GLN B N 1
ATOM 4333 C CA . GLN B 1 196 ? -11.008 25.531 5.902 1 83.25 196 GLN B CA 1
ATOM 4334 C C . GLN B 1 196 ? -12.062 26.359 5.164 1 83.25 196 GLN B C 1
ATOM 4336 O O . GLN B 1 196 ? -12.656 27.281 5.73 1 83.25 196 GLN B O 1
ATOM 4341 N N . SER B 1 197 ? -12.305 25.984 3.898 1 86.69 197 SER B N 1
ATOM 4342 C CA . SER B 1 197 ? -13.406 26.594 3.168 1 86.69 197 SER B CA 1
ATOM 4343 C C . SER B 1 197 ? -14.742 25.969 3.543 1 86.69 197 SER B C 1
ATOM 4345 O O . SER B 1 197 ? -14.773 24.844 4.074 1 86.69 197 SER B O 1
ATOM 4347 N N . ASP B 1 198 ? -15.781 26.609 3.229 1 88.94 198 ASP B N 1
ATOM 4348 C CA . ASP B 1 198 ? -17.094 26.031 3.516 1 88.94 198 ASP B CA 1
ATOM 4349 C C . ASP B 1 198 ? -17.281 24.703 2.793 1 88.94 198 ASP B C 1
ATOM 4351 O O . ASP B 1 198 ? -17.844 23.766 3.354 1 88.94 198 ASP B O 1
ATOM 4355 N N . ARG B 1 199 ? -16.859 24.672 1.615 1 91.12 199 ARG B N 1
ATOM 4356 C CA . ARG B 1 199 ? -16.984 23.422 0.861 1 91.12 199 ARG B CA 1
ATOM 4357 C C . ARG B 1 199 ? -16.172 22.312 1.513 1 91.12 199 ARG B C 1
ATOM 4359 O O . ARG B 1 199 ? -16.641 21.172 1.62 1 91.12 199 ARG B O 1
ATOM 4366 N N . GLY B 1 200 ? -14.945 22.656 1.88 1 92.56 200 GLY B N 1
ATOM 4367 C CA . GLY B 1 200 ? -14.094 21.688 2.559 1 92.56 200 GLY B CA 1
ATOM 4368 C C . GLY B 1 200 ? -14.656 21.234 3.893 1 92.56 200 GLY B C 1
ATOM 4369 O O . GLY B 1 200 ? -14.625 20.047 4.215 1 92.56 200 GLY B O 1
ATOM 4370 N N . LEU B 1 201 ? -15.188 22.188 4.637 1 94.12 201 LEU B N 1
ATOM 4371 C CA . LEU B 1 201 ? -15.758 21.875 5.941 1 94.12 201 LEU B CA 1
ATOM 4372 C C . LEU B 1 201 ? -17.031 21.031 5.789 1 94.12 201 LEU B C 1
ATOM 4374 O O . LEU B 1 201 ? -17.266 20.125 6.586 1 94.12 201 LEU B O 1
ATOM 4378 N N . ASN B 1 202 ? -17.844 21.328 4.793 1 94.69 202 ASN B N 1
ATOM 4379 C CA . ASN B 1 202 ? -19.031 20.516 4.523 1 94.69 202 ASN B CA 1
ATOM 4380 C C . ASN B 1 202 ? -18.672 19.078 4.188 1 94.69 202 ASN B C 1
ATOM 4382 O O . ASN B 1 202 ? -19.297 18.141 4.68 1 94.69 202 ASN B O 1
ATOM 4386 N N . PHE B 1 203 ? -17.672 18.938 3.387 1 96.19 203 PHE B N 1
ATOM 4387 C CA . PHE B 1 203 ? -17.188 17.609 3.055 1 96.19 203 PHE B CA 1
ATOM 4388 C C . PHE B 1 203 ? -16.734 16.859 4.309 1 96.19 203 PHE B C 1
ATOM 4390 O O . PHE B 1 203 ? -17.125 15.727 4.543 1 96.19 203 PHE B O 1
ATOM 4397 N N . ALA B 1 204 ? -15.859 17.5 5.062 1 96.38 204 ALA B N 1
ATOM 4398 C CA . ALA B 1 204 ? -15.312 16.875 6.266 1 96.38 204 ALA B CA 1
ATOM 4399 C C . ALA B 1 204 ? -16.422 16.5 7.238 1 96.38 204 ALA B C 1
ATOM 4401 O O . ALA B 1 204 ? -16.438 15.375 7.75 1 96.38 204 ALA B O 1
ATOM 4402 N N . THR B 1 205 ? -17.391 17.344 7.492 1 95.56 205 THR B N 1
ATOM 4403 C CA . THR B 1 205 ? -18.438 17.109 8.477 1 95.56 205 THR B CA 1
ATOM 4404 C C . THR B 1 205 ? -19.391 16.016 8 1 95.56 205 THR B C 1
ATOM 4406 O O . THR B 1 205 ? -19.984 15.289 8.812 1 95.56 205 THR B O 1
ATOM 4409 N N . LYS B 1 206 ? -19.484 15.906 6.742 1 95.69 206 LYS B N 1
ATOM 4410 C CA . LYS B 1 206 ? -20.359 14.891 6.168 1 95.69 206 LYS B CA 1
ATOM 4411 C C . LYS B 1 206 ? -19.734 13.508 6.238 1 95.69 206 LYS B C 1
ATOM 4413 O O . LYS B 1 206 ? -20.422 12.508 6.43 1 95.69 206 LYS B O 1
ATOM 4418 N N . HIS B 1 207 ? -18.406 13.445 6.141 1 96.62 207 HIS B N 1
ATOM 4419 C CA . HIS B 1 207 ? -17.828 12.133 5.867 1 96.62 207 HIS B CA 1
ATOM 4420 C C . HIS B 1 207 ? -16.812 11.742 6.93 1 96.62 207 HIS B C 1
ATOM 4422 O O . HIS B 1 207 ? -16.562 10.562 7.164 1 96.62 207 HIS B O 1
ATOM 4428 N N . ALA B 1 208 ? -16.156 12.688 7.559 1 97.12 208 ALA B N 1
ATOM 4429 C CA . ALA B 1 208 ? -14.953 12.398 8.344 1 97.12 208 ALA B CA 1
ATOM 4430 C C . ALA B 1 208 ? -15.281 12.32 9.836 1 97.12 208 ALA B C 1
ATOM 4432 O O . ALA B 1 208 ? -16.328 12.797 10.266 1 97.12 208 ALA B O 1
ATOM 4433 N N . ASP B 1 209 ? -14.445 11.664 10.547 1 97.12 209 ASP B N 1
ATOM 4434 C CA . ASP B 1 209 ? -14.508 11.625 12.008 1 97.12 209 ASP B CA 1
ATOM 4435 C C . ASP B 1 209 ? -13.781 12.82 12.617 1 97.12 209 ASP B C 1
ATOM 4437 O O . ASP B 1 209 ? -14.109 13.25 13.727 1 97.12 209 ASP B O 1
ATOM 4441 N N . ALA B 1 210 ? -12.805 13.328 11.891 1 97.5 210 ALA B N 1
ATOM 4442 C CA . ALA B 1 210 ? -12.047 14.492 12.328 1 97.5 210 ALA B CA 1
ATOM 4443 C C . ALA B 1 210 ? -11.68 15.391 11.148 1 97.5 210 ALA B C 1
ATOM 4445 O O . ALA B 1 210 ? -11.383 14.891 10.055 1 97.5 210 ALA B O 1
ATOM 4446 N N . CYS B 1 211 ? -11.711 16.641 11.383 1 97.06 211 CYS B N 1
ATOM 4447 C CA . CYS B 1 211 ? -11.305 17.641 10.406 1 97.06 211 CYS B CA 1
ATOM 4448 C C . CYS B 1 211 ? -10.086 18.406 10.891 1 97.06 211 CYS B C 1
ATOM 4450 O O . CYS B 1 211 ? -10.047 18.859 12.039 1 97.06 211 CYS B O 1
ATOM 4452 N N . PHE B 1 212 ? -9.117 18.516 10.086 1 97.25 212 PHE B N 1
ATOM 4453 C CA . PHE B 1 212 ? -7.949 19.328 10.406 1 97.25 212 PHE B CA 1
ATOM 4454 C C . PHE B 1 212 ? -8.094 20.734 9.844 1 97.25 212 PHE B C 1
ATOM 4456 O O . PHE B 1 212 ? -8.312 20.922 8.641 1 97.25 212 PHE B O 1
ATOM 4463 N N . ILE B 1 213 ? -7.949 21.703 10.688 1 95.69 213 ILE B N 1
ATOM 4464 C CA . ILE B 1 213 ? -8.094 23.094 10.289 1 95.69 213 ILE B CA 1
ATOM 4465 C C . ILE B 1 213 ? -6.742 23.797 10.367 1 95.69 213 ILE B C 1
ATOM 4467 O O . ILE B 1 213 ? -5.844 23.344 11.086 1 95.69 213 ILE B O 1
ATOM 4471 N N . ALA B 1 214 ? -6.68 24.766 9.586 1 89.38 214 ALA B N 1
ATOM 4472 C CA . ALA B 1 214 ? -5.531 25.672 9.648 1 89.38 214 ALA B CA 1
ATOM 4473 C C . ALA B 1 214 ? -5.906 27 10.297 1 89.38 214 ALA B C 1
ATOM 4475 O O . ALA B 1 214 ? -6.68 27.016 11.258 1 89.38 214 ALA B O 1
ATOM 4476 N N . GLY B 1 215 ? -5.457 28.078 9.891 1 89.88 215 GLY B N 1
ATOM 4477 C CA . GLY B 1 215 ? -5.68 29.422 10.406 1 89.88 215 GLY B CA 1
ATOM 4478 C C . GLY B 1 215 ? -4.398 30.203 10.609 1 89.88 215 GLY B C 1
ATOM 4479 O O . GLY B 1 215 ? -3.385 29.656 11.031 1 89.88 215 GLY B O 1
ATOM 4480 N N . ARG B 1 216 ? -4.512 31.406 10.453 1 89.19 216 ARG B N 1
ATOM 4481 C CA . ARG B 1 216 ? -3.334 32.25 10.531 1 89.19 216 ARG B CA 1
ATOM 4482 C C . ARG B 1 216 ? -3 32.594 11.977 1 89.19 216 ARG B C 1
ATOM 4484 O O . ARG B 1 216 ? -1.868 32.969 12.289 1 89.19 216 ARG B O 1
ATOM 4491 N N . ASP B 1 217 ? -4.023 32.594 12.766 1 93.5 217 ASP B N 1
ATOM 4492 C CA . ASP B 1 217 ? -3.869 32.906 14.195 1 93.5 217 ASP B CA 1
ATOM 4493 C C . ASP B 1 217 ? -4.922 32.156 15.016 1 93.5 217 ASP B C 1
ATOM 4495 O O . ASP B 1 217 ? -5.762 31.438 14.469 1 93.5 217 ASP B O 1
ATOM 4499 N N . MET B 1 218 ? -4.832 32.312 16.312 1 96.12 218 MET B N 1
ATOM 4500 C CA . MET B 1 218 ? -5.699 31.562 17.219 1 96.12 218 MET B CA 1
ATOM 4501 C C . MET B 1 218 ? -7.16 31.938 17 1 96.12 218 MET B C 1
ATOM 4503 O O . MET B 1 218 ? -8.047 31.078 17.094 1 96.12 218 MET B O 1
ATOM 4507 N N . ASP B 1 219 ? -7.422 33.188 16.688 1 97.12 219 ASP B N 1
ATOM 4508 C CA . ASP B 1 219 ? -8.797 33.656 16.5 1 97.12 219 ASP B CA 1
ATOM 4509 C C . ASP B 1 219 ? -9.414 33 15.25 1 97.12 219 ASP B C 1
ATOM 4511 O O . ASP B 1 219 ? -10.57 32.594 15.273 1 97.12 219 ASP B O 1
ATOM 4515 N N . GLN B 1 220 ? -8.641 33.031 14.234 1 96.75 220 GLN B N 1
ATOM 4516 C CA . GLN B 1 220 ? -9.141 32.406 13.016 1 96.75 220 GLN B CA 1
ATOM 4517 C C . GLN B 1 220 ? -9.312 30.891 13.195 1 96.75 220 GLN B C 1
ATOM 4519 O O . GLN B 1 220 ? -10.273 30.312 12.688 1 96.75 220 GLN B O 1
ATOM 4524 N N . ARG B 1 221 ? -8.398 30.234 13.883 1 96.88 221 ARG B N 1
ATOM 4525 C CA . ARG B 1 221 ? -8.531 28.812 14.172 1 96.88 221 ARG B CA 1
ATOM 4526 C C . ARG B 1 221 ? -9.797 28.531 14.977 1 96.88 221 ARG B C 1
ATOM 4528 O O . ARG B 1 221 ? -10.508 27.562 14.711 1 96.88 221 ARG B O 1
ATOM 4535 N N . LEU B 1 222 ? -10.023 29.406 15.969 1 97.88 222 LEU B N 1
ATOM 4536 C CA . LEU B 1 222 ? -11.25 29.281 16.75 1 97.88 222 LEU B CA 1
ATOM 4537 C C . LEU B 1 222 ? -12.477 29.422 15.859 1 97.88 222 LEU B C 1
ATOM 4539 O O . LEU B 1 222 ? -13.438 28.656 16 1 97.88 222 LEU B O 1
ATOM 4543 N N . SER B 1 223 ? -12.414 30.422 15 1 97.44 223 SER B N 1
ATOM 4544 C CA . SER B 1 223 ? -13.539 30.641 14.102 1 97.44 223 SER B CA 1
ATOM 4545 C C . SER B 1 223 ? -13.805 29.406 13.234 1 97.44 223 SER B C 1
ATOM 4547 O O . SER B 1 223 ? -14.953 29.031 13.016 1 97.44 223 SER B O 1
ATOM 4549 N N . TYR B 1 224 ? -12.742 28.781 12.688 1 96.94 224 TYR B N 1
ATOM 4550 C CA . TYR B 1 224 ? -12.891 27.578 11.867 1 96.94 224 TYR B CA 1
ATOM 4551 C C . TYR B 1 224 ? -13.414 26.422 12.703 1 96.94 224 TYR B C 1
ATOM 4553 O O . TYR B 1 224 ? -14.234 25.625 12.227 1 96.94 224 TYR B O 1
ATOM 4561 N N . SER B 1 225 ? -12.883 26.281 13.922 1 97.38 225 SER B N 1
ATOM 4562 C CA . SER B 1 225 ? -13.336 25.219 14.82 1 97.38 225 SER B CA 1
ATOM 4563 C C . SER B 1 225 ? -14.836 25.312 15.07 1 97.38 225 SER B C 1
ATOM 4565 O O . SER B 1 225 ? -15.562 24.328 14.93 1 97.38 225 SER B O 1
ATOM 4567 N N . ARG B 1 226 ? -15.312 26.5 15.375 1 97.5 226 ARG B N 1
ATOM 4568 C CA . ARG B 1 226 ? -16.719 26.719 15.656 1 97.5 226 ARG B CA 1
ATOM 4569 C C . ARG B 1 226 ? -17.562 26.547 14.398 1 97.5 226 ARG B C 1
ATOM 4571 O O . ARG B 1 226 ? -18.672 26 14.445 1 97.5 226 ARG B O 1
ATOM 4578 N N . ARG B 1 227 ? -17.047 27.016 13.297 1 97.19 227 ARG B N 1
ATOM 4579 C CA . ARG B 1 227 ? -17.766 26.875 12.047 1 97.19 227 ARG B CA 1
ATOM 4580 C C . ARG B 1 227 ? -17.953 25.406 11.68 1 97.19 227 ARG B C 1
ATOM 4582 O O . ARG B 1 227 ? -19.031 25.016 11.227 1 97.19 227 ARG B O 1
ATOM 4589 N N . ALA B 1 228 ? -16.906 24.609 11.828 1 96.88 228 ALA B N 1
ATOM 4590 C CA . ALA B 1 228 ? -16.984 23.172 11.562 1 96.88 228 ALA B CA 1
ATOM 4591 C C . ALA B 1 228 ? -18.078 22.516 12.414 1 96.88 228 ALA B C 1
ATOM 4593 O O . ALA B 1 228 ? -18.859 21.703 11.922 1 96.88 228 ALA B O 1
ATOM 4594 N N . ARG B 1 229 ? -18.188 22.906 13.633 1 96.62 229 ARG B N 1
ATOM 4595 C CA . ARG B 1 229 ? -19.172 22.328 14.547 1 96.62 229 ARG B CA 1
ATOM 4596 C C . ARG B 1 229 ? -20.578 22.797 14.211 1 96.62 229 ARG B C 1
ATOM 4598 O O . ARG B 1 229 ? -21.547 22.031 14.352 1 96.62 229 ARG B O 1
ATOM 4605 N N . GLU B 1 230 ? -20.672 24.016 13.805 1 97.12 230 GLU B N 1
ATOM 4606 C CA . GLU B 1 230 ? -21.953 24.531 13.359 1 97.12 230 GLU B CA 1
ATOM 4607 C C . GLU B 1 230 ? -22.484 23.734 12.164 1 97.12 230 GLU B C 1
ATOM 4609 O O . GLU B 1 230 ? -23.641 23.344 12.148 1 97.12 230 GLU B O 1
ATOM 4614 N N . ILE B 1 231 ? -21.641 23.547 11.242 1 96.31 231 ILE B N 1
ATOM 4615 C CA . ILE B 1 231 ? -22.016 22.797 10.047 1 96.31 231 ILE B CA 1
ATOM 4616 C C . ILE B 1 231 ? -22.375 21.359 10.414 1 96.31 231 ILE B C 1
ATOM 4618 O O . ILE B 1 231 ? -23.344 20.797 9.898 1 96.31 231 ILE B O 1
ATOM 4622 N N . ALA B 1 232 ? -21.562 20.766 11.281 1 95.5 232 ALA B N 1
ATOM 4623 C CA . ALA B 1 232 ? -21.844 19.406 11.742 1 95.5 232 ALA B CA 1
ATOM 4624 C C . ALA B 1 232 ? -23.219 19.312 12.398 1 95.5 232 ALA B C 1
ATOM 4626 O O . ALA B 1 232 ? -23.984 18.391 12.117 1 95.5 232 ALA B O 1
ATOM 4627 N N . ASP B 1 233 ? -23.5 20.266 13.188 1 95.12 233 ASP B N 1
ATOM 4628 C CA . ASP B 1 233 ? -24.781 20.312 13.867 1 95.12 233 ASP B CA 1
ATOM 4629 C C . ASP B 1 233 ? -25.938 20.406 12.867 1 95.12 233 ASP B C 1
ATOM 4631 O O . ASP B 1 233 ? -26.969 19.781 13.039 1 95.12 233 ASP B O 1
ATOM 4635 N N . GLU B 1 234 ? -25.719 21.203 11.914 1 94.44 234 GLU B N 1
ATOM 4636 C CA . GLU B 1 234 ? -26.719 21.375 10.867 1 94.44 234 GLU B CA 1
ATOM 4637 C C . GLU B 1 234 ? -27 20.047 10.156 1 94.44 234 GLU B C 1
ATOM 4639 O O . GLU B 1 234 ? -28.094 19.828 9.648 1 94.44 234 GLU B O 1
ATOM 4644 N N . ASN B 1 235 ? -26.062 19.203 10.164 1 90.69 235 ASN B N 1
ATOM 4645 C CA . ASN B 1 235 ? -26.188 17.922 9.477 1 90.69 235 ASN B CA 1
ATOM 4646 C C . ASN B 1 235 ? -26.422 16.781 10.469 1 90.69 235 ASN B C 1
ATOM 4648 O O . ASN B 1 235 ? -26.297 15.609 10.109 1 90.69 235 ASN B O 1
ATOM 4652 N N . GLU B 1 236 ? -26.594 17.094 11.766 1 94.31 236 GLU B N 1
ATOM 4653 C CA . GLU B 1 236 ? -26.859 16.141 12.836 1 94.31 236 GLU B CA 1
ATOM 4654 C C . GLU B 1 236 ? -25.719 15.141 12.977 1 94.31 236 GLU B C 1
ATOM 4656 O O . GLU B 1 236 ? -25.938 13.938 13.07 1 94.31 236 GLU B O 1
ATOM 4661 N N . ARG B 1 237 ? -24.578 15.688 12.867 1 94.69 237 ARG B N 1
ATOM 4662 C CA . ARG B 1 237 ? -23.344 14.922 13.023 1 94.69 237 ARG B CA 1
ATOM 4663 C C . ARG B 1 237 ? -22.422 15.57 14.047 1 94.69 237 ARG B C 1
ATOM 4665 O O . ARG B 1 237 ? -22.703 16.656 14.539 1 94.69 237 ARG B O 1
ATOM 4672 N N . THR B 1 238 ? -21.469 14.805 14.5 1 94.31 238 THR B N 1
ATOM 4673 C CA . THR B 1 238 ? -20.391 15.336 15.312 1 94.31 238 THR B CA 1
ATOM 4674 C C . THR B 1 238 ? -19.062 15.227 14.57 1 94.31 238 THR B C 1
ATOM 4676 O O . THR B 1 238 ? -18.891 14.375 13.703 1 94.31 238 THR B O 1
ATOM 4679 N N . ILE B 1 239 ? -18.188 16.109 14.828 1 96.38 239 ILE B N 1
ATOM 4680 C CA . ILE B 1 239 ? -16.875 16.109 14.203 1 96.38 239 ILE B CA 1
ATOM 4681 C C . ILE B 1 239 ? -15.82 16.516 15.227 1 96.38 239 ILE B C 1
ATOM 4683 O O . ILE B 1 239 ? -16.062 17.391 16.062 1 96.38 239 ILE B O 1
ATOM 4687 N N . LYS B 1 240 ? -14.75 15.805 15.211 1 97.44 240 LYS B N 1
ATOM 4688 C CA . LYS B 1 240 ? -13.586 16.281 15.953 1 97.44 240 LYS B CA 1
ATOM 4689 C C . LYS B 1 240 ? -12.789 17.297 15.125 1 97.44 240 LYS B C 1
ATOM 4691 O O . LYS B 1 240 ? -12.68 17.156 13.906 1 97.44 240 LYS B O 1
ATOM 4696 N N . VAL B 1 241 ? -12.305 18.281 15.766 1 97.81 241 VAL B N 1
ATOM 4697 C CA . VAL B 1 241 ? -11.508 19.312 15.094 1 97.81 241 VAL B CA 1
ATOM 4698 C C . VAL B 1 241 ? -10.07 19.266 15.609 1 97.81 241 VAL B C 1
ATOM 4700 O O . VAL B 1 241 ? -9.836 19.266 16.828 1 97.81 241 VAL B O 1
ATOM 4703 N N . CYS B 1 242 ? -9.141 19.188 14.695 1 98.06 242 CYS B N 1
ATOM 4704 C CA . CYS B 1 242 ? -7.727 19.031 15.023 1 98.06 242 CYS B CA 1
ATOM 4705 C C . CYS B 1 242 ? -6.895 20.125 14.359 1 98.06 242 CYS B C 1
ATOM 4707 O O . CYS B 1 242 ? -7.352 20.766 13.406 1 98.06 242 CYS B O 1
ATOM 4709 N N . SER B 1 243 ? -5.703 20.359 14.867 1 97.62 243 SER B N 1
ATOM 4710 C CA . SER B 1 243 ? -4.746 21.297 14.297 1 97.62 243 SER B CA 1
ATOM 4711 C C . SER B 1 243 ? -3.324 20.75 14.367 1 97.62 243 SER B C 1
ATOM 4713 O O . SER B 1 243 ? -3.021 19.906 15.211 1 97.62 243 SER B O 1
ATOM 4715 N N . MET B 1 244 ? -2.533 21.188 13.461 1 97.94 244 MET B N 1
ATOM 4716 C CA . MET B 1 244 ? -1.104 20.891 13.523 1 97.94 244 MET B CA 1
ATOM 4717 C C . MET B 1 244 ? -0.395 21.812 14.508 1 97.94 244 MET B C 1
ATOM 4719 O O . MET B 1 244 ? -0.833 22.938 14.734 1 97.94 244 MET B O 1
ATOM 4723 N N . CYS B 1 245 ? 0.642 21.344 15.008 1 98.62 245 CYS B N 1
ATOM 4724 C CA . CYS B 1 245 ? 1.468 22.125 15.914 1 98.62 245 CYS B CA 1
ATOM 4725 C C . CYS B 1 245 ? 2.934 21.734 15.805 1 98.62 245 CYS B C 1
ATOM 4727 O O . CYS B 1 245 ? 3.309 20.625 16.156 1 98.62 245 CYS B O 1
ATOM 4729 N N . THR B 1 246 ? 3.76 22.625 15.32 1 98.69 246 THR B N 1
ATOM 4730 C CA . THR B 1 246 ? 5.203 22.422 15.328 1 98.69 246 THR B CA 1
ATOM 4731 C C . THR B 1 246 ? 5.797 22.781 16.688 1 98.69 246 THR B C 1
ATOM 4733 O O . THR B 1 246 ? 5.52 23.844 17.234 1 98.69 246 THR B O 1
ATOM 4736 N N . VAL B 1 247 ? 6.555 21.891 17.219 1 98.88 247 VAL B N 1
ATOM 4737 C CA . VAL B 1 247 ? 7.168 22.109 18.516 1 98.88 247 VAL B CA 1
ATOM 4738 C C . VAL B 1 247 ? 8.672 22.312 18.359 1 98.88 247 VAL B C 1
ATOM 4740 O O . VAL B 1 247 ? 9.391 21.391 17.969 1 98.88 247 VAL B O 1
ATOM 4743 N N . ILE B 1 248 ? 9.141 23.484 18.625 1 98.75 248 ILE B N 1
ATOM 4744 C CA . ILE B 1 248 ? 10.562 23.797 18.672 1 98.75 248 ILE B CA 1
ATOM 4745 C C . ILE B 1 248 ? 10.984 24.031 20.125 1 98.75 248 ILE B C 1
ATOM 4747 O O . ILE B 1 248 ? 10.719 25.094 20.688 1 98.75 248 ILE B O 1
ATOM 4751 N N . HIS B 1 249 ? 11.617 23.031 20.703 1 98.56 249 HIS B N 1
ATOM 4752 C CA . HIS B 1 249 ? 11.953 23.078 22.125 1 98.56 249 HIS B CA 1
ATOM 4753 C C . HIS B 1 249 ? 13.461 23.078 22.328 1 98.56 249 HIS B C 1
ATOM 4755 O O . HIS B 1 249 ? 14.219 22.719 21.422 1 98.56 249 HIS B O 1
ATOM 4761 N N . ASP B 1 250 ? 13.906 23.531 23.406 1 98.44 250 ASP B N 1
ATOM 4762 C CA . ASP B 1 250 ? 15.234 23.391 23.984 1 98.44 250 ASP B CA 1
ATOM 4763 C C . ASP B 1 250 ? 15.18 23.453 25.516 1 98.44 250 ASP B C 1
ATOM 4765 O O . ASP B 1 250 ? 14.102 23.531 26.094 1 98.44 250 ASP B O 1
ATOM 4769 N N . ASP B 1 251 ? 16.328 23.406 26.172 1 98 251 ASP B N 1
ATOM 4770 C CA . ASP B 1 251 ? 16.391 23.359 27.625 1 98 251 ASP B CA 1
ATOM 4771 C C . ASP B 1 251 ? 15.75 24.609 28.234 1 98 251 ASP B C 1
ATOM 4773 O O . ASP B 1 251 ? 15.195 24.562 29.328 1 98 251 ASP B O 1
ATOM 4777 N N . THR B 1 252 ? 15.867 25.766 27.531 1 98.56 252 THR B N 1
ATOM 4778 C CA . THR B 1 252 ? 15.289 27.016 28 1 98.56 252 THR B CA 1
ATOM 4779 C C . THR B 1 252 ? 14.547 27.734 26.875 1 98.56 252 THR B C 1
ATOM 4781 O O . THR B 1 252 ? 14.758 27.438 25.703 1 98.56 252 THR B O 1
ATOM 4784 N N . ASP B 1 253 ? 13.688 28.656 27.297 1 98.75 253 ASP B N 1
ATOM 4785 C CA . ASP B 1 253 ? 12.961 29.453 26.312 1 98.75 253 ASP B CA 1
ATOM 4786 C C . ASP B 1 253 ? 13.922 30.203 25.391 1 98.75 253 ASP B C 1
ATOM 4788 O O . ASP B 1 253 ? 13.695 30.281 24.188 1 98.75 253 ASP B O 1
ATOM 4792 N N . GLU B 1 254 ? 14.992 30.734 25.969 1 98.69 254 GLU B N 1
ATOM 4793 C CA . GLU B 1 254 ? 15.969 31.516 25.219 1 98.69 254 GLU B CA 1
ATOM 4794 C C . GLU B 1 254 ? 16.672 30.656 24.172 1 98.69 254 GLU B C 1
ATOM 4796 O O . GLU B 1 254 ? 16.844 31.078 23.031 1 98.69 254 GLU B O 1
ATOM 4801 N N . LYS B 1 255 ? 17.062 29.484 24.594 1 98.69 255 LYS B N 1
ATOM 4802 C CA . LYS B 1 255 ? 17.734 28.578 23.672 1 98.69 255 LYS B CA 1
ATOM 4803 C C . LYS B 1 255 ? 16.797 28.141 22.547 1 98.69 255 LYS B C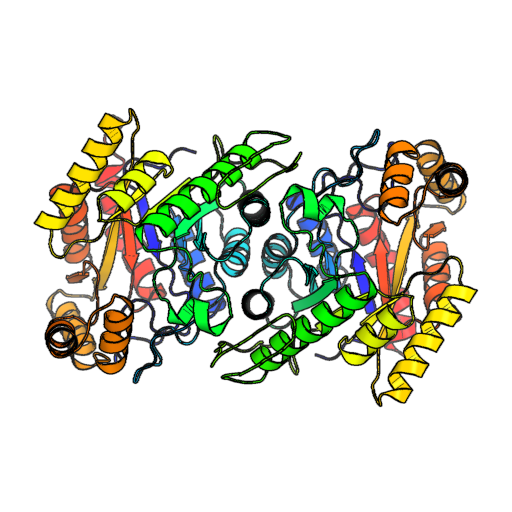 1
ATOM 4805 O O . LYS B 1 255 ? 17.219 28 21.406 1 98.69 255 LYS B O 1
ATOM 4810 N N . ALA B 1 256 ? 15.547 27.859 22.875 1 98.75 256 ALA B N 1
ATOM 4811 C CA . ALA B 1 256 ? 14.555 27.484 21.875 1 98.75 256 ALA B CA 1
ATOM 4812 C C . ALA B 1 256 ? 14.344 28.594 20.844 1 98.75 256 ALA B C 1
ATOM 4814 O O . ALA B 1 256 ? 14.211 28.328 19.656 1 98.75 256 ALA B O 1
ATOM 4815 N N . LEU B 1 257 ? 14.258 29.844 21.359 1 98.56 257 LEU B N 1
ATOM 4816 C CA . LEU B 1 257 ? 14.086 31 20.469 1 98.56 257 LEU B CA 1
ATOM 4817 C C . LEU B 1 257 ? 15.281 31.141 19.531 1 98.56 257 LEU B C 1
ATOM 4819 O O . LEU B 1 257 ? 15.117 31.5 18.375 1 98.56 257 LEU B O 1
ATOM 4823 N N . LYS B 1 258 ? 16.484 30.906 20.047 1 98.5 258 LYS B N 1
ATOM 4824 C CA . LYS B 1 258 ? 17.688 30.922 19.219 1 98.5 258 LYS B CA 1
ATOM 4825 C C . LYS B 1 258 ? 17.609 29.859 18.125 1 98.5 258 LYS B C 1
ATOM 4827 O O . LYS B 1 258 ? 18.047 30.094 17 1 98.5 258 LYS B O 1
ATOM 4832 N N . ARG B 1 259 ? 17.094 28.719 18.469 1 98.06 259 ARG B N 1
ATOM 4833 C CA . ARG B 1 259 ? 16.906 27.656 17.5 1 98.06 259 ARG B CA 1
ATOM 4834 C C . ARG B 1 259 ? 15.938 28.078 16.391 1 98.06 259 ARG B C 1
ATOM 4836 O O . ARG B 1 259 ? 16.203 27.859 15.211 1 98.06 259 ARG B O 1
ATOM 4843 N N . LEU B 1 260 ? 14.844 28.656 16.797 1 98.31 260 LEU B N 1
ATOM 4844 C CA . LEU B 1 260 ? 13.891 29.141 15.82 1 98.31 260 LEU B CA 1
ATOM 4845 C C . LEU B 1 260 ? 14.547 30.188 14.906 1 98.31 260 LEU B C 1
ATOM 4847 O O . LEU B 1 260 ? 14.328 30.172 13.688 1 98.31 260 LEU B O 1
ATOM 4851 N N . GLN B 1 261 ? 15.297 31.078 15.516 1 98.19 261 GLN B N 1
ATOM 4852 C CA . GLN B 1 261 ? 15.961 32.094 14.727 1 98.19 261 GLN B CA 1
ATOM 4853 C C . GLN B 1 261 ? 16.922 31.5 13.703 1 98.19 261 GLN B C 1
ATOM 4855 O O . GLN B 1 261 ? 17 31.969 12.57 1 98.19 261 GLN B O 1
ATOM 4860 N N . LYS B 1 262 ? 17.594 30.5 14.141 1 98.31 262 LYS B N 1
ATOM 4861 C CA . LYS B 1 262 ? 18.5 29.797 13.234 1 98.31 262 LYS B CA 1
ATOM 4862 C C . LYS B 1 262 ? 17.719 29.188 12.062 1 98.31 262 LYS B C 1
ATOM 4864 O O . LYS B 1 262 ? 18.172 29.266 10.914 1 98.31 262 LYS B O 1
ATOM 4869 N N . TYR B 1 263 ? 16.609 28.547 12.305 1 98.19 263 TYR B N 1
ATOM 4870 C CA . TYR B 1 263 ? 15.781 27.969 11.258 1 98.19 263 TYR B CA 1
ATOM 4871 C C . TYR B 1 263 ? 15.242 29.047 10.328 1 98.19 263 TYR B C 1
ATOM 4873 O O . TYR B 1 263 ? 15.195 28.875 9.109 1 98.19 263 TYR B O 1
ATOM 4881 N N . GLU B 1 264 ? 14.875 30.234 10.906 1 97.88 264 GLU B N 1
ATOM 4882 C CA . GLU B 1 264 ? 14.359 31.344 10.125 1 97.88 264 GLU B CA 1
ATOM 4883 C C . GLU B 1 264 ? 15.438 31.922 9.211 1 97.88 264 GLU B C 1
ATOM 4885 O O . GLU B 1 264 ? 15.156 32.312 8.078 1 97.88 264 GLU B O 1
ATOM 4890 N N . GLU B 1 265 ? 16.625 31.969 9.711 1 97.5 265 GLU B N 1
ATOM 4891 C CA . GLU B 1 265 ? 17.734 32.5 8.93 1 97.5 265 GLU B CA 1
ATOM 4892 C C . GLU B 1 265 ? 18.047 31.578 7.742 1 97.5 265 GLU B C 1
ATOM 4894 O O . GLU B 1 265 ? 18.531 32.031 6.711 1 97.5 265 GLU B O 1
ATOM 4899 N N . GLY B 1 266 ? 17.719 30.328 7.883 1 97.81 266 GLY B N 1
ATOM 4900 C CA . GLY B 1 266 ? 17.984 29.359 6.832 1 97.81 266 GLY B CA 1
ATOM 4901 C C . GLY B 1 266 ? 16.781 29.062 5.949 1 97.81 266 GLY B C 1
ATOM 4902 O O . GLY B 1 266 ? 16.781 28.094 5.203 1 97.81 266 GLY B O 1
ATOM 4903 N N . ARG B 1 267 ? 15.797 29.906 6.027 1 97.5 267 ARG B N 1
ATOM 4904 C CA . ARG B 1 267 ? 14.578 29.688 5.254 1 97.5 267 ARG B CA 1
ATOM 4905 C C . ARG B 1 267 ? 14.898 29.516 3.771 1 97.5 267 ARG B C 1
ATOM 4907 O O . ARG B 1 267 ? 15.664 30.297 3.197 1 97.5 267 ARG B O 1
ATOM 4914 N N . ASP B 1 268 ? 14.336 28.5 3.189 1 97.69 268 ASP B N 1
ATOM 4915 C CA . ASP B 1 268 ? 14.477 28.266 1.756 1 97.69 268 ASP B CA 1
ATOM 4916 C C . ASP B 1 268 ? 13.398 29.016 0.969 1 97.69 268 ASP B C 1
ATOM 4918 O O . ASP B 1 268 ? 12.367 28.438 0.624 1 97.69 268 ASP B O 1
ATOM 4922 N N . MET B 1 269 ? 13.711 30.203 0.604 1 96.5 269 MET B N 1
ATOM 4923 C CA . MET B 1 269 ? 12.758 31.094 -0.06 1 96.5 269 MET B CA 1
ATOM 4924 C C . MET B 1 269 ? 12.297 30.5 -1.388 1 96.5 269 MET B C 1
ATOM 4926 O O . MET B 1 269 ? 11.148 30.688 -1.788 1 96.5 269 MET B O 1
ATOM 4930 N N . GLY B 1 270 ? 13.227 29.844 -2.043 1 96.81 270 GLY B N 1
ATOM 4931 C CA . GLY B 1 270 ? 12.852 29.203 -3.291 1 96.81 270 GLY B CA 1
ATOM 4932 C C . GLY B 1 270 ? 11.75 28.172 -3.119 1 96.81 270 GLY B C 1
ATOM 4933 O O . GLY B 1 270 ? 10.766 28.172 -3.865 1 96.81 270 GLY B O 1
ATOM 4934 N N . ALA B 1 271 ? 11.867 27.281 -2.148 1 97.44 271 ALA B N 1
ATOM 4935 C CA . ALA B 1 271 ? 10.859 26.266 -1.87 1 97.44 271 ALA B CA 1
ATOM 4936 C C . ALA B 1 271 ? 9.547 26.891 -1.418 1 97.44 271 ALA B C 1
ATOM 4938 O O . ALA B 1 271 ? 8.469 26.469 -1.839 1 97.44 271 ALA B O 1
ATOM 4939 N N . ILE B 1 272 ? 9.633 27.859 -0.579 1 97.12 272 ILE B N 1
ATOM 4940 C CA . ILE B 1 272 ? 8.453 28.547 -0.066 1 97.12 272 ILE B CA 1
ATOM 4941 C C . ILE B 1 272 ? 7.68 29.172 -1.224 1 97.12 272 ILE B C 1
ATOM 4943 O O . ILE B 1 272 ? 6.453 29.031 -1.301 1 97.12 272 ILE B O 1
ATOM 4947 N N . MET B 1 273 ? 8.367 29.844 -2.127 1 96.06 273 MET B N 1
ATOM 4948 C CA . MET B 1 273 ? 7.715 30.484 -3.268 1 96.06 273 MET B CA 1
ATOM 4949 C C . MET B 1 273 ? 7.039 29.438 -4.16 1 96.06 273 MET B C 1
ATOM 4951 O O . MET B 1 273 ? 5.914 29.656 -4.617 1 96.06 273 MET B O 1
ATOM 4955 N N . LYS B 1 274 ? 7.723 28.328 -4.375 1 94.94 274 LYS B N 1
ATOM 4956 C CA . LYS B 1 274 ? 7.145 27.281 -5.199 1 94.94 274 LYS B CA 1
ATOM 4957 C C . LYS B 1 274 ? 5.891 26.688 -4.543 1 94.94 274 LYS B C 1
ATOM 4959 O O . LYS B 1 274 ? 4.914 26.391 -5.23 1 94.94 274 LYS B O 1
ATOM 4964 N N . GLN B 1 275 ? 5.969 26.469 -3.252 1 94.31 275 GLN B N 1
ATOM 4965 C CA . GLN B 1 275 ? 4.805 25.984 -2.51 1 94.31 275 GLN B CA 1
ATOM 4966 C C . GLN B 1 275 ? 3.631 26.938 -2.645 1 94.31 275 GLN B C 1
ATOM 4968 O O . GLN B 1 275 ? 2.51 26.531 -2.943 1 94.31 275 GLN B O 1
ATOM 4973 N N . MET B 1 276 ? 3.883 28.219 -2.494 1 93.06 276 MET B N 1
ATOM 4974 C CA . MET B 1 276 ? 2.83 29.234 -2.568 1 93.06 276 MET B CA 1
ATOM 4975 C C . MET B 1 276 ? 2.281 29.344 -3.988 1 93.06 276 MET B C 1
ATOM 4977 O O . MET B 1 276 ? 1.089 29.578 -4.18 1 93.06 276 MET B O 1
ATOM 4981 N N . GLU B 1 277 ? 3.154 29.156 -4.938 1 92.06 277 GLU B N 1
ATOM 4982 C CA . GLU B 1 277 ? 2.703 29.109 -6.328 1 92.06 277 GLU B CA 1
ATOM 4983 C C . GLU B 1 277 ? 1.717 27.953 -6.543 1 92.06 277 GLU B C 1
ATOM 4985 O O . GLU B 1 277 ? 0.75 28.109 -7.297 1 92.06 277 GLU B O 1
ATOM 4990 N N . SER B 1 278 ? 1.993 26.844 -5.902 1 89.38 278 SER B N 1
ATOM 4991 C CA . SER B 1 278 ? 1.123 25.688 -6.035 1 89.38 278 SER B CA 1
ATOM 4992 C C . SER B 1 278 ? -0.262 25.953 -5.461 1 89.38 278 SER B C 1
ATOM 4994 O O . SER B 1 278 ? -1.236 25.297 -5.828 1 89.38 278 SER B O 1
ATOM 4996 N N . TRP B 1 279 ? -0.326 26.938 -4.578 1 85.19 279 TRP B N 1
ATOM 4997 C CA . TRP B 1 279 ? -1.607 27.328 -3.998 1 85.19 279 TRP B CA 1
ATOM 4998 C C . TRP B 1 279 ? -2.303 28.375 -4.863 1 85.19 279 TRP B C 1
ATOM 5000 O O . TRP B 1 279 ? -3.398 28.828 -4.531 1 85.19 279 TRP B O 1
ATOM 5010 N N . GLY B 1 280 ? -1.626 28.844 -5.906 1 85.19 280 GLY B N 1
ATOM 5011 C CA . GLY B 1 280 ? -2.283 29.75 -6.836 1 85.19 280 GLY B CA 1
ATOM 5012 C C . GLY B 1 280 ? -1.764 31.172 -6.758 1 85.19 280 GLY B C 1
ATOM 5013 O O . GLY B 1 280 ? -2.209 32.031 -7.504 1 85.19 280 GLY B O 1
ATOM 5014 N N . LEU B 1 281 ? -0.814 31.438 -5.84 1 88.88 281 LEU B N 1
ATOM 5015 C CA . LEU B 1 281 ? -0.259 32.781 -5.73 1 88.88 281 LEU B CA 1
ATOM 5016 C C . LEU B 1 281 ? 0.675 33.062 -6.898 1 88.88 281 LEU B C 1
ATOM 5018 O O . LEU B 1 281 ? 1.353 32.188 -7.402 1 88.88 281 LEU B O 1
ATOM 5022 N N . GLN B 1 282 ? 0.59 34.406 -7.289 1 89.19 282 GLN B N 1
ATOM 5023 C CA . GLN B 1 282 ? 1.413 34.812 -8.422 1 89.19 282 GLN B CA 1
ATOM 5024 C C . GLN B 1 282 ? 1.905 36.25 -8.258 1 89.19 282 GLN B C 1
ATOM 5026 O O . GLN B 1 282 ? 1.423 37 -7.395 1 89.19 282 GLN B O 1
ATOM 5031 N N . GLY B 1 283 ? 2.92 36.531 -9.055 1 88.81 283 GLY B N 1
ATOM 5032 C CA . GLY B 1 283 ? 3.4 37.906 -9.188 1 88.81 283 GLY B CA 1
ATOM 5033 C C . GLY B 1 283 ? 3.861 38.5 -7.875 1 88.81 283 GLY B C 1
ATOM 5034 O O . GLY B 1 283 ? 4.59 37.875 -7.113 1 88.81 283 GLY B O 1
ATOM 5035 N N . ASP B 1 284 ? 3.605 39.75 -7.594 1 88.69 284 ASP B N 1
ATOM 5036 C CA . ASP B 1 284 ? 4.031 40.531 -6.422 1 88.69 284 ASP B CA 1
ATOM 5037 C C . ASP B 1 284 ? 3.449 39.938 -5.141 1 88.69 284 ASP B C 1
ATOM 5039 O O . ASP B 1 284 ? 4.098 39.938 -4.094 1 88.69 284 ASP B O 1
ATOM 5043 N N . ASN B 1 285 ? 2.377 39.375 -5.25 1 91.44 285 ASN B N 1
ATOM 5044 C CA . ASN B 1 285 ? 1.736 38.781 -4.094 1 91.44 285 ASN B CA 1
ATOM 5045 C C . ASN B 1 285 ? 2.51 37.531 -3.617 1 91.44 285 ASN B C 1
ATOM 5047 O O . ASN B 1 285 ? 2.613 37.312 -2.414 1 91.44 285 ASN B O 1
ATOM 5051 N N . LEU B 1 286 ? 3.117 36.844 -4.594 1 92.06 286 LEU B N 1
ATOM 5052 C CA . LEU B 1 286 ? 3.906 35.656 -4.277 1 92.06 286 LEU B CA 1
ATOM 5053 C C . LEU B 1 286 ? 5.133 36.031 -3.449 1 92.06 286 LEU B C 1
ATOM 5055 O O . LEU B 1 286 ? 5.352 35.469 -2.375 1 92.06 286 LEU B O 1
ATOM 5059 N N . LEU B 1 287 ? 5.867 37 -3.869 1 91.31 287 LEU B N 1
ATOM 5060 C CA . LEU B 1 287 ? 7.102 37.406 -3.201 1 91.31 287 LEU B CA 1
ATOM 5061 C C . LEU B 1 287 ? 6.809 37.969 -1.82 1 91.31 287 LEU B C 1
ATOM 5063 O O . LEU B 1 287 ? 7.5 37.656 -0.852 1 91.31 287 LEU B O 1
ATOM 5067 N N . GLN B 1 288 ? 5.832 38.844 -1.716 1 93.12 288 GLN B N 1
ATOM 5068 C CA . GLN B 1 288 ? 5.48 39.469 -0.45 1 93.12 288 GLN B CA 1
ATOM 5069 C C . GLN B 1 288 ? 4.992 38.438 0.565 1 93.12 288 GLN B C 1
ATOM 5071 O O . GLN B 1 288 ? 5.359 38.5 1.741 1 93.12 288 GLN B O 1
ATOM 5076 N N . SER B 1 289 ? 4.18 37.531 0.065 1 92.62 289 SER B N 1
ATOM 5077 C CA . SER B 1 289 ? 3.668 36.469 0.942 1 92.62 289 SER B CA 1
ATOM 5078 C C . SER B 1 289 ? 4.785 35.562 1.407 1 92.62 289 SER B C 1
ATOM 5080 O O . SER B 1 289 ? 4.816 35.125 2.568 1 92.62 289 SER B O 1
ATOM 5082 N N . ALA B 1 290 ? 5.66 35.25 0.507 1 92.88 290 ALA B N 1
ATOM 5083 C CA . ALA B 1 290 ? 6.789 34.406 0.843 1 92.88 290 ALA B CA 1
ATOM 5084 C C . ALA B 1 290 ? 7.68 35.031 1.896 1 92.88 290 ALA B C 1
ATOM 5086 O O . ALA B 1 290 ? 8.156 34.375 2.812 1 92.88 290 ALA B O 1
ATOM 5087 N N . LYS B 1 291 ? 7.918 36.344 1.785 1 91.5 291 LYS B N 1
ATOM 5088 C CA . LYS B 1 291 ? 8.758 37.062 2.73 1 91.5 291 LYS B CA 1
ATOM 5089 C C . LYS B 1 291 ? 8.141 37.062 4.125 1 91.5 291 LYS B C 1
ATOM 5091 O O . LYS B 1 291 ? 8.859 37.094 5.129 1 91.5 291 LYS B O 1
ATOM 5096 N N . LYS B 1 292 ? 6.848 37 4.164 1 92.19 292 LYS B N 1
ATOM 5097 C CA . LYS B 1 292 ? 6.141 37.031 5.441 1 92.19 292 LYS B CA 1
ATOM 5098 C C . LYS B 1 292 ? 6.012 35.625 6.039 1 92.19 292 LYS B C 1
ATOM 5100 O O . LYS B 1 292 ? 5.727 35.5 7.23 1 92.19 292 LYS B O 1
ATOM 5105 N N . ALA B 1 293 ? 6.156 34.688 5.094 1 91.94 293 ALA B N 1
ATOM 5106 C CA . ALA B 1 293 ? 5.977 33.312 5.551 1 91.94 293 ALA B CA 1
ATOM 5107 C C . ALA B 1 293 ? 7.148 32.844 6.414 1 91.94 293 ALA B C 1
ATOM 5109 O O . ALA B 1 293 ? 8.305 33.125 6.098 1 91.94 293 ALA B O 1
ATOM 5110 N N . GLY B 1 294 ? 6.934 32.25 7.512 1 92.44 294 GLY B N 1
ATOM 5111 C CA . GLY B 1 294 ? 7.969 31.656 8.336 1 92.44 294 GLY B CA 1
ATOM 5112 C C . GLY B 1 294 ? 8.406 30.297 7.832 1 92.44 294 GLY B C 1
ATOM 5113 O O . GLY B 1 294 ? 7.785 29.734 6.93 1 92.44 294 GLY B O 1
ATOM 5114 N N . CYS B 1 295 ? 9.562 29.781 8.398 1 94.62 295 CYS B N 1
ATOM 5115 C CA . CYS B 1 295 ? 10.102 28.469 8.016 1 94.62 295 CYS B CA 1
ATOM 5116 C C . CYS B 1 295 ? 9.117 27.359 8.367 1 94.62 295 CYS B C 1
ATOM 5118 O O . CYS B 1 295 ? 9.117 26.312 7.73 1 94.62 295 CYS B O 1
ATOM 5120 N N . SER B 1 296 ? 8.391 27.641 9.398 1 92.12 296 SER B N 1
ATOM 5121 C CA . SER B 1 296 ? 7.273 26.766 9.734 1 92.12 296 SER B CA 1
ATOM 5122 C C . SER B 1 296 ? 5.945 27.375 9.305 1 92.12 296 SER B C 1
ATOM 5124 O O . SER B 1 296 ? 5.676 28.547 9.578 1 92.12 296 SER B O 1
ATOM 5126 N N . GLN B 1 297 ? 5.141 26.703 8.57 1 85.31 297 GLN B N 1
ATOM 5127 C CA . GLN B 1 297 ? 3.924 27.281 8.008 1 85.31 297 GLN B CA 1
ATOM 5128 C C . GLN B 1 297 ? 2.688 26.797 8.758 1 85.31 297 GLN B C 1
ATOM 5130 O O . GLN B 1 297 ? 1.568 26.891 8.25 1 85.31 297 GLN B O 1
ATOM 5135 N N . ASN B 1 298 ? 2.848 26.234 9.93 1 92.12 298 ASN B N 1
ATOM 5136 C CA . ASN B 1 298 ? 1.753 25.859 10.812 1 92.12 298 ASN B CA 1
ATOM 5137 C C . ASN B 1 298 ? 1.925 26.453 12.211 1 92.12 298 ASN B C 1
ATOM 5139 O O . ASN B 1 298 ? 2.887 27.188 12.461 1 92.12 298 ASN B O 1
ATOM 5143 N N . HIS B 1 299 ? 0.884 26.391 13.023 1 96.38 299 HIS B N 1
ATOM 5144 C CA . HIS B 1 299 ? 1.031 26.859 14.391 1 96.38 299 HIS B CA 1
ATOM 5145 C C . HIS B 1 299 ? 2.303 26.328 15.031 1 96.38 299 HIS B C 1
ATOM 5147 O O . HIS B 1 299 ? 2.545 25.109 15.016 1 96.38 299 HIS B O 1
ATOM 5153 N N . THR B 1 300 ? 3.141 27.234 15.562 1 98 300 THR B N 1
ATOM 5154 C CA . THR B 1 300 ? 4.438 26.844 16.094 1 98 300 THR B CA 1
ATOM 5155 C C . THR B 1 300 ? 4.586 27.312 17.547 1 98 300 THR B C 1
ATOM 5157 O O . THR B 1 300 ? 4.359 28.484 17.844 1 98 300 THR B O 1
ATOM 5160 N N . VAL B 1 301 ? 4.91 26.422 18.406 1 98.56 301 VAL B N 1
ATOM 5161 C CA . VAL B 1 301 ? 5.211 26.75 19.797 1 98.56 301 VAL B CA 1
ATOM 5162 C C . VAL B 1 301 ? 6.707 26.609 20.047 1 98.56 301 VAL B C 1
ATOM 5164 O O . VAL B 1 301 ? 7.332 25.656 19.578 1 98.56 301 VAL B O 1
ATOM 5167 N N . VAL B 1 302 ? 7.289 27.562 20.781 1 98.75 302 VAL B N 1
ATOM 5168 C CA . VAL B 1 302 ? 8.734 27.641 20.984 1 98.75 302 VAL B CA 1
ATOM 5169 C C . VAL B 1 302 ? 9.031 27.859 22.469 1 98.75 302 VAL B C 1
ATOM 5171 O O . VAL B 1 302 ? 8.477 28.75 23.094 1 98.75 302 VAL B O 1
ATOM 5174 N N . GLY B 1 303 ? 9.891 27.047 23.016 1 98.88 303 GLY B N 1
ATOM 5175 C CA . GLY B 1 303 ? 10.266 27.25 24.406 1 98.88 303 GLY B CA 1
ATOM 5176 C C . GLY B 1 303 ? 10.82 26 25.062 1 98.88 303 GLY B C 1
ATOM 5177 O O . GLY B 1 303 ? 11.164 25.031 24.375 1 98.88 303 GLY B O 1
ATOM 5178 N N . SER B 1 304 ? 10.984 26.109 26.422 1 98.75 304 SER B N 1
ATOM 5179 C CA . SER B 1 304 ? 11.25 24.906 27.219 1 98.75 304 SER B CA 1
ATOM 5180 C C . SER B 1 304 ? 10.094 23.922 27.109 1 98.75 304 SER B C 1
ATOM 5182 O O . SER B 1 304 ? 9.008 24.266 26.656 1 98.75 304 SER B O 1
ATOM 5184 N N . PRO B 1 305 ? 10.336 22.672 27.516 1 98.62 305 PRO B N 1
ATOM 5185 C CA . PRO B 1 305 ? 9.234 21.703 27.484 1 98.62 305 PRO B CA 1
ATOM 5186 C C . PRO B 1 305 ? 8 22.188 28.25 1 98.62 305 PRO B C 1
ATOM 5188 O O . PRO B 1 305 ? 6.871 22.016 27.781 1 98.62 305 PRO B O 1
ATOM 5191 N N . GLU B 1 306 ? 8.203 22.844 29.344 1 98.56 306 GLU B N 1
ATOM 5192 C CA . GLU B 1 306 ? 7.094 23.375 30.141 1 98.56 306 GLU B CA 1
ATOM 5193 C C . GLU B 1 306 ? 6.352 24.469 29.375 1 98.56 306 GLU B C 1
ATOM 5195 O O . GLU B 1 306 ? 5.117 24.484 29.344 1 98.56 306 GLU B O 1
ATOM 5200 N N . THR B 1 307 ? 7.113 25.359 28.797 1 98.81 307 THR B N 1
ATOM 5201 C CA . THR B 1 307 ? 6.52 26.438 28.016 1 98.81 307 THR B CA 1
ATOM 5202 C C . THR B 1 307 ? 5.738 25.875 26.828 1 98.81 307 THR B C 1
ATOM 5204 O O . THR B 1 307 ? 4.613 26.312 26.562 1 98.81 307 THR B O 1
ATOM 5207 N N . CYS B 1 308 ? 6.332 24.922 26.109 1 98.88 308 CYS B N 1
ATOM 5208 C CA . CYS B 1 308 ? 5.652 24.297 24.984 1 98.88 308 CYS B CA 1
ATOM 5209 C C . CYS B 1 308 ? 4.367 23.609 25.422 1 98.88 308 CYS B C 1
ATOM 5211 O O . CYS B 1 308 ? 3.336 23.734 24.766 1 98.88 308 CYS B O 1
ATOM 5213 N N . ARG B 1 309 ? 4.426 22.891 26.531 1 98.69 309 ARG B N 1
ATOM 5214 C CA . ARG B 1 309 ? 3.238 22.234 27.078 1 98.69 309 ARG B CA 1
ATOM 5215 C C . ARG B 1 309 ? 2.123 23.25 27.312 1 98.69 309 ARG B C 1
ATOM 5217 O O . ARG B 1 309 ? 0.98 23.031 26.906 1 98.69 309 ARG B O 1
ATOM 5224 N N . GLN B 1 310 ? 2.436 24.359 27.953 1 98.69 310 GLN B N 1
ATOM 5225 C CA . GLN B 1 310 ? 1.457 25.406 28.266 1 98.69 310 GLN B CA 1
ATOM 5226 C C . GLN B 1 310 ? 0.845 25.969 26.984 1 98.69 310 GLN B C 1
ATOM 5228 O O . GLN B 1 310 ? -0.362 26.219 26.922 1 98.69 310 GLN B O 1
ATOM 5233 N N . LYS B 1 311 ? 1.687 26.172 26.031 1 98.75 311 LYS B N 1
ATOM 5234 C CA . LYS B 1 311 ? 1.221 26.75 24.781 1 98.75 311 LYS B CA 1
ATOM 5235 C C . LYS B 1 311 ? 0.344 25.766 24.016 1 98.75 311 LYS B C 1
ATOM 5237 O O . LYS B 1 311 ? -0.599 26.172 23.328 1 98.75 311 LYS B O 1
ATOM 5242 N N . ILE B 1 312 ? 0.651 24.453 24.062 1 98.75 312 ILE B N 1
ATOM 5243 C CA . ILE B 1 312 ? -0.198 23.438 23.453 1 98.75 312 ILE B CA 1
ATOM 5244 C C . ILE B 1 312 ? -1.556 23.422 24.156 1 98.75 312 ILE B C 1
ATOM 5246 O O . ILE B 1 312 ? -2.596 23.328 23.5 1 98.75 312 ILE B O 1
ATOM 5250 N N . GLU B 1 313 ? -1.523 23.516 25.516 1 98.44 313 GLU B N 1
ATOM 5251 C CA . GLU B 1 313 ? -2.773 23.594 26.266 1 98.44 313 GLU B CA 1
ATOM 5252 C C . GLU B 1 313 ? -3.59 24.812 25.828 1 98.44 313 GLU B C 1
ATOM 5254 O O . GLU B 1 313 ? -4.812 24.734 25.688 1 98.44 313 GLU B O 1
ATOM 5259 N N . GLU B 1 314 ? -2.893 25.922 25.656 1 98.44 314 GLU B N 1
ATOM 5260 C CA . GLU B 1 314 ? -3.559 27.141 25.203 1 98.44 314 GLU B CA 1
ATOM 5261 C C . GLU B 1 314 ? -4.195 26.938 23.828 1 98.44 314 GLU B C 1
ATOM 5263 O O . GLU B 1 314 ? -5.324 27.375 23.594 1 98.44 314 GLU B O 1
ATOM 5268 N N . LEU B 1 315 ? -3.469 26.297 22.922 1 98.31 315 LEU B N 1
ATOM 5269 C CA . LEU B 1 315 ? -3.988 25.984 21.594 1 98.31 315 LEU B CA 1
ATOM 5270 C C . LEU B 1 315 ? -5.27 25.172 21.688 1 98.31 315 LEU B C 1
ATOM 5272 O O . LEU B 1 315 ? -6.27 25.484 21.047 1 98.31 315 LEU B O 1
ATOM 5276 N N . VAL B 1 316 ? -5.25 24.125 22.5 1 98.25 316 VAL B N 1
ATOM 5277 C CA . VAL B 1 316 ? -6.379 23.203 22.641 1 98.25 316 VAL B CA 1
ATOM 5278 C C . VAL B 1 316 ? -7.582 23.953 23.203 1 98.25 316 VAL B C 1
ATOM 5280 O O . VAL B 1 316 ? -8.695 23.844 22.688 1 98.25 316 VAL B O 1
ATOM 5283 N N . GLU B 1 317 ? -7.363 24.797 24.188 1 98.06 317 GLU B N 1
ATOM 5284 C CA . GLU B 1 317 ? -8.461 25.422 24.938 1 98.06 317 GLU B CA 1
ATOM 5285 C C . GLU B 1 317 ? -8.977 26.656 24.203 1 98.06 317 GLU B C 1
ATOM 5287 O O . GLU B 1 317 ? -10.188 26.812 24.016 1 98.06 317 GLU B O 1
ATOM 5292 N N . LYS B 1 318 ? -8.07 27.484 23.766 1 98.12 318 LYS B N 1
ATOM 5293 C CA . LYS B 1 318 ? -8.492 28.734 23.141 1 98.12 318 LYS B CA 1
ATOM 5294 C C . LYS B 1 318 ? -9.148 28.484 21.781 1 98.12 318 LYS B C 1
ATOM 5296 O O . LYS B 1 318 ? -10.086 29.172 21.391 1 98.12 318 LYS B O 1
ATOM 5301 N N . CYS B 1 319 ? -8.633 27.531 21.031 1 98.19 319 CYS B N 1
ATOM 5302 C CA . CYS B 1 319 ? -9.164 27.25 19.703 1 98.19 319 CYS B CA 1
ATOM 5303 C C . CYS B 1 319 ? -10.242 26.172 19.75 1 98.19 319 CYS B C 1
ATOM 5305 O O . CYS B 1 319 ? -10.82 25.828 18.719 1 98.19 319 CYS B O 1
ATOM 5307 N N . GLU B 1 320 ? -10.523 25.641 20.938 1 97.94 320 GLU B N 1
ATOM 5308 C CA . GLU B 1 320 ? -11.547 24.609 21.125 1 97.94 320 GLU B CA 1
ATOM 5309 C C . GLU B 1 320 ? -11.328 23.422 20.188 1 97.94 320 GLU B C 1
ATOM 5311 O O . GLU B 1 320 ? -12.258 23 19.5 1 97.94 320 GLU B O 1
ATOM 5316 N N . ILE B 1 321 ? -10.109 22.906 20.203 1 97.81 321 ILE B N 1
ATOM 5317 C CA . ILE B 1 321 ? -9.852 21.781 19.297 1 97.81 321 ILE B CA 1
ATOM 5318 C C . ILE B 1 321 ? -9.766 20.484 20.094 1 97.81 321 ILE B C 1
ATOM 5320 O O . ILE B 1 321 ? -9.602 20.516 21.312 1 97.81 321 ILE B O 1
ATOM 5324 N N . ASP B 1 322 ? -9.938 19.359 19.359 1 97.94 322 ASP B N 1
ATOM 5325 C CA . ASP B 1 322 ? -10.062 18.031 19.953 1 97.94 322 ASP B CA 1
ATOM 5326 C C . ASP B 1 322 ? -8.797 17.219 19.734 1 97.94 322 ASP B C 1
ATOM 5328 O O . ASP B 1 322 ? -8.68 16.094 20.234 1 97.94 322 ASP B O 1
ATOM 5332 N N . GLY B 1 323 ? -7.844 17.766 19 1 97.56 323 GLY B N 1
ATOM 5333 C CA . GLY B 1 323 ? -6.625 17.016 18.734 1 97.56 323 GLY B CA 1
ATOM 5334 C C . GLY B 1 323 ? -5.5 17.875 18.203 1 97.56 323 GLY B C 1
ATOM 5335 O O . GLY B 1 323 ? -5.742 18.922 17.594 1 97.56 323 GLY B O 1
ATOM 5336 N N . VAL B 1 324 ? -4.305 17.484 18.453 1 98.56 324 VAL B N 1
ATOM 5337 C CA . VAL B 1 324 ? -3.102 18.172 17.984 1 98.56 324 VAL B CA 1
ATOM 5338 C C . VAL B 1 324 ? -2.18 17.172 17.281 1 98.56 324 VAL B C 1
ATOM 5340 O O . VAL B 1 324 ? -1.859 16.109 17.828 1 98.56 324 VAL B O 1
ATOM 5343 N N . MET B 1 325 ? -1.884 17.453 16.078 1 98.69 325 MET B N 1
ATOM 5344 C CA . MET B 1 325 ? -0.879 16.688 15.336 1 98.69 325 MET B CA 1
ATOM 5345 C C . MET B 1 325 ? 0.485 17.359 15.422 1 98.69 325 MET B C 1
ATOM 5347 O O . MET B 1 325 ? 0.691 18.438 14.844 1 98.69 325 MET B O 1
ATOM 5351 N N . LEU B 1 326 ? 1.356 16.75 16.062 1 98.88 326 LEU B N 1
ATOM 5352 C CA . LEU B 1 326 ? 2.637 17.344 16.438 1 98.88 326 LEU B CA 1
ATOM 5353 C C . LEU B 1 326 ? 3.676 17.125 15.344 1 98.88 326 LEU B C 1
ATOM 5355 O O . LEU B 1 326 ? 3.662 16.094 14.664 1 98.88 326 LEU B O 1
ATOM 5359 N N . ILE B 1 327 ? 4.543 18.078 15.227 1 98.69 327 ILE B N 1
ATOM 5360 C CA . ILE B 1 327 ? 5.637 18.109 14.266 1 98.69 327 ILE B CA 1
ATOM 5361 C C . ILE B 1 327 ? 6.922 18.547 14.961 1 98.69 327 ILE B C 1
ATOM 5363 O O . ILE B 1 327 ? 6.891 19.406 15.852 1 98.69 327 ILE B O 1
ATOM 5367 N N . TYR B 1 328 ? 8.055 18.016 14.523 1 98.62 328 TYR B N 1
ATOM 5368 C CA . TYR B 1 328 ? 9.32 18.359 15.156 1 98.62 328 TYR B CA 1
ATOM 5369 C C . TYR B 1 328 ? 10.406 18.609 14.109 1 98.62 328 TYR B C 1
ATOM 5371 O O . TYR B 1 328 ? 10.391 18 13.039 1 98.62 328 TYR B O 1
ATOM 5379 N N . PRO B 1 329 ? 11.367 19.5 14.461 1 97.75 329 PRO B N 1
ATOM 5380 C CA . PRO B 1 329 ? 12.562 19.562 13.609 1 97.75 329 PRO B CA 1
ATOM 5381 C C . PRO B 1 329 ? 13.383 18.281 13.633 1 97.75 329 PRO B C 1
ATOM 5383 O O . PRO B 1 329 ? 13.914 17.859 12.602 1 97.75 329 PRO B O 1
ATOM 5386 N N . GLU B 1 330 ? 13.523 17.734 14.781 1 97.25 330 GLU B N 1
ATOM 5387 C CA . GLU B 1 330 ? 14.141 16.438 15.008 1 97.25 330 GLU B CA 1
ATOM 5388 C C . GLU B 1 330 ? 13.195 15.5 15.75 1 97.25 330 GLU B C 1
ATOM 5390 O O . GLU B 1 330 ? 12.891 15.711 16.922 1 97.25 330 GLU B O 1
ATOM 5395 N N . TYR B 1 331 ? 12.828 14.43 15.164 1 98.62 331 TYR B N 1
ATOM 5396 C CA . TYR B 1 331 ? 11.68 13.664 15.633 1 98.62 331 TYR B CA 1
ATOM 5397 C C . TYR B 1 331 ? 12.039 12.828 16.859 1 98.62 331 TYR B C 1
ATOM 5399 O O . TYR B 1 331 ? 11.266 12.742 17.812 1 98.62 331 TYR B O 1
ATOM 5407 N N . GLU B 1 332 ? 13.188 12.203 16.859 1 98.19 332 GLU B N 1
ATOM 5408 C CA . GLU B 1 332 ? 13.539 11.367 18 1 98.19 332 GLU B CA 1
ATOM 5409 C C . GLU B 1 332 ? 13.641 12.203 19.281 1 98.19 332 GLU B C 1
ATOM 5411 O O . GLU B 1 332 ? 13.031 11.859 20.297 1 98.19 332 GLU B O 1
ATOM 5416 N N . GLU B 1 333 ? 14.352 13.312 19.156 1 97.94 333 GLU B N 1
ATOM 5417 C CA . GLU B 1 333 ? 14.5 14.211 20.297 1 97.94 333 GLU B CA 1
ATOM 5418 C C . GLU B 1 333 ? 13.164 14.797 20.719 1 97.94 333 GLU B C 1
ATOM 5420 O O . GLU B 1 333 ? 12.844 14.844 21.922 1 97.94 333 GLU B O 1
ATOM 5425 N N . GLY B 1 334 ? 12.383 15.25 19.766 1 98.62 334 GLY B N 1
ATOM 5426 C CA . GLY B 1 334 ? 11.086 15.844 20.047 1 98.62 334 GLY B CA 1
ATOM 5427 C C . GLY B 1 334 ? 10.102 14.875 20.672 1 98.62 334 GLY B C 1
ATOM 5428 O O . GLY B 1 334 ? 9.414 15.227 21.641 1 98.62 334 GLY B O 1
ATOM 5429 N N . LEU B 1 335 ? 10.039 13.68 20.172 1 98.88 335 LEU B N 1
ATOM 5430 C CA . LEU B 1 335 ? 9.109 12.688 20.688 1 98.88 335 LEU B CA 1
ATOM 5431 C C . LEU B 1 335 ? 9.516 12.211 22.078 1 98.88 335 LEU B C 1
ATOM 5433 O O . LEU B 1 335 ? 8.664 12.023 22.938 1 98.88 335 LEU B O 1
ATOM 5437 N N . GLU B 1 336 ? 10.812 12.008 22.266 1 98.75 336 GLU B N 1
ATOM 5438 C CA . GLU B 1 336 ? 11.273 11.633 23.594 1 98.75 336 GLU B CA 1
ATOM 5439 C C . GLU B 1 336 ? 10.922 12.695 24.625 1 98.75 336 GLU B C 1
ATOM 5441 O O . GLU B 1 336 ? 10.414 12.383 25.703 1 98.75 336 GLU B O 1
ATOM 5446 N N . MET B 1 337 ? 11.211 13.953 24.281 1 98.75 337 MET B N 1
ATOM 5447 C CA . MET B 1 337 ? 10.883 15.07 25.172 1 98.75 337 MET B CA 1
ATOM 5448 C C . MET B 1 337 ? 9.383 15.133 25.438 1 98.75 337 MET B C 1
ATOM 5450 O O . MET B 1 337 ? 8.953 15.297 26.578 1 98.75 337 MET B O 1
ATOM 5454 N N . THR B 1 338 ? 8.57 14.992 24.391 1 98.81 338 THR B N 1
ATOM 5455 C CA . THR B 1 338 ? 7.117 15.016 24.516 1 98.81 338 THR B CA 1
ATOM 5456 C C . THR B 1 338 ? 6.629 13.906 25.438 1 98.81 338 THR B C 1
ATOM 5458 O O . THR B 1 338 ? 5.77 14.133 26.281 1 98.81 338 THR B O 1
ATOM 5461 N N . GLY B 1 339 ? 7.145 12.68 25.219 1 98.81 339 GLY B N 1
ATOM 5462 C CA . GLY B 1 339 ? 6.75 11.555 26.062 1 98.81 339 GLY B CA 1
ATOM 5463 C C . GLY B 1 339 ? 7.09 11.75 27.516 1 98.81 339 GLY B C 1
ATOM 5464 O O . GLY B 1 339 ? 6.332 11.336 28.406 1 98.81 339 GLY B O 1
ATOM 5465 N N . ALA B 1 340 ? 8.18 12.461 27.812 1 98.44 340 ALA B N 1
ATOM 5466 C CA . ALA B 1 340 ? 8.68 12.609 29.172 1 98.44 340 ALA B CA 1
ATOM 5467 C C . ALA B 1 340 ? 8.047 13.82 29.859 1 98.44 340 ALA B C 1
ATOM 5469 O O . ALA B 1 340 ? 7.762 13.789 31.047 1 98.44 340 ALA B O 1
ATOM 5470 N N . GLU B 1 341 ? 7.812 14.891 29.031 1 98.31 341 GLU B N 1
ATOM 5471 C CA . GLU B 1 341 ? 7.641 16.172 29.719 1 98.31 341 GLU B CA 1
ATOM 5472 C C . GLU B 1 34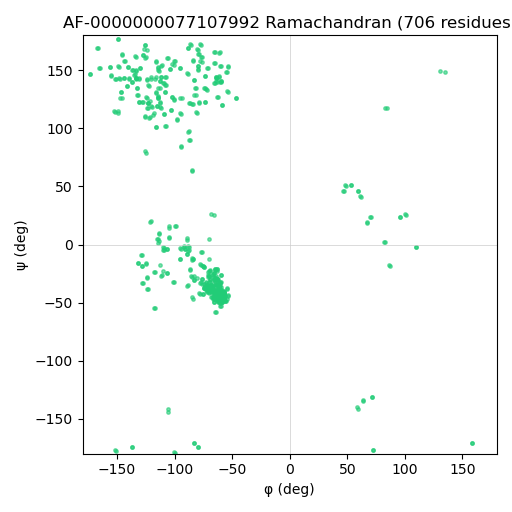1 ? 6.32 16.828 29.328 1 98.31 341 GLU B C 1
ATOM 5474 O O . GLU B 1 341 ? 5.871 17.766 30 1 98.31 341 GLU B O 1
ATOM 5479 N N . ILE B 1 342 ? 5.699 16.391 28.281 1 98.62 342 ILE B N 1
ATOM 5480 C CA . ILE B 1 342 ? 4.531 17.109 27.781 1 98.62 342 ILE B CA 1
ATOM 5481 C C . ILE B 1 342 ? 3.299 16.219 27.859 1 98.62 342 ILE B C 1
ATOM 5483 O O . ILE B 1 342 ? 2.35 16.516 28.594 1 98.62 342 ILE B O 1
ATOM 5487 N N . LEU B 1 343 ? 3.35 15.039 27.266 1 98.44 343 LEU B N 1
ATOM 5488 C CA . LEU B 1 343 ? 2.182 14.188 27.047 1 98.44 343 LEU B CA 1
ATOM 5489 C C . LEU B 1 343 ? 1.569 13.75 28.375 1 98.44 343 LEU B C 1
ATOM 5491 O O . LEU B 1 343 ? 0.345 13.742 28.516 1 98.44 343 LEU B O 1
ATOM 5495 N N . PRO B 1 344 ? 2.391 13.383 29.391 1 97.88 344 PRO B N 1
ATOM 5496 C CA . PRO B 1 344 ? 1.789 12.977 30.672 1 97.88 344 PRO B CA 1
ATOM 5497 C C . PRO B 1 344 ? 0.938 14.07 31.297 1 97.88 344 PRO B C 1
ATOM 5499 O O . PRO B 1 344 ? -0.115 13.789 31.875 1 97.88 344 PRO B O 1
ATOM 5502 N N . HIS B 1 345 ? 1.351 15.305 31.156 1 97.25 345 HIS B N 1
ATOM 5503 C CA . HIS B 1 345 ? 0.604 16.422 31.719 1 97.25 345 HIS B CA 1
ATOM 5504 C C . HIS B 1 345 ? -0.679 16.688 30.938 1 97.25 345 HIS B C 1
ATOM 5506 O O . HIS B 1 345 ? -1.718 17 31.516 1 97.25 345 HIS B O 1
ATOM 5512 N N . LEU B 1 346 ? -0.572 16.562 29.609 1 97.56 346 LEU B N 1
ATOM 5513 C CA . LEU B 1 346 ? -1.761 16.719 28.781 1 97.56 346 LEU B CA 1
ATOM 5514 C C . LEU B 1 346 ? -2.791 15.641 29.094 1 97.56 346 LEU B C 1
ATOM 5516 O O . LEU B 1 346 ? -3.99 15.922 29.156 1 97.56 346 LEU B O 1
ATOM 5520 N N . ARG B 1 347 ? -2.346 14.414 29.266 1 96.31 347 ARG B N 1
ATOM 5521 C CA . ARG B 1 347 ? -3.234 13.297 29.578 1 96.31 347 ARG B CA 1
ATOM 5522 C C . ARG B 1 347 ? -3.914 13.508 30.922 1 96.31 347 ARG B C 1
ATOM 5524 O O . ARG B 1 347 ? -5.098 13.211 31.094 1 96.31 347 ARG B O 1
ATOM 5531 N N . GLN B 1 348 ? -3.17 13.953 31.844 1 95.19 348 GLN B N 1
ATOM 5532 C CA . GLN B 1 348 ? -3.734 14.242 33.156 1 95.19 348 GLN B CA 1
ATOM 5533 C C . GLN B 1 348 ? -4.805 15.328 33.094 1 95.19 348 GLN B C 1
ATOM 5535 O O . GLN B 1 348 ? -5.852 15.227 33.719 1 95.19 348 GLN B O 1
ATOM 5540 N N . ARG B 1 349 ? -4.547 16.297 32.312 1 94.38 349 ARG B N 1
ATOM 5541 C CA . ARG B 1 349 ? -5.434 17.453 32.219 1 94.38 349 ARG B CA 1
ATOM 5542 C C . ARG B 1 349 ? -6.715 17.094 31.453 1 94.38 349 ARG B C 1
ATOM 5544 O O . ARG B 1 349 ? -7.801 17.547 31.812 1 94.38 349 ARG B O 1
ATOM 5551 N N . TYR B 1 350 ? -6.559 16.234 30.438 1 93.06 350 TYR B N 1
ATOM 5552 C CA . TYR B 1 350 ? -7.699 16.031 29.547 1 93.06 350 TYR B CA 1
ATOM 5553 C C . TYR B 1 350 ? -8.297 14.648 29.719 1 93.06 350 TYR B C 1
ATOM 5555 O O . TYR B 1 350 ? -9.352 14.344 29.156 1 93.06 350 TYR B O 1
ATOM 5563 N N . SER B 1 351 ? -7.555 13.57 30.25 1 74 351 SER B N 1
ATOM 5564 C CA . SER B 1 351 ? -8.156 12.281 30.562 1 74 351 SER B CA 1
ATOM 5565 C C . SER B 1 351 ? -9.117 12.383 31.75 1 74 351 SER B C 1
ATOM 5567 O O . SER B 1 351 ? -10.102 11.641 31.828 1 74 351 SER B O 1
ATOM 5569 N N . ALA B 1 352 ? -8.75 13.133 32.969 1 54.69 352 ALA B N 1
ATOM 5570 C CA . ALA B 1 352 ? -9.477 13.219 34.25 1 54.69 352 ALA B CA 1
ATOM 5571 C C . ALA B 1 352 ? -10.828 13.898 34.031 1 54.69 352 ALA B C 1
ATOM 5573 O O . ALA B 1 352 ? -11.695 13.844 34.906 1 54.69 352 ALA B O 1
ATOM 5574 N N . LEU B 1 353 ? -11.023 14.75 33.062 1 44.56 353 LEU B N 1
ATOM 5575 C CA . LEU B 1 353 ? -12.242 15.547 33 1 44.56 353 LEU B CA 1
ATOM 5576 C C . LEU B 1 353 ? -13.445 14.664 32.656 1 44.56 353 LEU B C 1
ATOM 5578 O O . LEU B 1 353 ? -14.562 15.164 32.5 1 44.56 353 LEU B O 1
ATOM 5582 N N . VAL B 1 354 ? -13.258 13.422 32.219 1 40.78 354 VAL B N 1
ATOM 5583 C CA . VAL B 1 354 ? -14.438 12.57 32.188 1 40.78 354 VAL B CA 1
ATOM 5584 C C . VAL B 1 354 ? -14.922 12.336 33.625 1 40.78 354 VAL B C 1
ATOM 5586 O O . VAL B 1 354 ? -14.398 11.469 34.344 1 40.78 354 VAL B O 1
ATOM 5589 N N . SER B 1 355 ? -14.719 13.148 34.688 1 30.2 355 SER B N 1
ATOM 5590 C CA . SER B 1 355 ? -15.586 12.93 35.812 1 30.2 355 SER B CA 1
ATOM 5591 C C . SER B 1 355 ? -17.031 13.266 35.5 1 30.2 355 SER B C 1
ATOM 5593 O O . SER B 1 355 ? -17.312 14.25 34.812 1 30.2 355 SER B O 1
#

Radius of gyration: 26.67 Å; Cα contacts (8 Å, |Δi|>4): 1573; chains: 2; bounding box: 60×84×66 Å

pLDDT: mean 95.72, std 7.28, range [26.78, 99.0]

Secondary structure (DSSP, 8-state):
-PPPSSEEEEE---BTTTTB-BTTSPP----HHHHHHHHHHHHHHT-SEEE----S---BTTTTBTSSB--HHHHHHHHHHH-SSSEEEEEEETTTS-HHHHHHHHHHHHHHHTS-EEEEEE----HHHHHTTT---TT--HHHHHHHHHHHHHHHHHHHH-SEEEEE-SS-EEEEEE--SPPSSSS-SEEEEE--SHHHHHHHHHH-SEEEE--SSHHHHHHHHHHHHHHHHHTT---EEEEEEEEEE-SSHHHHHHHHHHHHHTB-HHHHHHHHHHTT--HHHHHHHHHH--SB-S-EEEESHHHHHHHHHHHHHHTT-SEEEEE-SSHHHHHHHIIIIIHHHHHHHHHTT--/-PPPSSEEEEE---BTTTTB-BTTSPP----HHHHHHHHHHHHHHT-SEEE----S---BTTTTBTSSB--HHHHHHHHHHH-SSSEEEEEEETTTS-HHHHHHHHHHHHHHHTS-EEEEEE----HHHHHTTT---TT--HHHHHHHHHHHHHHHHHHHH-SEEEEE-SS-EEEEEE--SPPSSSS-SEEEEE--SHHHHHHHHHH-SEEEE--SSHHHHHHHHHHHHHHHHHTT---EEEEEEEEEE-SSHHHHHHHHHHHHHTB-HHHHHHHHHHTT--HHHHHHHHHH--SB-S-EEEESHHHHHHHHHHHHHHTT-SEEEEE-SSHHHHHHHIIIIIHHHHHHHHHTT--

Organism: Hirschia baltica (strain ATCC 49814 / DSM 5838 / IFAM 1418) (NCBI:txid582402)

Nearest PDB structures (foldseek):
  5wan-assembly1_A  TM=9.381E-01  e=1.253E-35  Escherichia coli
  6sgn-assembly1_AAA  TM=9.420E-01  e=2.165E-35  Escherichia coli K-12
  7jyb-assembly2_H  TM=8.462E-01  e=2.820E-24  Pseudomonas fluorescens Pf0-1
  1m41-assembly1_A  TM=8.746E-01  e=3.019E-23  Escherichia coli
  7e36-assembly1_B  TM=8.317E-01  e=1.150E-22  Nocardia tenerifensis

Solvent-accessible surface area (backbone atoms only — not comparable to full-atom values): 35050 Å² total; per-residue (Å²): 105,81,80,64,81,68,35,41,26,35,53,52,43,42,21,16,45,50,75,42,48,30,71,56,49,60,90,38,73,13,46,54,68,64,37,44,53,41,49,39,48,39,32,71,57,61,34,52,29,40,33,40,63,64,63,67,56,43,40,35,43,87,65,34,35,36,44,24,32,38,30,21,54,36,48,44,18,24,43,27,55,67,41,83,72,36,24,42,28,25,24,47,46,51,66,75,49,61,39,68,59,48,39,40,36,50,27,32,35,8,50,57,33,72,38,29,25,26,42,30,50,38,49,76,72,47,58,69,50,30,44,15,59,59,49,53,59,86,88,48,54,79,70,45,33,53,54,44,35,51,56,37,51,51,52,25,55,45,40,52,76,35,63,59,39,71,40,84,57,96,84,50,46,33,47,71,28,53,46,30,65,60,44,68,21,57,95,47,58,49,28,33,23,63,36,80,47,69,68,36,33,52,50,23,35,72,68,20,55,30,30,37,40,66,60,92,44,64,67,50,24,23,51,49,38,51,49,43,51,52,54,11,51,75,67,76,40,71,60,39,34,28,34,57,36,35,50,42,64,33,93,35,47,66,55,10,48,51,50,51,50,47,26,48,72,27,40,30,61,55,20,49,39,42,50,43,39,48,74,66,45,53,73,70,59,30,58,56,49,40,71,70,49,57,31,51,84,55,50,70,40,64,6,15,54,64,52,32,40,53,49,51,51,45,50,35,61,70,23,62,40,29,28,40,34,34,34,45,69,47,50,65,65,43,50,52,48,34,42,73,60,24,49,60,58,52,44,55,70,69,63,54,77,77,112,104,80,79,64,79,67,36,43,28,34,52,50,43,41,22,15,47,51,77,42,46,31,70,58,50,61,90,38,73,13,45,53,68,65,37,44,53,42,47,37,48,39,32,72,58,61,33,53,30,40,33,38,64,62,62,65,54,44,40,36,43,88,67,33,34,36,44,25,32,40,31,22,54,36,47,44,18,24,43,27,55,66,40,82,72,35,23,41,28,26,24,48,45,51,64,76,49,60,40,68,60,48,38,38,37,50,27,31,35,9,50,58,33,72,38,28,25,26,43,29,53,39,52,74,71,48,58,68,51,30,45,17,58,61,50,54,60,86,90,47,54,78,71,45,33,53,54,45,34,50,54,36,51,50,52,25,57,45,42,53,76,36,64,58,40,73,40,84,56,97,84,51,45,31,48,71,28,53,44,29,67,58,44,69,20,56,94,48,59,47,29,32,24,63,34,81,48,70,69,36,35,52,50,24,36,72,70,18,54,30,30,37,38,67,61,92,45,64,68,52,24,23,51,50,38,52,47,43,48,51,54,10,51,76,68,76,39,70,61,38,34,27,33,57,35,35,48,42,64,34,94,34,47,68,55,10,47,52,51,50,50,48,26,50,74,27,41,30,62,53,21,48,39,43,50,42,38,50,75,66,45,53,73,71,58,31,56,56,49,42,72,69,50,58,30,50,84,57,52,67,40,63,6,15,54,65,52,31,38,51,48,51,50,45,49,35,60,69,24,62,39,28,29,41,35,34,35,46,69,48,50,65,65,44,48,51,48,34,42,72,59,27,48,61,58,52,44,56,65,62,62,58,64,77,109

Sequence (710 aa):
MSLPDKMFGVFLPIANGGWIISNTTPELNGLYEQNKKAAQLADKIGLDFIMSMSKFRGFGGETNHWGVSMESMTMMAGLAEATENVKVWTTMHSLLHNPAVVAKMVTTLDHISNGRAGLNIVSGAYIDEFKQMGAWREDVNHDERYDLADEWITVIKKLWSEDHIDFDGKYFKMEDCEHAPKPISRPRPDIISAGQSDRGLNFATKHADACFIAGRDMDQRLSYSRRAREIADENERTIKVCSMCTVIHDDTDEKALKRLQKYEEGRDMGAIMKQMESWGLQGDNLLQSAKKAGCSQNHTVVGSPETCRQKIEELVEKCEIDGVMLIYPEYEEGLEMTGAEILPHLRQRYSALVSMSLPDKMFGVFLPIANGGWIISNTTPELNGLYEQNKKAAQLADKIGLDFIMSMSKFRGFGGETNHWGVSMESMTMMAGLAEATENVKVWTTMHSLLHNPAVVAKMVTTLDHISNGRAGLNIVSGAYIDEFKQMGAWREDVNHDERYDLADEWITVIKKLWSEDHIDFDGKYFKMEDCEHAPKPISRPRPDIISAGQSDRGLNFATKHADACFIAGRDMDQRLSYSRRAREIADENERTIKVCSMCTVIHDDTDEKALKRLQKYEEGRDMGAIMKQMESWGLQGDNLLQSAKKAGCSQNHTVVGSPETCRQKIEELVEKCEIDGVMLIYPEYEEGLEMTGAEILPHLRQRYSALVS

InterPro domains:
  IPR011251 Luciferase-like domain [PF00296] (7-317)
  IPR036661 Luciferase-like domain superfamily [G3DSA:3.20.20.30] (8-352)
  IPR036661 Luciferase-lik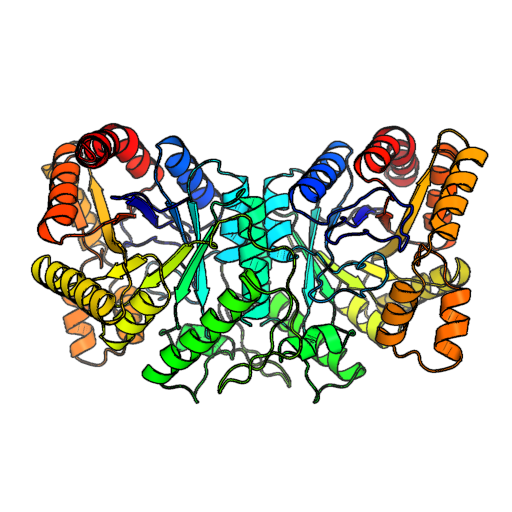e domain superfamily [SSF51679] (8-349)
  IPR050172 SsuD/RutA monooxygenase [PTHR42847] (7-350)